Protein AF-A0AA85IZL1-F1 (afdb_monomer_lite)

pLDDT: mean 80.05, std 19.67, range [29.23, 97.94]

Secondary structure (DSSP, 8-state):
-HHHHHHHHHHHHHHHHHHHHHHHHHHHHHHHHHHHHHHHHHHHHHHHHHHHHHHHHHHHHHHHHHHHHHHHHHHHHHHHHHHHHHHHHHHHTSPPHHHHHHHHHHHHHHHHHHHHHHHHHHHHHHHHHHHHHHHHHHHHHHHHHHHHHHHHHHHHHHHHHHHHHTT-S----------HHHHHHHHHHHHHHHHHHHHHHHHHHHHHHHHHHHHHHHHHHHHHHHHHHHHHHHHHHHHHHHHHHHHHHHHHHHHHHHHHHHHHHHHHHHHHHHHHHHHHHHHHHHSHHHHHHHHHHHHHHHHHHHHHHHHHHHHHHHTTPPP-HHHHHS----------TTGGG-TTS---SSTTS-----TT-------S---HHHHHHHHHHHHHHHHHHHHHS-HHHHHHHHHHHHHHHHHHHHHHHHHHHHHHHHTTS---TT--

InterPro domains:
  IPR040210 Cep85/Cep85L [PTHR31075] (2-434)

Organism: Trichobilharzia regenti (NCBI:txid157069)

Structure (mmCIF, N/CA/C/O backbone):
data_AF-A0AA85IZL1-F1
#
_entry.id   AF-A0AA85IZL1-F1
#
loop_
_atom_site.group_PDB
_atom_site.id
_atom_site.type_symbol
_atom_site.label_atom_id
_atom_site.label_alt_id
_atom_site.label_comp_id
_atom_site.label_asym_id
_atom_site.label_entity_id
_atom_site.label_seq_id
_atom_site.pdbx_PDB_ins_code
_atom_site.Cartn_x
_atom_site.Cartn_y
_atom_site.Cartn_z
_atom_site.occupancy
_atom_site.B_iso_or_equiv
_atom_site.auth_seq_id
_atom_site.auth_comp_id
_atom_site.auth_asym_id
_atom_site.auth_atom_id
_atom_site.pdbx_PDB_model_num
ATOM 1 N N . MET A 1 1 ? -34.059 9.993 119.760 1.00 69.19 1 MET A N 1
ATOM 2 C CA . MET A 1 1 ? -33.981 11.000 118.677 1.00 69.19 1 MET A CA 1
ATOM 3 C C . MET A 1 1 ? -32.750 10.799 117.779 1.00 69.19 1 MET A C 1
ATOM 5 O O . MET A 1 1 ? -32.934 10.583 116.592 1.00 69.19 1 MET A O 1
ATOM 9 N N . LEU A 1 2 ? -31.521 10.754 118.320 1.00 78.56 2 LEU A N 1
ATOM 10 C CA . LEU A 1 2 ? -30.271 10.542 117.550 1.00 78.56 2 LEU A CA 1
ATOM 11 C C . LEU A 1 2 ? -30.239 9.273 116.674 1.00 78.56 2 LEU A C 1
ATOM 13 O O . LEU A 1 2 ? -29.903 9.357 115.499 1.00 78.56 2 LEU A O 1
ATOM 17 N N . LYS A 1 3 ? -30.643 8.109 117.208 1.00 80.19 3 LYS A N 1
ATOM 18 C CA . LYS A 1 3 ? -30.693 6.846 116.438 1.00 80.19 3 LYS A CA 1
ATOM 19 C C . LYS A 1 3 ? -31.604 6.920 115.204 1.00 80.19 3 LYS A C 1
ATOM 21 O O . LYS A 1 3 ? -31.269 6.353 114.173 1.00 80.19 3 LYS A O 1
ATOM 26 N N . LEU A 1 4 ? -32.721 7.646 115.303 1.00 81.94 4 LEU A N 1
ATOM 27 C CA . LEU A 1 4 ? -33.658 7.833 114.192 1.00 81.94 4 LEU A CA 1
ATOM 28 C C . LEU A 1 4 ? -33.020 8.694 113.088 1.00 81.94 4 LEU A C 1
ATOM 30 O O . LEU A 1 4 ? -33.047 8.322 111.923 1.00 81.94 4 LEU A O 1
ATOM 34 N N . LYS A 1 5 ? -32.341 9.782 113.479 1.00 83.00 5 LYS A N 1
ATOM 35 C CA . LYS A 1 5 ? -31.632 10.693 112.567 1.00 83.00 5 LYS A CA 1
ATOM 36 C C . LYS A 1 5 ? -30.483 10.010 111.815 1.00 83.00 5 LYS A C 1
ATOM 38 O O . LYS A 1 5 ? -30.283 10.265 110.636 1.00 83.00 5 LYS A O 1
ATOM 43 N N . ILE A 1 6 ? -29.748 9.120 112.486 1.00 85.44 6 ILE A N 1
ATOM 44 C CA . ILE A 1 6 ? -28.679 8.312 111.873 1.00 85.44 6 ILE A CA 1
ATOM 45 C C . ILE A 1 6 ? -29.257 7.314 110.858 1.00 85.44 6 ILE A C 1
ATOM 47 O O . ILE A 1 6 ? -28.671 7.118 109.794 1.00 85.44 6 ILE A O 1
ATOM 51 N N . SER A 1 7 ? -30.415 6.717 111.155 1.00 86.62 7 SER A N 1
ATOM 52 C CA . SER A 1 7 ? -31.125 5.829 110.226 1.00 86.62 7 SER A CA 1
ATOM 53 C C . SER A 1 7 ? -31.645 6.580 108.994 1.00 86.62 7 SER A C 1
ATOM 55 O O . SER A 1 7 ? -31.501 6.094 107.874 1.00 86.62 7 SER A O 1
ATOM 57 N N . GLU A 1 8 ? -32.207 7.779 109.176 1.00 87.25 8 GLU A N 1
ATOM 58 C CA . GLU A 1 8 ? -32.634 8.669 108.083 1.00 87.25 8 GLU A CA 1
ATOM 59 C C . GLU A 1 8 ? -31.451 9.098 107.203 1.00 87.25 8 GLU A C 1
ATOM 61 O O . GLU A 1 8 ? -31.524 9.025 105.983 1.00 87.25 8 GLU A O 1
ATOM 66 N N . LEU A 1 9 ? -30.325 9.498 107.802 1.00 88.12 9 LEU A N 1
ATOM 67 C CA . LEU A 1 9 ? -29.129 9.880 107.044 1.00 88.12 9 LEU A CA 1
ATOM 68 C C . LEU A 1 9 ? -28.499 8.690 106.313 1.00 88.12 9 LEU A C 1
ATOM 70 O O . LEU A 1 9 ? -28.096 8.839 105.165 1.00 88.12 9 LEU A O 1
ATOM 74 N N . SER A 1 10 ? -28.452 7.508 106.935 1.00 89.50 10 SER A N 1
ATOM 75 C CA . SER A 1 10 ? -27.934 6.296 106.282 1.00 89.50 10 SER A CA 1
ATOM 76 C C . SER A 1 10 ? -28.797 5.893 105.091 1.00 89.50 10 SER A C 1
ATOM 78 O O . SER A 1 10 ? -28.263 5.608 104.026 1.00 89.50 10 SER A O 1
ATOM 80 N N . THR A 1 11 ? -30.125 5.929 105.237 1.00 89.56 11 THR A N 1
ATOM 81 C CA . THR A 1 11 ? -31.047 5.648 104.124 1.00 89.56 11 THR A CA 1
ATOM 82 C C . THR A 1 11 ? -30.927 6.684 103.007 1.00 89.56 11 THR A C 1
ATOM 84 O O . THR A 1 11 ? -30.927 6.309 101.837 1.00 89.56 11 THR A O 1
ATOM 87 N N . LEU A 1 12 ? -30.732 7.966 103.337 1.00 90.69 12 LEU A N 1
ATOM 88 C CA . LEU A 1 12 ? -30.509 9.022 102.346 1.00 90.69 12 LEU A CA 1
ATOM 89 C C . LEU A 1 12 ? -29.177 8.854 101.592 1.00 90.69 12 LEU A C 1
ATOM 91 O O . LEU A 1 12 ? -29.134 9.037 100.378 1.00 90.69 12 LEU A O 1
ATOM 95 N N . ILE A 1 13 ? -28.102 8.477 102.293 1.00 91.38 13 ILE A N 1
ATOM 96 C CA . ILE A 1 13 ? -26.797 8.164 101.689 1.00 91.38 13 ILE A CA 1
ATOM 97 C C . ILE A 1 13 ? -26.933 6.969 100.747 1.00 91.38 13 ILE A C 1
ATOM 99 O O . ILE A 1 13 ? -26.521 7.059 99.598 1.00 91.38 13 ILE A O 1
ATOM 103 N N . GLN A 1 14 ? -27.593 5.899 101.186 1.00 91.38 14 GLN A N 1
ATOM 104 C CA . GLN A 1 14 ? -27.796 4.695 100.381 1.00 91.38 14 GLN A CA 1
ATOM 105 C C . GLN A 1 14 ? -28.647 4.976 99.131 1.00 91.38 14 GLN A C 1
ATOM 107 O O . GLN A 1 14 ? -28.349 4.489 98.040 1.00 91.38 14 GLN A O 1
ATOM 112 N N . MET A 1 15 ? -29.687 5.809 99.261 1.00 89.12 15 MET A N 1
ATOM 113 C CA . MET A 1 15 ? -30.471 6.285 98.118 1.00 89.12 15 MET A CA 1
ATOM 114 C C . MET A 1 15 ? -29.625 7.127 97.159 1.00 89.12 15 MET A C 1
ATOM 116 O O . MET A 1 15 ? -29.719 6.936 95.945 1.00 89.12 15 MET A O 1
ATOM 120 N N . ASN A 1 16 ? -28.781 8.021 97.681 1.00 91.06 16 ASN A N 1
ATOM 121 C CA . ASN A 1 16 ? -27.876 8.822 96.863 1.00 91.06 16 ASN A CA 1
ATOM 122 C C . ASN A 1 16 ? -26.853 7.944 96.136 1.00 91.06 16 ASN A C 1
ATOM 124 O O . ASN A 1 16 ? -26.719 8.089 94.925 1.00 91.06 16 ASN A O 1
ATOM 128 N N . GLU A 1 17 ? -26.198 7.000 96.812 1.00 91.94 17 GLU A N 1
ATOM 129 C CA . GLU A 1 17 ? -25.253 6.048 96.210 1.00 91.94 17 GLU A CA 1
ATOM 130 C C . GLU A 1 17 ? -25.906 5.227 95.096 1.00 91.94 17 GLU A C 1
ATOM 132 O O . GLU A 1 17 ? -25.361 5.138 93.996 1.00 91.94 17 GLU A O 1
ATOM 137 N N . MET A 1 18 ? -27.119 4.709 95.321 1.00 91.12 18 MET A N 1
ATOM 138 C CA . MET A 1 18 ? -27.869 4.019 94.268 1.00 91.12 18 MET A CA 1
ATOM 139 C C . MET A 1 18 ? -28.223 4.946 93.098 1.00 91.12 18 MET A C 1
ATOM 141 O O . MET A 1 18 ? -28.163 4.525 91.942 1.00 91.12 18 MET A O 1
ATOM 145 N N . SER A 1 19 ? -28.583 6.204 93.366 1.00 91.56 19 SER A N 1
ATOM 146 C CA . SER A 1 19 ? -28.887 7.181 92.313 1.00 91.56 19 SER A CA 1
ATOM 147 C C . SER A 1 19 ? -27.645 7.556 91.493 1.00 91.56 19 SER A C 1
ATOM 149 O O . SER A 1 19 ? -27.729 7.641 90.267 1.00 91.56 19 SER A O 1
ATOM 151 N N . PHE A 1 20 ? -26.485 7.709 92.141 1.00 93.56 20 PHE A N 1
ATOM 152 C CA . PHE A 1 20 ? -25.206 7.974 91.488 1.00 93.56 20 PHE A CA 1
ATOM 153 C C . PHE A 1 20 ? -24.743 6.770 90.677 1.00 93.56 20 PHE A C 1
ATOM 155 O O . PHE A 1 20 ? -24.369 6.953 89.526 1.00 93.56 20 PHE A O 1
ATOM 162 N N . GLY A 1 21 ? -24.848 5.551 91.214 1.00 94.25 21 GLY A N 1
ATOM 163 C CA . GLY A 1 21 ? -24.513 4.326 90.485 1.00 94.25 21 GLY A CA 1
ATOM 164 C C . GLY A 1 21 ? -25.354 4.148 89.219 1.00 94.25 21 GLY A C 1
ATOM 165 O O . GLY A 1 21 ? -24.818 3.841 88.158 1.00 94.25 21 GLY A O 1
ATOM 166 N N . ARG A 1 22 ? -26.664 4.433 89.285 1.00 92.44 22 ARG A N 1
ATOM 167 C CA . ARG A 1 22 ? -27.535 4.420 88.094 1.00 92.44 22 ARG A CA 1
ATOM 168 C C . ARG A 1 22 ? -27.151 5.491 87.076 1.00 92.44 22 ARG A C 1
ATOM 170 O O . ARG A 1 22 ? -27.126 5.203 85.885 1.00 92.44 22 ARG A O 1
ATOM 177 N N . ARG A 1 23 ? -26.860 6.716 87.530 1.00 93.88 23 ARG A N 1
ATOM 178 C CA . ARG A 1 23 ? -26.431 7.813 86.647 1.00 93.88 23 ARG A CA 1
ATOM 179 C C . ARG A 1 23 ? -25.088 7.512 85.987 1.00 93.88 23 ARG A C 1
ATOM 181 O O . ARG A 1 23 ? -24.970 7.726 84.790 1.00 93.88 23 ARG A O 1
ATOM 188 N N . LEU A 1 24 ? -24.124 6.988 86.743 1.00 93.50 24 LEU A N 1
ATOM 189 C CA . LEU A 1 24 ? -22.810 6.603 86.238 1.00 93.50 24 LEU A CA 1
ATOM 190 C C . LEU A 1 24 ? -22.937 5.507 85.172 1.00 93.50 24 LEU A C 1
ATOM 192 O O . LEU A 1 24 ? -22.444 5.688 84.064 1.00 93.50 24 LEU A O 1
ATOM 196 N N . GLY A 1 25 ? -23.691 4.439 85.452 1.00 95.12 25 GLY A N 1
ATOM 197 C CA . GLY A 1 25 ? -23.925 3.367 84.480 1.00 95.12 25 GLY A CA 1
ATOM 198 C C . GLY A 1 25 ? -24.645 3.842 83.212 1.00 95.12 25 GLY A C 1
ATOM 199 O O . GLY A 1 25 ? -24.308 3.401 82.117 1.00 95.12 25 GLY A O 1
ATOM 200 N N . ALA A 1 26 ? -25.591 4.783 83.327 1.00 94.12 26 ALA A N 1
ATOM 201 C CA . ALA A 1 26 ? -26.227 5.403 82.163 1.00 94.12 26 ALA A CA 1
ATOM 202 C C . ALA A 1 26 ? -25.219 6.209 81.326 1.00 94.12 26 ALA A C 1
ATOM 204 O O . ALA A 1 26 ? -25.174 6.049 80.109 1.00 94.12 26 ALA A O 1
ATOM 205 N N . THR A 1 27 ? -24.363 7.010 81.970 1.00 94.00 27 THR A N 1
ATOM 206 C CA . THR A 1 27 ? -23.323 7.774 81.263 1.00 94.00 27 THR A CA 1
ATOM 207 C C . THR A 1 27 ? -22.255 6.883 80.630 1.00 94.00 27 THR A C 1
ATOM 209 O O . THR A 1 27 ? -21.807 7.172 79.526 1.00 94.00 27 THR A O 1
ATOM 212 N N . GLU A 1 28 ? -21.859 5.785 81.279 1.00 95.06 28 GLU A N 1
ATOM 213 C CA . GLU A 1 28 ? -20.915 4.807 80.720 1.00 95.06 28 GLU A CA 1
ATOM 214 C C . GLU A 1 28 ? -21.517 4.087 79.510 1.00 95.06 28 GLU A C 1
ATOM 216 O O . GLU A 1 28 ? -20.841 3.899 78.500 1.00 95.06 28 GLU A O 1
ATOM 221 N N . TYR A 1 29 ? -22.805 3.747 79.578 1.00 95.88 29 TYR A N 1
ATOM 222 C CA . TYR A 1 29 ? -23.527 3.149 78.462 1.00 95.88 29 TYR A CA 1
ATOM 223 C C . TYR A 1 29 ? -23.642 4.101 77.263 1.00 95.88 29 TYR A C 1
ATOM 225 O O . TYR A 1 29 ? -23.384 3.694 76.130 1.00 95.88 29 TYR A O 1
ATOM 233 N N . GLU A 1 30 ? -23.985 5.371 77.495 1.00 95.31 30 GLU A N 1
ATOM 234 C CA . GLU A 1 30 ? -24.019 6.400 76.447 1.00 95.31 30 GLU A CA 1
ATOM 235 C C . GLU A 1 30 ? -22.629 6.647 75.848 1.00 95.31 30 GLU A C 1
ATOM 237 O O . GLU A 1 30 ? -22.495 6.748 74.629 1.00 95.31 30 GLU A O 1
ATOM 242 N N . LEU A 1 31 ? -21.581 6.687 76.679 1.00 95.94 31 LEU A N 1
ATOM 243 C CA . LEU A 1 31 ? -20.198 6.812 76.219 1.00 95.94 31 LEU A CA 1
ATOM 244 C C . LEU A 1 31 ? -19.814 5.640 75.307 1.00 95.94 31 LEU A C 1
ATOM 246 O O . LEU A 1 31 ? -19.219 5.856 74.252 1.00 95.94 31 LEU A O 1
ATOM 250 N N . GLU A 1 32 ? -20.157 4.412 75.693 1.00 95.94 32 GLU A N 1
ATOM 251 C CA . GLU A 1 32 ? -19.844 3.216 74.912 1.00 95.94 32 GLU A CA 1
ATOM 252 C C . GLU A 1 32 ? -20.630 3.175 73.594 1.00 95.94 32 GLU A C 1
ATOM 254 O O . GLU A 1 32 ? -20.070 2.846 72.547 1.00 95.94 32 GLU A O 1
ATOM 259 N N . GLN A 1 33 ? -21.898 3.604 73.601 1.00 95.31 33 GLN A N 1
ATOM 260 C CA . GLN A 1 33 ? -22.656 3.793 72.363 1.00 95.31 33 GLN A CA 1
ATOM 261 C C . GLN A 1 33 ? -22.019 4.848 71.451 1.00 95.31 33 GLN A C 1
ATOM 263 O O . GLN A 1 33 ? -21.887 4.608 70.251 1.00 95.31 33 GLN A O 1
ATOM 268 N N . CYS A 1 34 ? -21.595 5.988 72.001 1.00 95.12 34 CYS A N 1
ATOM 269 C CA . CYS A 1 34 ? -20.920 7.042 71.245 1.00 95.12 34 CYS A CA 1
ATOM 270 C C . CYS A 1 34 ? -19.589 6.564 70.653 1.00 95.12 34 CYS A C 1
ATOM 272 O O . CYS A 1 34 ? -19.305 6.859 69.495 1.00 95.12 34 CYS A O 1
ATOM 274 N N . LYS A 1 35 ? -18.786 5.800 71.407 1.00 96.62 35 LYS A N 1
ATOM 275 C CA . LYS A 1 35 ? -17.549 5.192 70.891 1.00 96.62 35 LYS A CA 1
ATOM 276 C C . LYS A 1 35 ? -17.838 4.260 69.727 1.00 96.62 35 LYS A C 1
ATOM 278 O O . LYS A 1 35 ? -17.221 4.411 68.679 1.00 96.62 35 LYS A O 1
ATOM 283 N N . LYS A 1 36 ? -18.816 3.367 69.886 1.00 96.50 36 LYS A N 1
ATOM 284 C CA . LYS A 1 36 ? -19.199 2.424 68.836 1.00 96.50 36 LYS A CA 1
ATOM 285 C C . LYS A 1 36 ? -19.695 3.140 67.579 1.00 96.50 36 LYS A C 1
ATOM 287 O O . LYS A 1 36 ? -19.251 2.827 66.483 1.00 96.50 36 LYS A O 1
ATOM 292 N N . ALA A 1 37 ? -20.546 4.155 67.733 1.00 96.06 37 ALA A N 1
ATOM 293 C CA . ALA A 1 37 ? -20.996 4.977 66.612 1.00 96.06 37 ALA A CA 1
ATOM 294 C C . ALA A 1 37 ? -19.828 5.702 65.916 1.00 96.06 37 ALA A C 1
ATOM 296 O O . ALA A 1 37 ? -19.808 5.809 64.693 1.00 96.06 37 ALA A O 1
ATOM 297 N N . ASN A 1 38 ? -18.837 6.176 66.677 1.00 96.44 38 ASN A N 1
ATOM 298 C CA . ASN A 1 38 ? -17.655 6.829 66.118 1.00 96.44 38 ASN A CA 1
ATOM 299 C C . ASN A 1 38 ? -16.740 5.838 65.375 1.00 96.44 38 ASN A C 1
ATOM 301 O O . ASN A 1 38 ? -16.233 6.162 64.305 1.00 96.44 38 ASN A O 1
ATOM 305 N N . GLU A 1 39 ? -16.561 4.622 65.900 1.00 97.44 39 GLU A N 1
ATOM 306 C CA . GLU A 1 39 ? -15.848 3.530 65.220 1.00 97.44 39 GLU A CA 1
ATOM 307 C C . GLU A 1 39 ? -16.537 3.138 63.908 1.00 97.44 39 GLU A C 1
ATOM 309 O O . GLU A 1 39 ? -15.873 3.023 62.876 1.00 97.44 39 GLU A O 1
ATOM 314 N N . ASP A 1 40 ? -17.867 3.021 63.913 1.00 96.50 40 ASP A N 1
ATOM 315 C CA . ASP A 1 40 ? -18.650 2.737 62.711 1.00 96.50 40 ASP A CA 1
ATOM 316 C C . ASP A 1 40 ? -18.455 3.845 61.657 1.00 96.50 40 ASP A C 1
ATOM 318 O O . ASP A 1 40 ? -18.163 3.550 60.496 1.00 96.50 40 ASP A O 1
ATOM 322 N N . VAL A 1 41 ? -18.513 5.125 62.050 1.00 96.94 41 VAL A N 1
ATOM 323 C CA . VAL A 1 41 ? -18.268 6.263 61.142 1.00 96.94 41 VAL A CA 1
ATOM 324 C C . VAL A 1 41 ? -16.831 6.269 60.613 1.00 96.94 41 VAL A C 1
ATOM 326 O O . VAL A 1 41 ? -16.627 6.471 59.415 1.00 96.94 41 VAL A O 1
ATOM 329 N N . LEU A 1 42 ? -15.833 6.014 61.462 1.00 96.75 42 LEU A N 1
ATOM 330 C CA . LEU A 1 42 ? -14.428 5.931 61.048 1.00 96.75 42 LEU A CA 1
ATOM 331 C C . LEU A 1 42 ? -14.196 4.780 60.068 1.00 96.75 42 LEU A C 1
ATOM 333 O O . LEU A 1 42 ? -13.471 4.948 59.085 1.00 96.75 42 LEU A O 1
ATOM 337 N N . SER A 1 43 ? -14.835 3.629 60.285 1.00 96.25 43 SER A N 1
ATOM 338 C CA . SER A 1 43 ? -14.738 2.491 59.370 1.00 96.25 43 SER A CA 1
ATOM 339 C C . SER A 1 43 ? -15.351 2.824 58.003 1.00 96.25 43 SER A C 1
ATOM 341 O O . SER A 1 43 ? -14.709 2.613 56.973 1.00 96.25 43 SER A O 1
ATOM 343 N N . GLN A 1 44 ? -16.527 3.464 57.980 1.00 96.94 44 GLN A N 1
ATOM 344 C CA . GLN A 1 44 ? -17.180 3.916 56.748 1.00 96.94 44 GLN A CA 1
ATOM 345 C C . GLN A 1 44 ? -16.348 4.962 56.000 1.00 96.94 44 GLN A C 1
ATOM 347 O O . GLN A 1 44 ? -16.189 4.873 54.781 1.00 96.94 44 GLN A O 1
ATOM 352 N N . GLN A 1 45 ? -15.788 5.944 56.711 1.00 96.56 45 GLN A N 1
ATOM 353 C CA . GLN A 1 45 ? -14.913 6.950 56.109 1.00 96.56 45 GLN A CA 1
ATOM 354 C C . GLN A 1 45 ? -13.638 6.323 55.543 1.00 96.56 45 GLN A C 1
ATOM 356 O O . GLN A 1 45 ? -13.224 6.684 54.444 1.00 96.56 45 GLN A O 1
ATOM 361 N N . THR A 1 46 ? -13.053 5.353 56.247 1.00 97.75 46 THR A N 1
ATOM 362 C CA . THR A 1 46 ? -11.859 4.631 55.786 1.00 97.75 46 THR A CA 1
ATOM 363 C C . THR A 1 46 ? -12.125 3.911 54.468 1.00 97.75 46 THR A C 1
ATOM 365 O O . THR A 1 46 ? -11.362 4.075 53.516 1.00 97.75 46 THR A O 1
ATOM 368 N N . VAL A 1 47 ? -13.243 3.182 54.376 1.00 97.31 47 VAL A N 1
ATOM 369 C CA . VAL A 1 47 ? -13.654 2.505 53.136 1.00 97.31 47 VAL A CA 1
ATOM 370 C C . VAL A 1 47 ? -13.860 3.519 52.011 1.00 97.31 47 VAL A C 1
ATOM 372 O O . VAL A 1 47 ? -13.342 3.323 50.916 1.00 97.31 47 VAL A O 1
ATOM 375 N N . LYS A 1 48 ? -14.535 4.643 52.289 1.00 97.88 48 LYS A N 1
ATOM 376 C CA . LYS A 1 48 ? -14.776 5.699 51.295 1.00 97.88 48 LYS A CA 1
ATOM 377 C C . LYS A 1 48 ? -13.483 6.344 50.783 1.00 97.88 48 LYS A C 1
ATOM 379 O O . LYS A 1 48 ? -13.375 6.662 49.601 1.00 97.88 48 LYS A O 1
ATOM 384 N N . ILE A 1 49 ? -12.497 6.549 51.655 1.00 97.12 49 ILE A N 1
ATOM 385 C CA . ILE A 1 49 ? -11.179 7.064 51.260 1.00 97.12 49 ILE A CA 1
ATOM 386 C C . ILE A 1 49 ? -10.468 6.046 50.365 1.00 97.12 49 ILE A C 1
ATOM 388 O O . ILE A 1 49 ? -9.943 6.425 49.323 1.00 97.12 49 ILE A O 1
ATOM 392 N N . GLN A 1 50 ? -10.496 4.760 50.724 1.00 97.50 50 GLN A N 1
ATOM 393 C CA . GLN A 1 50 ? -9.870 3.703 49.927 1.00 97.50 50 GLN A CA 1
ATOM 394 C C . GLN A 1 50 ? -10.509 3.561 48.540 1.00 97.50 50 GLN A C 1
ATOM 396 O O . GLN A 1 50 ? -9.781 3.425 47.556 1.00 97.50 50 GLN A O 1
ATOM 401 N N . THR A 1 51 ? -11.840 3.647 48.432 1.00 97.31 51 THR A N 1
ATOM 402 C CA . THR A 1 51 ? -12.530 3.608 47.132 1.00 97.31 51 THR A CA 1
ATOM 403 C C . THR A 1 51 ? -12.166 4.813 46.271 1.00 97.31 51 THR A C 1
ATOM 405 O O . THR A 1 51 ? -11.748 4.633 45.130 1.00 97.31 51 THR A O 1
ATOM 408 N N . LEU A 1 52 ? -12.202 6.030 46.829 1.00 97.12 52 LEU A N 1
ATOM 409 C CA . LEU A 1 52 ? -11.810 7.244 46.099 1.00 97.12 52 LEU A CA 1
ATOM 410 C C . LEU A 1 52 ? -10.335 7.217 45.673 1.00 97.12 52 LEU A C 1
ATOM 412 O O . LEU A 1 52 ? -9.979 7.699 44.599 1.00 97.12 52 LEU A O 1
ATOM 416 N N . GLN A 1 53 ? -9.459 6.641 46.496 1.00 97.75 53 GLN A N 1
ATOM 417 C CA . GLN A 1 53 ? -8.043 6.499 46.174 1.00 97.75 53 GLN A CA 1
ATOM 418 C C . GLN A 1 53 ? -7.821 5.483 45.042 1.00 97.75 53 GLN A C 1
ATOM 420 O O . GLN A 1 53 ? -7.007 5.733 44.152 1.00 97.75 53 GLN A O 1
ATOM 425 N N . ALA A 1 54 ? -8.575 4.379 45.027 1.00 96.94 54 ALA A N 1
ATOM 426 C CA . ALA A 1 54 ? -8.547 3.405 43.938 1.00 96.94 54 ALA A CA 1
ATOM 427 C C . ALA A 1 54 ? -9.079 3.993 42.618 1.00 96.94 54 ALA A C 1
ATOM 429 O O . ALA A 1 54 ? -8.476 3.774 41.567 1.00 96.94 54 ALA A O 1
ATOM 430 N N . GLU A 1 55 ? -10.158 4.777 42.670 1.00 97.62 55 GLU A N 1
ATOM 431 C CA . GLU A 1 55 ? -10.706 5.497 41.513 1.00 97.62 55 GLU A CA 1
ATOM 432 C C . GLU A 1 55 ? -9.716 6.534 40.973 1.00 97.62 55 GLU A C 1
ATOM 434 O O . GLU A 1 55 ? -9.435 6.558 39.775 1.00 97.62 55 GLU A O 1
ATOM 439 N N . SER A 1 56 ? -9.116 7.341 41.852 1.00 95.69 56 SER A N 1
ATOM 440 C CA . SER A 1 56 ? -8.089 8.320 41.477 1.00 95.69 56 SER A CA 1
ATOM 441 C C . SER A 1 56 ? -6.892 7.651 40.793 1.00 95.69 56 SER A C 1
ATOM 443 O O . SER A 1 56 ? -6.442 8.108 39.740 1.00 95.69 56 SER A O 1
ATOM 445 N N . GLN A 1 57 ? -6.427 6.513 41.322 1.00 97.94 57 GLN A N 1
ATOM 446 C CA . GLN A 1 57 ? -5.351 5.738 40.703 1.00 97.94 57 GLN A CA 1
ATOM 447 C C . GLN A 1 57 ? -5.762 5.170 39.337 1.00 97.94 57 GLN A C 1
ATOM 449 O O . GLN A 1 57 ? -4.971 5.192 38.395 1.00 97.94 57 GLN A O 1
ATOM 454 N N . ALA A 1 58 ? -6.998 4.680 39.200 1.00 96.44 58 ALA A N 1
ATOM 455 C CA . ALA A 1 58 ? -7.509 4.186 37.925 1.00 96.44 58 ALA A CA 1
ATOM 456 C C . ALA A 1 58 ? -7.568 5.301 36.867 1.00 96.44 58 ALA A C 1
ATOM 458 O O . ALA A 1 58 ? -7.155 5.077 35.729 1.00 96.44 58 ALA A O 1
ATOM 459 N N . CYS A 1 59 ? -8.008 6.502 37.250 1.00 97.00 59 CYS A N 1
ATOM 460 C CA . CYS A 1 59 ? -8.006 7.681 36.384 1.00 97.00 59 CYS A CA 1
ATOM 461 C C . CYS A 1 59 ? -6.586 8.112 35.992 1.00 97.00 59 CYS A C 1
ATOM 463 O O . CYS A 1 59 ? -6.353 8.451 34.834 1.00 97.00 59 CYS A O 1
ATOM 465 N N . GLN A 1 60 ? -5.624 8.073 36.921 1.00 97.38 60 GLN A N 1
ATOM 466 C CA . GLN A 1 60 ? -4.221 8.379 36.621 1.00 97.38 60 GLN A CA 1
ATOM 467 C C . GLN A 1 60 ? -3.617 7.399 35.614 1.00 97.38 60 GLN A C 1
ATOM 469 O O . GLN A 1 60 ? -2.964 7.835 34.667 1.00 97.38 60 GLN A O 1
ATOM 474 N N . ASN A 1 61 ? -3.873 6.100 35.782 1.00 96.75 61 ASN A N 1
ATOM 475 C CA . ASN A 1 61 ? -3.401 5.082 34.844 1.00 96.75 61 ASN A CA 1
ATOM 476 C C . ASN A 1 61 ? -4.031 5.284 33.455 1.00 96.75 61 ASN A C 1
ATOM 478 O O . ASN A 1 61 ? -3.334 5.278 32.445 1.00 96.75 61 ASN A O 1
ATOM 482 N N . HIS A 1 62 ? -5.335 5.568 33.395 1.00 97.31 62 HIS A N 1
ATOM 483 C CA . HIS A 1 62 ? -5.999 5.836 32.120 1.00 97.31 62 HIS A CA 1
ATOM 484 C C . HIS A 1 62 ? -5.450 7.094 31.424 1.00 97.31 62 HIS A C 1
ATOM 486 O O . HIS A 1 62 ? -5.250 7.102 30.212 1.00 97.31 62 HIS A O 1
ATOM 492 N N . LEU A 1 63 ? -5.136 8.148 32.186 1.00 96.56 63 LEU A N 1
ATOM 493 C CA . LEU A 1 63 ? -4.467 9.341 31.661 1.00 96.56 63 LEU A CA 1
ATOM 494 C C . LEU A 1 63 ? -3.061 9.042 31.130 1.00 96.56 63 LEU A C 1
ATOM 496 O O . LEU A 1 63 ? -2.661 9.636 30.127 1.00 96.56 63 LEU A O 1
ATOM 500 N N . SER A 1 64 ? -2.298 8.154 31.779 1.00 97.12 64 SER A N 1
ATOM 501 C CA . SER A 1 64 ? -0.992 7.751 31.253 1.00 97.12 64 SER A CA 1
ATOM 502 C C . SER A 1 64 ? -1.118 6.967 29.951 1.00 97.12 64 SER A C 1
ATOM 504 O O . SER A 1 64 ? -0.355 7.248 29.030 1.00 97.12 64 SER A O 1
ATOM 506 N N . ASP A 1 65 ? -2.103 6.075 29.843 1.00 96.94 65 ASP A N 1
ATOM 507 C CA . ASP A 1 65 ? -2.354 5.287 28.630 1.00 96.94 65 ASP A CA 1
ATOM 508 C C . ASP A 1 65 ? -2.777 6.192 27.462 1.00 96.94 65 ASP A C 1
ATOM 510 O O . ASP A 1 65 ? -2.190 6.156 26.385 1.00 96.94 65 ASP A O 1
ATOM 514 N N . LEU A 1 66 ? -3.705 7.126 27.693 1.00 96.88 66 LEU A N 1
ATOM 515 C CA . LEU A 1 66 ? -4.088 8.110 26.672 1.00 96.88 66 LEU A CA 1
ATOM 516 C C . LEU A 1 66 ? -2.906 8.980 26.225 1.00 96.88 66 LEU A C 1
ATOM 518 O O . LEU A 1 66 ? -2.809 9.374 25.062 1.00 96.88 66 LEU A O 1
ATOM 522 N N . LYS A 1 67 ? -1.981 9.297 27.138 1.00 97.50 67 LYS A N 1
ATOM 523 C CA . LYS A 1 67 ? -0.784 10.078 26.811 1.00 97.50 67 LYS A CA 1
ATOM 524 C C . LYS A 1 67 ? 0.199 9.282 25.951 1.00 97.50 67 LYS A C 1
ATOM 526 O O . LYS A 1 67 ? 0.817 9.872 25.065 1.00 97.50 67 LYS A O 1
ATOM 531 N N . THR A 1 68 ? 0.355 7.980 26.194 1.00 97.50 68 THR A N 1
ATOM 532 C CA . THR A 1 68 ? 1.209 7.123 25.359 1.00 97.50 68 THR A CA 1
ATOM 533 C C . THR A 1 68 ? 0.587 6.909 23.980 1.00 97.50 68 THR A C 1
ATOM 535 O O . THR A 1 68 ? 1.292 7.064 22.983 1.00 97.50 68 THR A O 1
ATOM 538 N N . GLU A 1 69 ? -0.726 6.676 23.895 1.00 96.75 69 GLU A N 1
ATOM 539 C CA . GLU A 1 69 ? -1.467 6.580 22.628 1.00 96.75 69 GLU A CA 1
ATOM 540 C C . GLU A 1 69 ? -1.374 7.869 21.797 1.00 96.75 69 GLU A C 1
ATOM 542 O O . GLU A 1 69 ? -1.123 7.825 20.589 1.00 96.75 69 GLU A O 1
ATOM 547 N N . LEU A 1 70 ? -1.511 9.035 22.440 1.00 96.44 70 LEU A N 1
ATOM 548 C CA . LEU A 1 70 ? -1.354 10.336 21.785 1.00 96.44 70 LEU A CA 1
ATOM 549 C C . LEU A 1 70 ? 0.043 10.491 21.170 1.00 96.44 70 LEU A C 1
ATOM 551 O O . LEU A 1 70 ? 0.182 10.988 20.050 1.00 96.44 70 LEU A O 1
ATOM 555 N N . GLU A 1 71 ? 1.083 10.079 21.895 1.00 96.44 71 GLU A N 1
ATOM 556 C CA . GLU A 1 71 ? 2.462 10.195 21.427 1.00 96.44 71 GLU A CA 1
ATOM 557 C C . GLU A 1 71 ? 2.752 9.231 20.266 1.00 96.44 71 GLU A C 1
ATOM 559 O O . GLU A 1 71 ? 3.370 9.622 19.275 1.00 96.44 71 GLU A O 1
ATOM 564 N N . GLN A 1 72 ? 2.209 8.011 20.313 1.00 95.81 72 GLN A N 1
ATOM 565 C CA . GLN A 1 72 ? 2.266 7.064 19.193 1.00 95.81 72 GLN A CA 1
ATOM 566 C C . GLN A 1 72 ? 1.534 7.594 17.949 1.00 95.81 72 GLN A C 1
ATOM 568 O O . GLN A 1 72 ? 2.036 7.479 16.824 1.00 95.81 72 GLN A O 1
ATOM 573 N N . CYS A 1 73 ? 0.371 8.229 18.129 1.00 95.62 73 CYS A N 1
ATOM 574 C CA . CYS A 1 73 ? -0.358 8.866 17.033 1.00 95.62 73 CYS A CA 1
ATOM 575 C C . CYS A 1 73 ? 0.456 9.998 16.393 1.00 95.62 73 CYS A C 1
ATOM 577 O O . CYS A 1 73 ? 0.527 10.075 15.165 1.00 95.62 73 CYS A O 1
ATOM 579 N N . LYS A 1 74 ? 1.119 10.843 17.195 1.00 96.81 74 LYS A N 1
ATOM 580 C CA . LYS A 1 74 ? 2.008 11.902 16.684 1.00 96.81 74 LYS A CA 1
ATOM 581 C C . LYS A 1 74 ? 3.163 11.338 15.861 1.00 96.81 74 LYS A C 1
ATOM 583 O O . LYS A 1 74 ? 3.393 11.818 14.753 1.00 96.81 74 LYS A O 1
ATOM 588 N N . GLN A 1 75 ? 3.836 10.297 16.353 1.00 96.81 75 GLN A N 1
ATOM 589 C CA . GLN A 1 75 ? 4.918 9.630 15.617 1.00 96.81 75 GLN A CA 1
ATOM 590 C C . GLN A 1 75 ? 4.419 9.048 14.286 1.00 96.81 75 GLN A C 1
ATOM 592 O O . GLN A 1 75 ? 5.057 9.211 13.248 1.00 96.81 75 GLN A O 1
ATOM 597 N N . THR A 1 76 ? 3.231 8.437 14.282 1.00 96.81 76 THR A N 1
ATOM 598 C CA . THR A 1 76 ? 2.613 7.898 13.060 1.00 96.81 76 THR A CA 1
ATOM 599 C C . THR A 1 76 ? 2.285 8.996 12.047 1.00 96.81 76 THR A C 1
ATOM 601 O O . THR A 1 76 ? 2.490 8.810 10.846 1.00 96.81 76 THR A O 1
ATOM 604 N N . ILE A 1 77 ? 1.777 10.145 12.504 1.00 96.56 77 ILE A N 1
ATOM 605 C CA . ILE A 1 77 ? 1.509 11.304 11.642 1.00 96.56 77 ILE A CA 1
ATOM 606 C C . ILE A 1 77 ? 2.812 11.829 11.037 1.00 96.56 77 ILE A C 1
ATOM 608 O O . ILE A 1 77 ? 2.855 12.078 9.835 1.00 96.56 77 ILE A O 1
ATOM 612 N N . GLN A 1 78 ? 3.877 11.934 11.833 1.00 96.75 78 GLN A N 1
ATOM 613 C CA . GLN A 1 78 ? 5.181 12.392 11.358 1.00 96.75 78 GLN A CA 1
ATOM 614 C C . GLN A 1 78 ? 5.745 11.471 10.266 1.00 96.75 78 GLN A C 1
ATOM 616 O O . GLN A 1 78 ? 6.112 11.950 9.197 1.00 96.75 78 GLN A O 1
ATOM 621 N N . LEU A 1 79 ? 5.698 10.149 10.465 1.00 96.62 79 LEU A N 1
ATOM 622 C CA . LEU A 1 79 ? 6.112 9.174 9.447 1.00 96.62 79 LEU A CA 1
ATOM 623 C C . LEU A 1 79 ? 5.276 9.269 8.160 1.00 96.62 79 LEU A C 1
ATOM 625 O O . LEU A 1 79 ? 5.800 9.124 7.053 1.00 96.62 79 LEU A O 1
ATOM 629 N N . LYS A 1 80 ? 3.964 9.511 8.281 1.00 96.81 80 LYS A N 1
ATOM 630 C CA . LYS A 1 80 ? 3.095 9.726 7.113 1.00 96.81 80 LYS A CA 1
ATOM 631 C C . LYS A 1 80 ? 3.455 11.013 6.373 1.00 96.81 80 LYS A C 1
ATOM 633 O O . LYS A 1 80 ? 3.456 10.991 5.146 1.00 96.81 80 LYS A O 1
ATOM 638 N N . GLN A 1 81 ? 3.786 12.086 7.090 1.00 96.44 81 GLN A N 1
ATOM 639 C CA . GLN A 1 81 ? 4.216 13.345 6.486 1.00 96.44 81 GLN A CA 1
ATOM 640 C C . GLN A 1 81 ? 5.544 13.180 5.740 1.00 96.44 81 GLN A C 1
ATOM 642 O O . GLN A 1 81 ? 5.620 13.525 4.569 1.00 96.44 81 GLN A O 1
ATOM 647 N N . GLU A 1 82 ? 6.543 12.538 6.350 1.00 95.69 82 GLU A N 1
ATOM 648 C CA . GLU A 1 82 ? 7.826 12.254 5.692 1.00 95.69 82 GLU A CA 1
ATOM 649 C C . GLU A 1 82 ? 7.646 11.433 4.404 1.00 95.69 82 GLU A C 1
ATOM 651 O O . GLU A 1 82 ? 8.325 11.661 3.402 1.00 95.69 82 GLU A O 1
ATOM 656 N N . LYS A 1 83 ? 6.699 10.486 4.395 1.00 96.56 83 LYS A N 1
ATOM 657 C CA . LYS A 1 83 ? 6.359 9.711 3.195 1.00 96.56 83 LYS A CA 1
ATOM 658 C C . LYS A 1 83 ? 5.689 10.567 2.116 1.00 96.56 83 LYS A C 1
ATOM 660 O O . LYS A 1 83 ? 5.972 10.360 0.936 1.00 96.56 83 LYS A O 1
ATOM 665 N N . ILE A 1 84 ? 4.811 11.497 2.499 1.00 96.00 84 ILE A N 1
ATOM 666 C CA . ILE A 1 84 ? 4.197 12.459 1.571 1.00 96.00 84 ILE A CA 1
ATOM 667 C C . ILE A 1 84 ? 5.289 13.325 0.941 1.00 96.00 84 ILE A C 1
ATOM 669 O O . ILE A 1 84 ? 5.376 13.367 -0.284 1.00 96.00 84 ILE A O 1
ATOM 673 N N . ASP A 1 85 ? 6.189 13.889 1.746 1.00 95.00 85 ASP A N 1
ATOM 674 C CA . ASP A 1 85 ? 7.286 14.737 1.267 1.00 95.00 85 ASP A CA 1
ATOM 675 C C . ASP A 1 85 ? 8.203 13.970 0.290 1.00 95.00 85 ASP A C 1
ATOM 677 O O . ASP A 1 85 ? 8.608 14.482 -0.758 1.00 95.00 85 ASP A O 1
ATOM 681 N N . GLN A 1 86 ? 8.488 12.692 0.576 1.00 95.62 86 GLN A N 1
ATOM 682 C CA . GLN A 1 86 ? 9.220 11.820 -0.348 1.00 95.62 86 GLN A CA 1
ATOM 683 C C . GLN A 1 86 ? 8.469 11.623 -1.669 1.00 95.62 86 GLN A C 1
ATOM 685 O O . GLN A 1 86 ? 9.080 11.702 -2.737 1.00 95.62 86 GLN A O 1
ATOM 690 N N . MET A 1 87 ? 7.158 11.363 -1.623 1.00 94.62 87 MET A N 1
ATOM 691 C CA . MET A 1 87 ? 6.334 11.204 -2.824 1.00 94.62 87 MET A CA 1
ATOM 692 C C . MET A 1 87 ? 6.279 12.493 -3.652 1.00 94.62 87 MET A C 1
ATOM 694 O O . MET A 1 87 ? 6.431 12.426 -4.870 1.00 94.62 87 MET A O 1
ATOM 698 N N . GLU A 1 88 ? 6.139 13.658 -3.019 1.00 94.69 88 GLU A N 1
ATOM 699 C CA . GLU A 1 88 ? 6.172 14.967 -3.684 1.00 94.69 88 GLU A CA 1
ATOM 700 C C . GLU A 1 88 ? 7.530 15.233 -4.353 1.00 94.69 88 GLU A C 1
ATOM 702 O O . GLU A 1 88 ? 7.596 15.668 -5.509 1.00 94.69 88 GLU A O 1
ATOM 707 N N . MET A 1 89 ? 8.632 14.868 -3.690 1.00 94.81 89 MET A N 1
ATOM 708 C CA . MET A 1 89 ? 9.966 14.932 -4.286 1.00 94.81 89 MET A CA 1
ATOM 709 C C . MET A 1 89 ? 10.092 14.010 -5.512 1.00 94.81 89 MET A C 1
ATOM 711 O O . MET A 1 89 ? 10.711 14.397 -6.503 1.00 94.81 89 MET A O 1
ATOM 715 N N . TYR A 1 90 ? 9.525 12.800 -5.489 1.00 94.19 90 TYR A N 1
ATOM 716 C CA . TYR A 1 90 ? 9.534 11.925 -6.668 1.00 94.19 90 TYR A CA 1
ATOM 717 C C . TYR A 1 90 ? 8.682 12.486 -7.807 1.00 94.19 90 TYR A C 1
ATOM 719 O O . TYR A 1 90 ? 9.132 12.488 -8.951 1.00 94.19 90 TYR A O 1
ATOM 727 N N . LEU A 1 91 ? 7.484 12.987 -7.501 1.00 90.38 91 LEU A N 1
ATOM 728 C CA . LEU A 1 91 ? 6.580 13.566 -8.494 1.00 90.38 91 LEU A CA 1
ATOM 729 C C . LEU A 1 91 ? 7.191 14.793 -9.178 1.00 90.38 91 LEU A C 1
ATOM 731 O O . LEU A 1 91 ? 7.056 14.931 -10.389 1.00 90.38 91 LEU A O 1
ATOM 735 N N . SER A 1 92 ? 7.923 15.637 -8.444 1.00 90.00 92 SER A N 1
ATOM 736 C CA . SER A 1 92 ? 8.596 16.810 -9.026 1.00 90.00 92 SER A CA 1
ATOM 737 C C . SER A 1 92 ? 9.747 16.469 -9.982 1.00 90.00 92 SER A C 1
ATOM 739 O O . SER A 1 92 ? 10.101 17.292 -10.821 1.00 90.00 92 SER A O 1
ATOM 741 N N . LYS A 1 93 ? 10.325 15.262 -9.890 1.00 90.44 93 LYS A N 1
ATOM 742 C CA . LYS A 1 93 ? 11.381 14.781 -10.800 1.00 90.44 93 LYS A CA 1
ATOM 743 C C . LYS A 1 93 ? 10.842 14.096 -12.054 1.00 90.44 93 LYS A C 1
ATOM 745 O O . LYS A 1 93 ? 11.631 13.759 -12.937 1.00 90.44 93 LYS A O 1
ATOM 750 N N . LEU A 1 94 ? 9.539 13.824 -12.125 1.00 88.81 94 LEU A N 1
ATOM 751 C CA . LEU A 1 94 ? 8.961 13.205 -13.310 1.00 88.81 94 LEU A CA 1
ATOM 752 C C . LEU A 1 94 ? 8.914 14.220 -14.458 1.00 88.81 94 LEU A C 1
ATOM 754 O O . LEU A 1 94 ? 8.533 15.369 -14.227 1.00 88.81 94 LEU A O 1
ATOM 758 N N . PRO A 1 95 ? 9.260 13.806 -15.692 1.00 88.94 95 PRO A N 1
ATOM 759 C CA . PRO A 1 95 ? 9.127 14.662 -16.858 1.00 88.94 95 PRO A CA 1
ATOM 760 C C . PRO A 1 95 ? 7.696 15.169 -16.975 1.00 88.94 95 PRO A C 1
ATOM 762 O O . PRO A 1 95 ? 6.729 14.400 -16.922 1.00 88.94 95 PRO A O 1
ATOM 765 N N . THR A 1 96 ? 7.567 16.475 -17.129 1.00 88.62 96 THR A N 1
ATOM 766 C CA . THR A 1 96 ? 6.272 17.111 -17.290 1.00 88.62 96 THR A CA 1
ATOM 767 C C . THR A 1 96 ? 5.754 16.891 -18.706 1.00 88.62 96 THR A C 1
ATOM 769 O O . THR A 1 96 ? 6.491 16.578 -19.643 1.00 88.62 96 THR A O 1
ATOM 772 N N . LEU A 1 97 ? 4.449 17.089 -18.892 1.00 91.19 97 LEU A N 1
ATOM 773 C CA . LEU A 1 97 ? 3.838 17.059 -20.220 1.00 91.19 97 LEU A CA 1
ATOM 774 C C . LEU A 1 97 ? 4.523 18.041 -21.188 1.00 91.19 97 LEU A C 1
ATOM 776 O O . LEU A 1 97 ? 4.579 17.782 -22.388 1.00 91.19 97 LEU A O 1
ATOM 780 N N . GLU A 1 98 ? 5.045 19.153 -20.672 1.00 91.38 98 GLU A N 1
ATOM 781 C CA . GLU A 1 98 ? 5.743 20.145 -21.482 1.00 91.38 98 GLU A CA 1
ATOM 782 C C . GLU A 1 98 ? 7.112 19.631 -21.948 1.00 91.38 98 GLU A C 1
ATOM 784 O O . GLU A 1 98 ? 7.428 19.760 -23.130 1.00 91.38 98 GLU A O 1
ATOM 789 N N . ASP A 1 99 ? 7.847 18.912 -21.092 1.00 91.06 99 ASP A N 1
ATOM 790 C CA . ASP A 1 99 ? 9.101 18.240 -21.471 1.00 91.06 99 ASP A CA 1
ATOM 791 C C . ASP A 1 99 ? 8.866 17.189 -22.574 1.00 91.06 99 ASP A C 1
ATOM 793 O O . ASP A 1 99 ? 9.642 17.059 -23.530 1.00 91.06 99 ASP A O 1
ATOM 797 N N . TYR A 1 100 ? 7.746 16.460 -22.496 1.00 90.88 100 TYR A N 1
ATOM 798 C CA . TYR A 1 100 ? 7.335 15.523 -23.547 1.00 90.88 100 TYR A CA 1
ATOM 799 C C . TYR A 1 100 ? 6.991 16.225 -24.865 1.00 90.88 100 TYR A C 1
ATOM 801 O O . TYR A 1 100 ? 7.356 15.742 -25.939 1.00 90.88 100 TYR A O 1
ATOM 809 N N . LYS A 1 101 ? 6.312 17.375 -24.822 1.00 93.81 101 LYS A N 1
ATOM 810 C CA . LYS A 1 101 ? 6.042 18.160 -26.036 1.00 93.81 101 LYS A CA 1
ATOM 811 C C . LYS A 1 101 ? 7.326 18.719 -26.637 1.00 93.81 101 LYS A C 1
ATOM 813 O O . LYS A 1 101 ? 7.483 18.688 -27.855 1.00 93.81 101 LYS A O 1
ATOM 818 N N . GLU A 1 102 ? 8.254 19.204 -25.816 1.00 94.31 102 GLU A N 1
ATOM 819 C CA . GLU A 1 102 ? 9.526 19.741 -26.298 1.00 94.31 102 GLU A CA 1
ATOM 820 C C . GLU A 1 102 ? 10.370 18.652 -26.973 1.00 94.31 102 GLU A C 1
ATOM 822 O O . GLU A 1 102 ? 10.886 18.851 -28.077 1.00 94.31 102 GLU A O 1
ATOM 827 N N . THR A 1 103 ? 10.465 17.470 -26.358 1.00 93.88 103 THR A N 1
ATOM 828 C CA . THR A 1 103 ? 11.150 16.313 -26.957 1.00 93.88 103 THR A CA 1
ATOM 829 C C . THR A 1 103 ? 10.474 15.851 -28.247 1.00 93.88 103 THR A C 1
ATOM 831 O O . THR A 1 103 ? 11.170 15.600 -29.233 1.00 93.88 103 THR A O 1
ATOM 834 N N . LEU A 1 104 ? 9.139 15.825 -28.300 1.00 95.19 104 LEU A N 1
ATOM 835 C CA . LEU A 1 104 ? 8.392 15.519 -29.522 1.00 95.19 104 LEU A CA 1
ATOM 836 C C . LEU A 1 104 ? 8.680 16.531 -30.642 1.00 95.19 104 LEU A C 1
ATOM 838 O O . LEU A 1 104 ? 8.939 16.131 -31.777 1.00 95.19 104 LEU A O 1
ATOM 842 N N . ASN A 1 105 ? 8.693 17.828 -30.326 1.00 95.69 105 ASN A N 1
ATOM 843 C CA . ASN A 1 105 ? 9.000 18.889 -31.287 1.00 95.69 105 ASN A CA 1
ATOM 844 C C . ASN A 1 105 ? 10.437 18.770 -31.821 1.00 95.69 105 ASN A C 1
ATOM 846 O O . ASN A 1 105 ? 10.659 18.885 -33.029 1.00 95.69 105 ASN A O 1
ATOM 850 N N . LYS A 1 106 ? 11.415 18.478 -30.949 1.00 95.56 106 LYS A N 1
ATOM 851 C CA . LYS A 1 106 ? 12.807 18.202 -31.356 1.00 95.56 106 LYS A CA 1
ATOM 852 C C . LYS A 1 106 ? 12.883 17.001 -32.300 1.00 95.56 106 LYS A C 1
ATOM 854 O O . LYS A 1 106 ? 13.569 17.062 -33.318 1.00 95.56 106 LYS A O 1
ATOM 859 N N . LEU A 1 107 ? 12.142 15.934 -32.005 1.00 95.06 107 LEU A N 1
ATOM 860 C CA . LEU A 1 107 ? 12.113 14.724 -32.825 1.00 95.06 107 LEU A CA 1
ATOM 861 C C . LEU A 1 107 ? 11.494 14.995 -34.204 1.00 95.06 107 LEU A C 1
ATOM 863 O O . LEU A 1 107 ? 12.062 14.595 -35.218 1.00 95.06 107 LEU A O 1
ATOM 867 N N . GLN A 1 108 ? 10.395 15.752 -34.266 1.00 96.25 108 GLN A N 1
ATOM 868 C CA . GLN A 1 108 ? 9.794 16.185 -35.532 1.00 96.25 108 GLN A CA 1
ATOM 869 C C . GLN A 1 108 ? 10.749 17.052 -36.364 1.00 96.25 108 GLN A C 1
ATOM 871 O O . GLN A 1 108 ? 10.841 16.875 -37.581 1.00 96.25 108 GLN A O 1
ATOM 876 N N . LEU A 1 109 ? 11.496 17.959 -35.725 1.00 96.56 109 LEU A N 1
ATOM 877 C CA . LEU A 1 109 ? 12.503 18.773 -36.406 1.00 96.56 109 LEU A CA 1
ATOM 878 C C . LEU A 1 109 ? 13.603 17.899 -37.026 1.00 96.56 109 LEU A C 1
ATOM 880 O O . LEU A 1 109 ? 13.904 18.052 -38.211 1.00 96.56 109 LEU A O 1
ATOM 884 N N . ILE A 1 110 ? 14.154 16.953 -36.258 1.00 95.19 110 ILE A N 1
ATOM 885 C CA . ILE A 1 110 ? 15.171 16.003 -36.739 1.00 95.19 110 ILE A CA 1
ATOM 886 C C . ILE A 1 110 ? 14.609 15.143 -37.878 1.00 95.19 110 ILE A C 1
ATOM 888 O O . ILE A 1 110 ? 15.263 14.956 -38.903 1.00 95.19 110 ILE A O 1
ATOM 892 N N . GLN A 1 111 ? 13.370 14.665 -37.756 1.00 95.69 111 GLN A N 1
ATOM 893 C CA . GLN A 1 111 ? 12.716 13.874 -38.797 1.00 95.69 111 GLN A CA 1
ATOM 894 C C . GLN A 1 111 ? 12.573 14.662 -40.109 1.00 95.69 111 GLN A C 1
ATOM 896 O O . GLN A 1 111 ? 12.807 14.121 -41.192 1.00 95.69 111 GLN A O 1
ATOM 901 N N . ASN A 1 112 ? 12.226 15.947 -40.030 1.00 95.88 112 ASN A N 1
ATOM 902 C CA . ASN A 1 112 ? 12.146 16.817 -41.201 1.00 95.88 112 ASN A CA 1
ATOM 903 C C . ASN A 1 112 ? 13.527 17.076 -41.826 1.00 95.88 112 ASN A C 1
ATOM 905 O O . ASN A 1 112 ? 13.652 17.072 -43.052 1.00 95.88 112 ASN A O 1
ATOM 909 N N . GLN A 1 113 ? 14.570 17.244 -41.008 1.00 96.19 113 GLN A N 1
ATOM 910 C CA . GLN A 1 113 ? 15.950 17.369 -41.491 1.00 96.19 113 GLN A CA 1
ATOM 911 C C . GLN A 1 113 ? 16.419 16.097 -42.210 1.00 96.19 113 GLN A C 1
ATOM 913 O O . GLN A 1 113 ? 16.987 16.194 -43.299 1.00 96.19 113 GLN A O 1
ATOM 918 N N . ASN A 1 114 ? 16.113 14.917 -41.665 1.00 93.69 114 ASN A N 1
ATOM 919 C CA . ASN A 1 114 ? 16.438 13.637 -42.295 1.00 93.69 114 ASN A CA 1
ATOM 920 C C . ASN A 1 114 ? 15.772 13.497 -43.669 1.00 93.69 114 ASN A C 1
ATOM 922 O O . ASN A 1 114 ? 16.457 13.189 -44.642 1.00 93.69 114 ASN A O 1
ATOM 926 N N . LYS A 1 115 ? 14.482 13.841 -43.797 1.00 95.88 115 LYS A N 1
ATOM 927 C CA . LYS A 1 115 ? 13.787 13.848 -45.101 1.00 95.88 115 LYS A CA 1
ATOM 928 C C . LYS A 1 115 ? 14.469 14.759 -46.126 1.00 95.88 115 LYS A C 1
ATOM 930 O O . LYS A 1 115 ? 14.571 14.412 -47.301 1.00 95.88 115 LYS A O 1
ATOM 935 N N . LEU A 1 116 ? 14.939 15.936 -45.706 1.00 96.06 116 LEU A N 1
ATOM 936 C CA . LEU A 1 116 ? 15.641 16.860 -46.600 1.00 96.06 116 LEU A CA 1
ATOM 937 C C . LEU A 1 116 ? 17.004 16.302 -47.039 1.00 96.06 116 LEU A C 1
ATOM 939 O O . LEU A 1 116 ? 17.387 16.448 -48.203 1.00 96.06 116 LEU A O 1
ATOM 943 N N . LEU A 1 117 ? 17.737 15.668 -46.120 1.00 95.12 117 LEU A N 1
ATOM 944 C CA . LEU A 1 117 ? 19.010 15.017 -46.422 1.00 95.12 117 LEU A CA 1
ATOM 945 C C . LEU A 1 117 ? 18.821 13.843 -47.387 1.00 95.12 117 LEU A C 1
ATOM 947 O O . LEU A 1 117 ? 19.544 13.773 -48.377 1.00 95.12 117 LEU A O 1
ATOM 951 N N . GLU A 1 118 ? 17.809 13.000 -47.183 1.00 95.88 118 GLU A N 1
ATOM 952 C CA . GLU A 1 118 ? 17.450 11.916 -48.108 1.00 95.88 118 GLU A CA 1
ATOM 953 C C . GLU A 1 118 ? 17.182 12.439 -49.526 1.00 95.88 118 GLU A C 1
ATOM 955 O O . GLU A 1 118 ? 17.697 11.897 -50.506 1.00 95.88 118 GLU A O 1
ATOM 960 N N . GLN A 1 119 ? 16.442 13.546 -49.655 1.00 97.06 119 GLN A N 1
ATOM 961 C CA . GLN A 1 119 ? 16.203 14.183 -50.953 1.00 97.06 119 GLN A CA 1
ATOM 962 C C . GLN A 1 119 ? 17.491 14.703 -51.603 1.00 97.06 119 GLN A C 1
ATOM 964 O O . GLN A 1 119 ? 17.652 14.588 -52.819 1.00 97.06 119 GLN A O 1
ATOM 969 N N . ARG A 1 120 ? 18.417 15.282 -50.825 1.00 96.62 120 ARG A N 1
ATOM 970 C CA . ARG A 1 120 ? 19.722 15.721 -51.351 1.00 96.62 120 ARG A CA 1
ATOM 971 C C . ARG A 1 120 ? 20.566 14.536 -51.799 1.00 96.62 120 ARG A C 1
ATOM 973 O O . ARG A 1 120 ? 21.110 14.590 -52.895 1.00 96.62 120 ARG A O 1
ATOM 980 N N . VAL A 1 121 ? 20.642 13.478 -50.993 1.00 96.12 121 VAL A N 1
ATOM 981 C CA . VAL A 1 121 ? 21.363 12.244 -51.337 1.00 96.12 121 VAL A CA 1
ATOM 982 C C . VAL A 1 121 ? 20.825 11.668 -52.641 1.00 96.12 121 VAL A C 1
ATOM 984 O O . VAL A 1 121 ? 21.613 11.375 -53.534 1.00 96.12 121 VAL A O 1
ATOM 987 N N . LYS A 1 122 ? 19.497 11.601 -52.803 1.00 96.94 122 LYS A N 1
ATOM 988 C CA . LYS A 1 122 ? 18.876 11.157 -54.056 1.00 96.94 122 LYS A CA 1
ATOM 989 C C . LYS A 1 122 ? 19.316 12.013 -55.249 1.00 96.94 122 LYS A C 1
ATOM 991 O O . LYS A 1 122 ? 19.805 11.469 -56.227 1.00 96.94 122 LYS A O 1
ATOM 996 N N . LYS A 1 123 ? 19.250 13.345 -55.133 1.00 97.06 123 LYS A N 1
ATOM 997 C CA . LYS A 1 123 ? 19.708 14.259 -56.198 1.00 97.06 123 LYS A CA 1
ATOM 998 C C . LYS A 1 123 ? 21.186 14.080 -56.552 1.00 97.06 123 LYS A C 1
ATOM 1000 O O . LYS A 1 123 ? 21.543 14.203 -57.717 1.00 97.06 123 LYS A O 1
ATOM 1005 N N . TYR A 1 124 ? 22.055 13.864 -55.564 1.00 96.31 124 TYR A N 1
ATOM 1006 C CA . TYR A 1 124 ? 23.479 13.628 -55.824 1.00 96.31 124 TYR A CA 1
ATOM 1007 C C . TYR A 1 124 ? 23.726 12.271 -56.470 1.00 96.31 124 TYR A C 1
ATOM 1009 O O . TYR A 1 124 ? 24.602 12.177 -57.322 1.00 96.31 124 TYR A O 1
ATOM 1017 N N . LYS A 1 125 ? 22.936 11.257 -56.113 1.00 96.56 125 LYS A N 1
ATOM 1018 C CA . LYS A 1 125 ? 22.975 9.951 -56.763 1.00 96.56 125 LYS A CA 1
ATOM 1019 C C . LYS A 1 125 ? 22.569 10.049 -58.235 1.00 96.56 125 LYS A C 1
ATOM 1021 O O . LYS A 1 125 ? 23.336 9.622 -59.082 1.00 96.56 125 LYS A O 1
ATOM 1026 N N . ASP A 1 126 ? 21.461 10.727 -58.535 1.00 96.75 126 ASP A N 1
ATOM 1027 C CA . ASP A 1 126 ? 21.005 10.932 -59.918 1.00 96.75 126 ASP A CA 1
ATOM 1028 C C . ASP A 1 126 ? 22.064 11.678 -60.762 1.00 96.75 126 ASP A C 1
ATOM 1030 O O . ASP A 1 126 ? 22.297 11.348 -61.921 1.00 96.75 126 ASP A O 1
ATOM 1034 N N . LYS A 1 127 ? 22.749 12.673 -60.174 1.00 96.75 127 LYS A N 1
ATOM 1035 C CA . LYS A 1 127 ? 23.865 13.380 -60.832 1.00 96.75 127 LYS A CA 1
ATOM 1036 C C . LYS A 1 127 ? 25.091 12.499 -61.048 1.00 96.75 127 LYS A C 1
ATOM 1038 O O . LYS A 1 127 ? 25.790 12.680 -62.037 1.00 96.75 127 LYS A O 1
ATOM 1043 N N . LEU A 1 128 ? 25.390 11.614 -60.101 1.00 95.81 128 LEU A N 1
ATOM 1044 C CA . LEU A 1 128 ? 26.507 10.686 -60.223 1.00 95.81 128 LEU A CA 1
ATOM 1045 C C . LEU A 1 128 ? 26.250 9.698 -61.364 1.00 95.81 128 LEU A C 1
ATOM 1047 O O . LEU A 1 128 ? 27.120 9.533 -62.208 1.00 95.81 128 LEU A O 1
ATOM 1051 N N . ASP A 1 129 ? 25.037 9.146 -61.437 1.00 96.19 129 ASP A N 1
ATOM 1052 C CA . ASP A 1 129 ? 24.626 8.224 -62.501 1.00 96.19 129 ASP A CA 1
ATOM 1053 C C . ASP A 1 129 ? 24.695 8.890 -63.898 1.00 96.19 129 ASP A C 1
ATOM 1055 O O . ASP A 1 129 ? 25.102 8.260 -64.880 1.00 96.19 129 ASP A O 1
ATOM 1059 N N . ASP A 1 130 ? 24.351 10.182 -64.000 1.00 96.38 130 ASP A N 1
ATOM 1060 C CA . ASP A 1 130 ? 24.501 10.980 -65.230 1.00 96.38 130 ASP A CA 1
ATOM 1061 C C . ASP A 1 130 ? 25.979 11.194 -65.608 1.00 96.38 130 ASP A C 1
ATOM 1063 O O . ASP A 1 130 ? 26.376 10.942 -66.748 1.00 96.38 130 ASP A O 1
ATOM 1067 N N . CYS A 1 131 ? 26.826 11.581 -64.647 1.00 95.12 131 CYS A N 1
ATOM 1068 C CA . CYS A 1 131 ? 28.271 11.705 -64.862 1.00 95.12 131 CYS A CA 1
ATOM 1069 C C . CYS A 1 131 ? 28.912 10.377 -65.292 1.00 95.12 131 CYS A C 1
ATOM 1071 O O . CYS A 1 131 ? 29.730 10.366 -66.212 1.00 95.12 131 CYS A O 1
ATOM 1073 N N . ASP A 1 132 ? 28.539 9.264 -64.659 1.00 96.12 132 ASP A N 1
ATOM 1074 C CA . ASP A 1 132 ? 29.033 7.933 -65.015 1.00 96.12 132 ASP A CA 1
ATOM 1075 C C . ASP A 1 132 ? 28.605 7.558 -66.439 1.00 96.12 132 ASP A C 1
ATOM 1077 O O . ASP A 1 132 ? 29.421 7.070 -67.224 1.00 96.12 132 ASP A O 1
ATOM 1081 N N . SER A 1 133 ? 27.364 7.870 -66.824 1.00 95.19 133 SER A N 1
ATOM 1082 C CA . SER A 1 133 ? 26.876 7.669 -68.194 1.00 95.19 133 SER A CA 1
ATOM 1083 C C . SER A 1 133 ? 27.711 8.464 -69.206 1.00 95.19 133 SER A C 1
ATOM 1085 O O . SER A 1 133 ? 28.219 7.884 -70.169 1.00 95.19 133 SER A O 1
ATOM 1087 N N . GLN A 1 134 ? 27.960 9.751 -68.948 1.00 95.81 134 GLN A N 1
ATOM 1088 C CA . GLN A 1 134 ? 28.811 10.596 -69.799 1.00 95.81 134 GLN A CA 1
ATOM 1089 C C . GLN A 1 134 ? 30.252 10.071 -69.888 1.00 95.81 134 GLN A C 1
ATOM 1091 O O . GLN A 1 134 ? 30.848 10.048 -70.965 1.00 95.81 134 GLN A O 1
ATOM 1096 N N . LEU A 1 135 ? 30.813 9.598 -68.773 1.00 94.62 135 LEU A N 1
ATOM 1097 C CA . LEU A 1 135 ? 32.161 9.036 -68.731 1.00 94.62 135 LEU A CA 1
ATOM 1098 C C . LEU A 1 135 ? 32.253 7.733 -69.538 1.00 94.62 135 LEU A C 1
ATOM 1100 O O . LEU A 1 135 ? 33.248 7.500 -70.230 1.00 94.62 135 LEU A O 1
ATOM 1104 N N . THR A 1 136 ? 31.217 6.890 -69.505 1.00 95.38 136 THR A N 1
ATOM 1105 C CA . THR A 1 136 ? 31.166 5.684 -70.347 1.00 95.38 136 THR A CA 1
ATOM 1106 C C . THR A 1 136 ? 31.072 6.011 -71.837 1.00 95.38 136 THR A C 1
ATOM 1108 O O . THR A 1 136 ? 31.714 5.329 -72.637 1.00 95.38 136 THR A O 1
ATOM 1111 N N . GLU A 1 137 ? 30.331 7.054 -72.219 1.00 95.12 137 GLU A N 1
ATOM 1112 C CA . GLU A 1 137 ? 30.237 7.543 -73.601 1.00 95.12 137 GLU A CA 1
ATOM 1113 C C . GLU A 1 137 ? 31.598 8.058 -74.096 1.00 95.12 137 GLU A C 1
ATOM 1115 O O . GLU A 1 137 ? 32.125 7.556 -75.090 1.00 95.12 137 GLU A O 1
ATOM 1120 N N . ALA A 1 138 ? 32.238 8.952 -73.335 1.00 94.44 138 ALA A N 1
ATOM 1121 C CA . ALA A 1 138 ? 33.564 9.481 -73.654 1.00 94.44 138 ALA A CA 1
ATOM 1122 C C . ALA A 1 138 ? 34.622 8.367 -73.770 1.00 94.44 138 ALA A C 1
ATOM 1124 O O . ALA A 1 138 ? 35.471 8.382 -74.662 1.00 94.44 138 ALA A O 1
ATOM 1125 N N . ASN A 1 139 ? 34.553 7.344 -72.912 1.00 94.81 139 ASN A N 1
ATOM 1126 C CA . ASN A 1 139 ? 35.432 6.181 -73.019 1.00 94.81 139 ASN A CA 1
ATOM 1127 C C . ASN A 1 139 ? 35.219 5.397 -74.322 1.00 94.81 139 ASN A C 1
ATOM 1129 O O . ASN A 1 139 ? 36.202 4.941 -74.911 1.00 94.81 139 ASN A O 1
ATOM 1133 N N . LYS A 1 140 ? 33.976 5.246 -74.801 1.00 94.81 140 LYS A N 1
ATOM 1134 C CA . LYS A 1 140 ? 33.706 4.619 -76.107 1.00 94.81 140 LYS A CA 1
ATOM 1135 C C . LYS A 1 140 ? 34.302 5.444 -77.246 1.00 94.81 140 LYS A C 1
ATOM 1137 O O . LYS A 1 140 ? 34.942 4.873 -78.126 1.00 94.81 140 LYS A O 1
ATOM 1142 N N . GLU A 1 141 ? 34.159 6.768 -77.212 1.00 94.75 141 GLU A N 1
ATOM 1143 C CA . GLU A 1 141 ? 34.760 7.663 -78.210 1.00 94.75 141 GLU A CA 1
ATOM 1144 C C . GLU A 1 141 ? 36.290 7.546 -78.244 1.00 94.75 141 GLU A C 1
ATOM 1146 O O . GLU A 1 141 ? 36.883 7.420 -79.318 1.00 94.75 141 GLU A O 1
ATOM 1151 N N . ILE A 1 142 ? 36.937 7.501 -77.074 1.00 92.75 142 ILE A N 1
ATOM 1152 C CA . ILE A 1 142 ? 38.387 7.288 -76.968 1.00 92.75 142 ILE A CA 1
ATOM 1153 C C . ILE A 1 142 ? 38.788 5.941 -77.580 1.00 92.75 142 ILE A C 1
ATOM 1155 O O . ILE A 1 142 ? 39.782 5.878 -78.303 1.00 92.75 142 ILE A O 1
ATOM 1159 N N . GLN A 1 143 ? 38.035 4.866 -77.326 1.00 94.19 143 GLN A N 1
ATOM 1160 C CA . GLN A 1 143 ? 38.310 3.554 -77.927 1.00 94.19 143 GLN A CA 1
ATOM 1161 C C . GLN A 1 143 ? 38.172 3.585 -79.454 1.00 94.19 143 GLN A C 1
ATOM 1163 O O . GLN A 1 143 ? 39.043 3.072 -80.154 1.00 94.19 143 GLN A O 1
ATOM 1168 N N . HIS A 1 144 ? 37.142 4.249 -79.987 1.00 93.25 144 HIS A N 1
ATOM 1169 C CA . HIS A 1 144 ? 36.998 4.450 -81.431 1.00 93.25 144 HIS A CA 1
ATOM 1170 C C . HIS A 1 144 ? 38.158 5.256 -82.029 1.00 93.25 144 HIS A C 1
ATOM 1172 O O . HIS A 1 144 ? 38.652 4.913 -83.105 1.00 93.25 144 HIS A O 1
ATOM 1178 N N . SER A 1 145 ? 38.624 6.296 -81.332 1.00 91.50 145 SER A N 1
ATOM 1179 C CA . SER A 1 145 ? 39.786 7.086 -81.751 1.00 91.50 145 SER A CA 1
ATOM 1180 C C . SER A 1 145 ? 41.068 6.247 -81.770 1.00 91.50 145 SER A C 1
ATOM 1182 O O . SER A 1 145 ? 41.788 6.261 -82.767 1.00 91.50 145 SER A O 1
ATOM 1184 N N . LYS A 1 146 ? 41.311 5.440 -80.727 1.00 93.19 146 LYS A N 1
ATOM 1185 C CA . LYS A 1 146 ? 42.455 4.513 -80.657 1.00 93.19 146 LYS A CA 1
ATOM 1186 C C . LYS A 1 146 ? 42.435 3.474 -81.773 1.00 93.19 146 LYS A C 1
ATOM 1188 O O . LYS A 1 146 ? 43.476 3.192 -82.358 1.00 93.19 146 LYS A O 1
ATOM 1193 N N . GLU A 1 147 ? 41.270 2.915 -82.092 1.00 93.44 147 GLU A N 1
ATOM 1194 C CA . GLU A 1 147 ? 41.151 1.958 -83.196 1.00 93.44 147 GLU A CA 1
ATOM 1195 C C . GLU A 1 147 ? 41.430 2.632 -84.544 1.00 93.44 147 GLU A C 1
ATOM 1197 O O . GLU A 1 147 ? 42.157 2.098 -85.380 1.00 93.44 147 GLU A O 1
ATOM 1202 N N . ARG A 1 148 ? 40.929 3.856 -84.743 1.00 93.31 148 ARG A N 1
ATOM 1203 C CA . ARG A 1 148 ? 41.246 4.648 -85.935 1.00 93.31 148 ARG A CA 1
ATOM 1204 C C . ARG A 1 148 ? 42.741 4.951 -86.038 1.00 93.31 148 ARG A C 1
ATOM 1206 O O . ARG A 1 148 ? 43.300 4.830 -87.125 1.00 93.31 148 ARG A O 1
ATOM 1213 N N . GLU A 1 149 ? 43.380 5.330 -84.935 1.00 91.12 149 GLU A N 1
A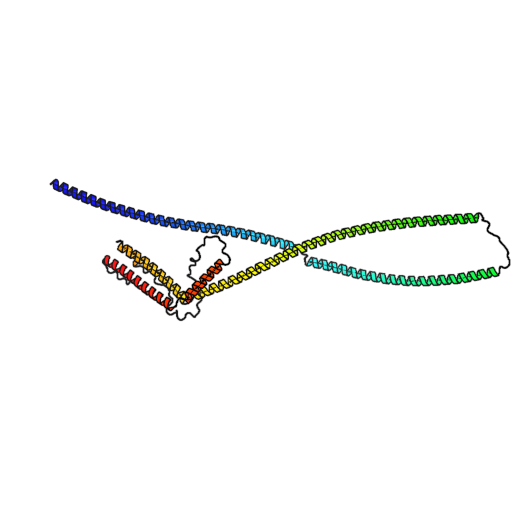TOM 1214 C CA . GLU A 1 149 ? 44.826 5.559 -84.861 1.00 91.12 149 GLU A CA 1
ATOM 1215 C C . GLU A 1 149 ? 45.604 4.282 -85.205 1.00 91.12 149 GLU A C 1
ATOM 1217 O O . GLU A 1 149 ? 46.509 4.327 -86.032 1.00 91.12 149 GLU A O 1
ATOM 1222 N N . ARG A 1 150 ? 45.188 3.123 -84.678 1.00 92.88 150 ARG A N 1
ATOM 1223 C CA . ARG A 1 150 ? 45.767 1.813 -85.012 1.00 92.88 150 ARG A CA 1
ATOM 1224 C C . ARG A 1 150 ? 45.654 1.496 -86.506 1.00 92.88 150 ARG A C 1
ATOM 1226 O O . ARG A 1 150 ? 46.631 1.054 -87.106 1.00 92.88 150 ARG A O 1
ATOM 1233 N N . ILE A 1 151 ? 44.492 1.733 -87.119 1.00 93.06 151 ILE A N 1
ATOM 1234 C CA . ILE A 1 151 ? 44.288 1.534 -88.563 1.00 93.06 151 ILE A CA 1
ATOM 1235 C C . ILE A 1 151 ? 45.205 2.460 -89.371 1.00 93.06 151 ILE A C 1
ATOM 1237 O O . ILE A 1 151 ? 45.840 2.011 -90.325 1.00 93.06 151 ILE A O 1
ATOM 1241 N N . LEU A 1 152 ? 45.295 3.739 -88.996 1.00 91.81 152 LEU A N 1
ATOM 1242 C CA . LEU A 1 152 ? 46.180 4.703 -89.654 1.00 91.81 152 LEU A CA 1
ATOM 1243 C C . LEU A 1 152 ? 47.655 4.310 -89.507 1.00 91.81 152 LEU A C 1
ATOM 1245 O O . LEU A 1 152 ? 48.399 4.402 -90.480 1.00 91.81 152 LEU A O 1
ATOM 1249 N N . GLN A 1 153 ? 48.063 3.818 -88.335 1.00 91.19 153 GLN A N 1
ATOM 1250 C CA . GLN A 1 153 ? 49.414 3.312 -88.107 1.00 91.19 153 GLN A CA 1
ATOM 1251 C C . GLN A 1 153 ? 49.712 2.103 -89.001 1.00 91.19 153 GLN A C 1
ATOM 1253 O O . GLN A 1 153 ? 50.729 2.097 -89.682 1.00 91.19 153 GLN A O 1
ATOM 1258 N N . MET A 1 154 ? 48.794 1.134 -89.103 1.00 90.75 154 MET A N 1
ATOM 1259 C CA . MET A 1 154 ? 48.946 0.002 -90.029 1.00 90.75 154 MET A CA 1
ATOM 1260 C C . MET A 1 154 ? 49.061 0.455 -91.493 1.00 90.75 154 MET A C 1
ATOM 1262 O O . MET A 1 154 ? 49.830 -0.119 -92.262 1.00 90.75 154 MET A O 1
ATOM 1266 N N . GLN A 1 155 ? 48.305 1.481 -91.899 1.00 90.62 155 GLN A N 1
ATOM 1267 C CA . GLN A 1 155 ? 48.410 2.054 -93.245 1.00 90.62 155 GLN A CA 1
ATOM 1268 C C . GLN A 1 155 ? 49.761 2.739 -93.476 1.00 90.62 155 GLN A C 1
ATOM 1270 O O . GLN A 1 155 ? 50.329 2.605 -94.562 1.00 90.62 155 GLN A O 1
ATOM 1275 N N . LEU A 1 156 ? 50.269 3.461 -92.474 1.00 88.56 156 LEU A N 1
ATOM 1276 C CA . LEU A 1 156 ? 51.585 4.090 -92.511 1.00 88.56 156 LEU A CA 1
ATOM 1277 C C . LEU A 1 156 ? 52.692 3.036 -92.612 1.00 88.56 156 LEU A C 1
ATOM 1279 O O . LEU A 1 156 ? 53.545 3.150 -93.488 1.00 88.56 156 LEU A O 1
ATOM 1283 N N . ASP A 1 157 ? 52.643 1.992 -91.785 1.00 87.50 157 ASP A N 1
ATOM 1284 C CA . ASP A 1 157 ? 53.615 0.895 -91.792 1.00 87.50 157 ASP A CA 1
ATOM 1285 C C . ASP A 1 157 ? 53.615 0.173 -93.150 1.00 87.50 157 ASP A C 1
ATOM 1287 O O . ASP A 1 157 ? 54.673 -0.027 -93.742 1.00 87.50 157 ASP A O 1
ATOM 1291 N N . ALA A 1 158 ? 52.441 -0.100 -93.731 1.00 84.31 158 ALA A N 1
ATOM 1292 C CA . ALA A 1 158 ? 52.333 -0.677 -95.074 1.00 84.31 158 ALA A CA 1
ATOM 1293 C C . ALA A 1 158 ? 52.871 0.255 -96.180 1.00 84.31 158 ALA A C 1
ATOM 1295 O O . ALA A 1 158 ? 53.399 -0.208 -97.192 1.00 84.31 158 ALA A O 1
ATOM 1296 N N . ALA A 1 159 ? 52.730 1.577 -96.031 1.00 79.50 159 ALA A N 1
ATOM 1297 C CA . ALA A 1 159 ? 53.326 2.543 -96.955 1.00 79.50 159 ALA A CA 1
ATOM 1298 C C . ALA A 1 159 ? 54.855 2.599 -96.807 1.00 79.50 159 ALA A C 1
ATOM 1300 O O . ALA A 1 159 ? 55.564 2.702 -97.808 1.00 79.50 159 ALA A O 1
ATOM 1301 N N . ILE A 1 160 ? 55.361 2.487 -95.577 1.00 82.00 160 ILE A N 1
ATOM 1302 C CA . ILE A 1 160 ? 56.786 2.369 -95.271 1.00 82.00 160 ILE A CA 1
ATOM 1303 C C . ILE A 1 160 ? 57.355 1.071 -95.868 1.00 82.00 160 ILE A C 1
ATOM 1305 O O . ILE A 1 160 ? 58.391 1.129 -96.524 1.00 82.00 160 ILE A O 1
ATOM 1309 N N . GLU A 1 161 ? 56.675 -0.070 -95.740 1.00 79.62 161 GLU A N 1
ATOM 1310 C CA . GLU A 1 161 ? 57.090 -1.334 -96.371 1.00 79.62 161 GLU A CA 1
ATOM 1311 C C . GLU A 1 161 ? 57.163 -1.220 -97.899 1.00 79.62 161 GLU A C 1
ATOM 1313 O O . GLU A 1 161 ? 58.179 -1.593 -98.478 1.00 79.62 161 GLU A O 1
ATOM 1318 N N . ARG A 1 162 ? 56.191 -0.576 -98.561 1.00 76.06 162 ARG A N 1
ATOM 1319 C CA . ARG A 1 162 ? 56.276 -0.282 -100.010 1.00 76.06 162 ARG A CA 1
ATOM 1320 C C . ARG A 1 162 ? 57.443 0.642 -100.375 1.00 76.06 162 ARG A C 1
ATOM 1322 O O . ARG A 1 162 ? 57.963 0.571 -101.489 1.00 76.06 162 ARG A O 1
ATOM 1329 N N . LEU A 1 163 ? 57.849 1.542 -99.477 1.00 67.56 163 LEU A N 1
ATOM 1330 C CA . LEU A 1 163 ? 59.050 2.367 -99.653 1.00 67.56 163 LEU A CA 1
ATOM 1331 C C . LEU A 1 163 ? 60.340 1.560 -99.443 1.00 67.56 163 LEU A C 1
ATOM 1333 O O . LEU A 1 163 ? 61.365 1.924 -100.017 1.00 67.56 163 LEU A O 1
ATOM 1337 N N . TYR A 1 164 ? 60.306 0.488 -98.647 1.00 63.72 164 TYR A N 1
ATOM 1338 C CA . TYR A 1 164 ? 61.421 -0.445 -98.475 1.00 63.72 164 TYR A CA 1
ATOM 1339 C C . TYR A 1 164 ? 61.511 -1.480 -99.610 1.00 63.72 164 TYR A C 1
ATOM 1341 O O . TYR A 1 164 ? 62.618 -1.756 -100.058 1.00 63.72 164 TYR A O 1
ATOM 1349 N N . GLU A 1 165 ? 60.394 -1.961 -100.163 1.00 56.88 165 GLU A N 1
ATOM 1350 C CA . GLU A 1 165 ? 60.369 -2.803 -101.377 1.00 56.88 165 GLU A CA 1
ATOM 1351 C C . GLU A 1 165 ? 60.846 -2.037 -102.629 1.00 56.88 165 GLU A C 1
ATOM 1353 O O . GLU A 1 165 ? 61.420 -2.621 -103.540 1.00 56.88 165 GLU A O 1
ATOM 1358 N N . ASN A 1 166 ? 60.706 -0.704 -102.651 1.00 45.81 166 ASN A N 1
ATOM 1359 C CA . ASN A 1 166 ? 61.292 0.178 -103.674 1.00 45.81 166 ASN A CA 1
ATOM 1360 C C . ASN A 1 166 ? 62.741 0.622 -103.364 1.00 45.81 166 ASN A C 1
ATOM 1362 O O . ASN A 1 166 ? 63.268 1.526 -104.017 1.00 45.81 166 ASN A O 1
ATOM 1366 N N . LYS A 1 167 ? 63.392 0.016 -102.363 1.00 42.78 167 LYS A N 1
ATOM 1367 C CA . LYS A 1 167 ? 64.789 0.269 -101.973 1.00 42.78 167 LYS A CA 1
ATOM 1368 C C . LYS A 1 167 ? 65.710 -0.932 -102.228 1.00 42.78 167 LYS A C 1
ATOM 1370 O O . LYS A 1 167 ? 66.762 -1.025 -101.598 1.00 42.78 167 LYS A O 1
ATOM 1375 N N . ASP A 1 168 ? 65.408 -1.770 -103.219 1.00 39.34 168 ASP A N 1
ATOM 1376 C CA . ASP A 1 168 ? 66.380 -2.700 -103.828 1.00 39.34 168 ASP A CA 1
ATOM 1377 C C . ASP A 1 168 ? 67.399 -1.969 -104.729 1.00 39.34 168 ASP A C 1
ATOM 1379 O O . ASP A 1 168 ? 67.674 -2.344 -105.861 1.00 39.34 168 ASP A O 1
ATOM 1383 N N . ASP A 1 169 ? 67.977 -0.891 -104.196 1.00 38.16 169 ASP A N 1
ATOM 1384 C CA . ASP A 1 169 ? 69.283 -0.379 -104.595 1.00 38.16 169 ASP A CA 1
ATOM 1385 C C . ASP A 1 169 ? 69.814 0.535 -103.482 1.00 38.16 169 ASP A C 1
ATOM 1387 O O . ASP A 1 169 ? 69.682 1.762 -103.517 1.00 38.16 169 ASP A O 1
ATOM 1391 N N . LYS A 1 170 ? 70.384 -0.085 -102.440 1.00 33.72 170 LYS A N 1
ATOM 1392 C CA . LYS A 1 170 ? 71.642 0.331 -101.783 1.00 33.72 170 LYS A CA 1
ATOM 1393 C C . LYS A 1 170 ? 71.917 -0.489 -100.525 1.00 33.72 170 LYS A C 1
ATOM 1395 O O . LYS A 1 170 ? 71.487 -0.184 -99.420 1.00 33.72 170 LYS A O 1
ATOM 1400 N N . SER A 1 171 ? 72.719 -1.520 -100.759 1.00 32.62 171 SER A N 1
ATOM 1401 C CA . SER A 1 171 ? 73.911 -1.919 -100.008 1.00 32.62 171 SER A CA 1
ATOM 1402 C C . SER A 1 171 ? 74.176 -1.312 -98.618 1.00 32.62 171 SER A C 1
ATOM 1404 O O . SER A 1 171 ? 74.417 -0.111 -98.489 1.00 32.62 171 SER A O 1
ATOM 1406 N N . ASN A 1 172 ? 74.447 -2.247 -97.699 1.00 31.91 172 ASN A N 1
ATOM 1407 C CA . ASN A 1 172 ? 75.449 -2.210 -96.629 1.00 31.91 172 ASN A CA 1
ATOM 1408 C C . ASN A 1 172 ? 75.208 -1.273 -95.441 1.00 31.91 172 ASN A C 1
ATOM 1410 O O . ASN A 1 172 ? 75.106 -0.068 -95.606 1.00 31.91 172 ASN A O 1
ATOM 1414 N N . LEU A 1 173 ? 75.320 -1.837 -94.229 1.00 35.66 173 LEU A N 1
ATOM 1415 C CA . LEU A 1 173 ? 76.295 -1.469 -93.179 1.00 35.66 173 LEU A CA 1
ATOM 1416 C C . LEU A 1 173 ? 75.973 -2.307 -91.921 1.00 35.66 173 LEU A C 1
ATOM 1418 O O . LEU A 1 173 ? 74.918 -2.176 -91.322 1.00 35.66 173 LEU A O 1
ATOM 1422 N N . LYS A 1 174 ? 76.748 -3.368 -91.671 1.00 36.09 174 LYS A N 1
ATOM 1423 C CA . LYS A 1 174 ? 77.912 -3.418 -90.759 1.00 36.09 174 LYS A CA 1
ATOM 1424 C C . LYS A 1 174 ? 77.527 -3.403 -89.276 1.00 36.09 174 LYS A C 1
ATOM 1426 O O . LYS A 1 174 ? 76.990 -2.432 -88.764 1.00 36.09 174 LYS A O 1
ATOM 1431 N N . GLY A 1 175 ? 77.898 -4.499 -88.609 1.00 42.59 175 GLY A N 1
ATOM 1432 C CA . GLY A 1 175 ? 77.728 -4.730 -87.181 1.00 42.59 175 GLY A CA 1
ATOM 1433 C C . GLY A 1 175 ? 78.176 -3.558 -86.312 1.00 42.59 175 GLY A C 1
ATOM 1434 O O . GLY A 1 175 ? 79.231 -2.955 -86.532 1.00 42.59 175 GLY A O 1
ATOM 1435 N N . VAL A 1 176 ? 77.343 -3.277 -85.312 1.00 42.25 176 VAL A N 1
ATOM 1436 C CA . VAL A 1 176 ? 77.553 -2.261 -84.286 1.00 42.25 176 VAL A CA 1
ATOM 1437 C C . VAL A 1 176 ? 78.805 -2.624 -83.491 1.00 42.25 176 VAL A C 1
ATOM 1439 O O . VAL A 1 176 ? 78.797 -3.500 -82.629 1.00 42.25 176 VAL A O 1
ATOM 1442 N N . ARG A 1 177 ? 79.909 -1.935 -83.789 1.00 53.75 177 ARG A N 1
ATOM 1443 C CA . ARG A 1 177 ? 80.938 -1.691 -82.779 1.00 53.75 177 ARG A CA 1
ATOM 1444 C C . ARG A 1 177 ? 80.334 -0.732 -81.766 1.00 53.75 177 ARG A C 1
ATOM 1446 O O . ARG A 1 177 ? 79.781 0.287 -82.159 1.00 53.75 177 ARG A O 1
ATOM 1453 N N . VAL A 1 178 ? 80.463 -1.072 -80.488 1.00 55.03 178 VAL A N 1
ATOM 1454 C CA . VAL A 1 178 ? 80.118 -0.205 -79.360 1.00 55.03 178 VAL A CA 1
ATOM 1455 C C . VAL A 1 178 ? 80.878 1.115 -79.509 1.00 55.03 178 VAL A C 1
ATOM 1457 O O . VAL A 1 178 ? 82.083 1.190 -79.274 1.00 55.03 178 VAL A O 1
ATOM 1460 N N . THR A 1 179 ? 80.171 2.140 -79.969 1.00 59.94 179 THR A N 1
ATOM 1461 C CA . THR A 1 179 ? 80.646 3.520 -80.058 1.00 59.94 179 THR A CA 1
ATOM 1462 C C . THR A 1 179 ? 80.472 4.169 -78.680 1.00 59.94 179 THR A C 1
ATOM 1464 O O . THR A 1 179 ? 79.482 3.871 -78.012 1.00 59.94 179 THR A O 1
ATOM 1467 N N . PRO A 1 180 ? 81.365 5.072 -78.235 1.00 61.31 180 PRO A N 1
ATOM 1468 C CA . PRO A 1 180 ? 81.233 5.777 -76.953 1.00 61.31 180 PRO A CA 1
ATOM 1469 C C . PRO A 1 180 ? 79.844 6.391 -76.693 1.00 61.31 180 PRO A C 1
ATOM 1471 O O . PRO A 1 180 ? 79.373 6.340 -75.563 1.00 61.31 180 PRO A O 1
ATOM 1474 N N . MET A 1 181 ? 79.145 6.835 -77.746 1.00 63.75 181 MET A N 1
ATOM 1475 C CA . MET A 1 181 ? 77.755 7.309 -77.681 1.00 63.75 181 MET A CA 1
ATOM 1476 C C . MET A 1 181 ? 76.756 6.264 -77.150 1.00 63.75 181 MET A C 1
ATOM 1478 O O . MET A 1 181 ? 75.907 6.601 -76.343 1.00 63.75 181 MET A O 1
ATOM 1482 N N . PHE A 1 182 ? 76.878 4.982 -77.518 1.00 73.44 182 PHE A N 1
ATOM 1483 C CA . PHE A 1 182 ? 75.987 3.925 -77.008 1.00 73.44 182 PHE A CA 1
ATOM 1484 C C . PHE A 1 182 ? 76.201 3.674 -75.507 1.00 73.44 182 PHE A C 1
ATOM 1486 O O . PHE A 1 182 ? 75.271 3.354 -74.771 1.00 73.44 182 PHE A O 1
ATOM 1493 N N . VAL A 1 183 ? 77.442 3.837 -75.039 1.00 74.56 183 VAL A N 1
ATOM 1494 C CA . VAL A 1 183 ? 77.779 3.748 -73.611 1.00 74.56 183 VAL A CA 1
ATOM 1495 C C . VAL A 1 183 ? 77.246 4.967 -72.852 1.00 74.56 183 VAL A C 1
ATOM 1497 O O . VAL A 1 183 ? 76.832 4.830 -71.703 1.00 74.56 183 VAL A O 1
ATOM 1500 N N . GLU A 1 184 ? 77.239 6.149 -73.470 1.00 77.62 184 GLU A N 1
ATOM 1501 C CA . GLU A 1 184 ? 76.617 7.359 -72.918 1.00 77.62 184 GLU A CA 1
ATOM 1502 C C . GLU A 1 184 ? 75.088 7.258 -72.863 1.00 77.62 184 GLU A C 1
ATOM 1504 O O . GLU A 1 184 ? 74.517 7.574 -71.819 1.00 77.62 184 GLU A O 1
ATOM 1509 N N . ASP A 1 185 ? 74.442 6.711 -73.894 1.00 81.69 185 ASP A N 1
ATOM 1510 C CA . ASP A 1 185 ? 72.998 6.442 -73.900 1.00 81.69 185 ASP A CA 1
ATOM 1511 C C . ASP A 1 185 ? 72.610 5.452 -72.791 1.00 81.69 185 ASP A C 1
ATOM 1513 O O . ASP A 1 185 ? 71.687 5.712 -72.016 1.00 81.69 185 ASP A O 1
ATOM 1517 N N . LEU A 1 186 ? 73.373 4.361 -72.620 1.00 83.56 186 LEU A N 1
ATOM 1518 C CA . LEU A 1 186 ? 73.154 3.412 -71.522 1.00 83.56 186 LEU A CA 1
ATOM 1519 C C . LEU A 1 186 ? 73.345 4.054 -70.142 1.00 83.56 186 LEU A C 1
ATOM 1521 O O . LEU A 1 186 ? 72.622 3.721 -69.204 1.00 83.56 186 LEU A O 1
ATOM 1525 N N . LYS A 1 187 ? 74.321 4.959 -69.991 1.00 84.06 187 LYS A N 1
ATOM 1526 C CA . LYS A 1 187 ? 74.531 5.700 -68.736 1.00 84.06 187 LYS A CA 1
ATOM 1527 C C . LYS A 1 187 ? 73.364 6.637 -68.448 1.00 84.06 187 LYS A C 1
ATOM 1529 O O . LYS A 1 187 ? 72.906 6.677 -67.310 1.00 84.06 187 LYS A O 1
ATOM 1534 N N . PHE A 1 188 ? 72.878 7.358 -69.456 1.00 87.38 188 PHE A N 1
ATOM 1535 C CA . PHE A 1 188 ? 71.725 8.241 -69.317 1.00 87.38 188 PHE A CA 1
ATOM 1536 C C . PHE A 1 188 ? 70.465 7.455 -68.944 1.00 87.38 188 PHE A C 1
ATOM 1538 O O . PHE A 1 188 ? 69.708 7.855 -68.060 1.00 87.38 188 PHE A O 1
ATOM 1545 N N . GLU A 1 189 ? 70.267 6.291 -69.558 1.00 87.69 189 GLU A N 1
ATOM 1546 C CA . GLU A 1 189 ? 69.128 5.432 -69.270 1.00 87.69 189 GLU A CA 1
ATOM 1547 C C . GLU A 1 189 ? 69.221 4.786 -67.878 1.00 87.69 189 GLU A C 1
ATOM 1549 O O . GLU A 1 189 ? 68.230 4.758 -67.146 1.00 87.69 189 GLU A O 1
ATOM 1554 N N . LEU A 1 190 ? 70.416 4.369 -67.448 1.00 90.00 190 LEU A N 1
ATOM 1555 C CA . LEU A 1 190 ? 70.666 3.880 -66.089 1.00 90.00 190 LEU A CA 1
ATOM 1556 C C . LEU A 1 190 ? 70.429 4.968 -65.032 1.00 90.00 190 LEU A C 1
ATOM 1558 O O . LEU A 1 190 ? 69.855 4.685 -63.979 1.00 90.00 190 LEU A O 1
ATOM 1562 N N . GLU A 1 191 ? 70.807 6.213 -65.317 1.00 91.38 191 GLU A N 1
ATOM 1563 C CA . GLU A 1 191 ? 70.543 7.347 -64.430 1.00 91.38 191 GLU A CA 1
ATOM 1564 C C . GLU A 1 191 ? 69.043 7.681 -64.372 1.00 91.38 191 GLU A C 1
ATOM 1566 O O . GLU A 1 191 ? 68.495 7.902 -63.290 1.00 91.38 191 GLU A O 1
ATOM 1571 N N . ARG A 1 192 ? 68.332 7.597 -65.507 1.00 92.94 192 ARG A N 1
ATOM 1572 C CA . ARG A 1 192 ? 66.866 7.718 -65.555 1.00 92.94 192 ARG A CA 1
ATOM 1573 C C . ARG A 1 192 ? 66.186 6.647 -64.697 1.00 92.94 192 ARG A C 1
ATOM 1575 O O . ARG A 1 192 ? 65.258 6.963 -63.952 1.00 92.94 192 ARG A O 1
ATOM 1582 N N . TYR A 1 193 ? 66.655 5.399 -64.759 1.00 93.69 193 TYR A N 1
ATOM 1583 C CA . TYR A 1 193 ? 66.138 4.310 -63.924 1.00 93.69 193 TYR A CA 1
ATOM 1584 C C . TYR A 1 193 ? 66.438 4.508 -62.439 1.00 93.69 193 TYR A C 1
ATOM 1586 O O . TYR A 1 193 ? 65.565 4.247 -61.616 1.00 93.69 193 TYR A O 1
ATOM 1594 N N . ARG A 1 194 ? 67.629 4.999 -62.078 1.00 93.81 194 ARG A N 1
ATOM 1595 C CA . ARG A 1 194 ? 67.954 5.333 -60.681 1.00 93.81 194 ARG A CA 1
ATOM 1596 C C . ARG A 1 194 ? 67.035 6.412 -60.130 1.00 93.81 194 ARG A C 1
ATOM 1598 O O . ARG A 1 194 ? 66.506 6.244 -59.033 1.00 93.81 194 ARG A O 1
ATOM 1605 N N . LEU A 1 195 ? 66.798 7.471 -60.903 1.00 93.69 195 LEU A N 1
ATOM 1606 C CA . LEU A 1 195 ? 65.894 8.547 -60.507 1.00 93.69 195 LEU A CA 1
ATOM 1607 C C . LEU A 1 195 ? 64.459 8.031 -60.327 1.00 93.69 195 LEU A C 1
ATOM 1609 O O . LEU A 1 195 ? 63.824 8.321 -59.315 1.00 93.69 195 LEU A O 1
ATOM 1613 N N . ALA A 1 196 ? 63.965 7.223 -61.271 1.00 92.56 196 ALA A N 1
ATOM 1614 C CA . ALA A 1 196 ? 62.642 6.608 -61.182 1.00 92.56 196 ALA A CA 1
ATOM 1615 C C . ALA A 1 196 ? 62.529 5.667 -59.970 1.00 92.56 196 ALA A C 1
ATOM 1617 O O . ALA A 1 196 ? 61.552 5.735 -59.225 1.00 92.56 196 ALA A O 1
ATOM 1618 N N . PHE A 1 197 ? 63.554 4.846 -59.719 1.00 94.06 197 PHE A N 1
ATOM 1619 C CA . PHE A 1 197 ? 63.615 3.964 -58.556 1.00 94.06 197 PHE A CA 1
ATOM 1620 C C . PHE A 1 197 ? 63.559 4.761 -57.249 1.00 94.06 197 PHE A C 1
ATOM 1622 O O . PHE A 1 197 ? 62.760 4.454 -56.365 1.00 94.06 197 PHE A O 1
ATOM 1629 N N . GLU A 1 198 ? 64.347 5.829 -57.133 1.00 95.00 198 GLU A N 1
ATOM 1630 C CA . GLU A 1 198 ? 64.374 6.653 -55.928 1.00 95.00 198 GLU A CA 1
ATOM 1631 C C . GLU A 1 198 ? 63.053 7.404 -55.696 1.00 95.00 198 GLU A C 1
ATOM 1633 O O . GLU A 1 198 ? 62.601 7.515 -54.553 1.00 95.00 198 GLU A O 1
ATOM 1638 N N . GLN A 1 199 ? 62.384 7.850 -56.764 1.00 94.50 199 GLN A N 1
ATOM 1639 C CA . GLN A 1 199 ? 61.029 8.405 -56.689 1.00 94.50 199 GLN A CA 1
ATOM 1640 C C . GLN A 1 199 ? 60.016 7.362 -56.201 1.00 94.50 199 GLN A C 1
ATOM 1642 O O . GLN A 1 199 ? 59.248 7.642 -55.279 1.00 94.50 199 GLN A O 1
ATOM 1647 N N . THR A 1 200 ? 60.041 6.145 -56.756 1.00 93.44 200 THR A N 1
ATOM 1648 C CA . THR A 1 200 ? 59.144 5.065 -56.314 1.00 93.44 200 THR A CA 1
ATOM 1649 C C . THR A 1 200 ? 59.414 4.626 -54.876 1.00 93.44 200 THR A C 1
ATOM 1651 O O . THR A 1 200 ? 58.462 4.389 -54.138 1.00 93.44 200 THR A O 1
ATOM 1654 N N . ARG A 1 201 ? 60.680 4.600 -54.434 1.00 94.88 201 ARG A N 1
ATOM 1655 C CA . ARG A 1 201 ? 61.045 4.313 -53.039 1.00 94.88 201 ARG A CA 1
ATOM 1656 C C . ARG A 1 201 ? 60.435 5.339 -52.086 1.00 94.88 201 ARG A C 1
ATOM 1658 O O . ARG A 1 201 ? 59.803 4.946 -51.114 1.00 94.88 201 ARG A O 1
ATOM 1665 N N . LYS A 1 202 ? 60.567 6.636 -52.386 1.00 95.81 202 LYS A N 1
ATOM 1666 C CA . LYS A 1 202 ? 59.974 7.708 -51.565 1.00 95.81 202 LYS A CA 1
ATOM 1667 C C . LYS A 1 202 ? 58.450 7.617 -51.507 1.00 95.81 202 LYS A C 1
ATOM 1669 O O . LYS A 1 202 ? 57.864 7.869 -50.459 1.00 95.81 202 LYS A O 1
ATOM 1674 N N . LEU A 1 203 ? 57.806 7.256 -52.618 1.00 95.69 203 LEU A N 1
ATOM 1675 C CA . LEU A 1 203 ? 56.355 7.070 -52.661 1.00 95.69 203 LEU A CA 1
ATOM 1676 C C . LEU A 1 203 ? 55.931 5.876 -51.798 1.00 95.69 203 LEU A C 1
ATOM 1678 O O . LEU A 1 203 ? 54.991 6.003 -51.018 1.00 95.69 203 LEU A O 1
ATOM 1682 N N . LEU A 1 204 ? 56.663 4.761 -51.877 1.00 95.31 204 LEU A N 1
ATOM 1683 C CA . LEU A 1 204 ? 56.423 3.586 -51.043 1.00 95.31 204 LEU A CA 1
ATOM 1684 C C . LEU A 1 204 ? 56.616 3.901 -49.554 1.00 95.31 204 LEU A C 1
ATOM 1686 O O . LEU A 1 204 ? 55.741 3.585 -48.762 1.00 95.31 204 LEU A O 1
ATOM 1690 N N . GLU A 1 205 ? 57.706 4.572 -49.173 1.00 95.94 205 GLU A N 1
ATOM 1691 C CA . GLU A 1 205 ? 57.939 5.023 -47.791 1.00 95.94 205 GLU A CA 1
ATOM 1692 C C . GLU A 1 205 ? 56.799 5.933 -47.299 1.00 95.94 205 GLU A C 1
ATOM 1694 O O . GLU A 1 205 ? 56.286 5.745 -46.197 1.00 95.94 205 GLU A O 1
ATOM 1699 N N . ALA A 1 206 ? 56.335 6.871 -48.132 1.00 94.75 206 ALA A N 1
ATOM 1700 C CA . ALA A 1 206 ? 55.216 7.750 -47.796 1.00 94.75 206 ALA A CA 1
ATOM 1701 C C . ALA A 1 206 ? 53.870 7.010 -47.678 1.00 94.75 206 ALA A C 1
ATOM 1703 O O . ALA A 1 206 ? 53.022 7.417 -46.882 1.00 94.75 206 ALA A O 1
ATOM 1704 N N . GLU A 1 207 ? 53.641 5.957 -48.466 1.00 92.94 207 GLU A N 1
ATOM 1705 C CA . GLU A 1 207 ? 52.450 5.107 -48.355 1.00 92.94 207 GLU A CA 1
ATOM 1706 C C . GLU A 1 207 ? 52.515 4.228 -47.098 1.00 92.94 207 GLU A C 1
ATOM 1708 O O . GLU A 1 207 ? 51.532 4.157 -46.366 1.00 92.94 207 GLU A O 1
ATOM 1713 N N . THR A 1 208 ? 53.677 3.650 -46.778 1.00 94.06 208 THR A N 1
ATOM 1714 C CA . THR A 1 208 ? 53.888 2.877 -45.543 1.00 94.06 208 THR A CA 1
ATOM 1715 C C . THR A 1 208 ? 53.650 3.742 -44.305 1.00 94.06 208 THR A C 1
ATOM 1717 O O . THR A 1 208 ? 52.868 3.359 -43.439 1.00 94.06 208 THR A O 1
ATOM 1720 N N . CYS A 1 209 ? 54.207 4.958 -44.257 1.00 95.81 209 CYS A N 1
ATOM 1721 C CA . CYS A 1 209 ? 53.941 5.900 -43.165 1.00 95.81 209 CYS A CA 1
ATOM 1722 C C . CYS A 1 209 ? 52.449 6.262 -43.053 1.00 95.81 209 CYS A C 1
ATOM 1724 O O . CYS A 1 209 ? 51.922 6.395 -41.948 1.00 95.81 209 CYS A O 1
ATOM 1726 N N . ARG A 1 210 ? 51.740 6.418 -44.183 1.00 95.50 210 ARG A N 1
ATOM 1727 C CA . ARG A 1 210 ? 50.287 6.664 -44.180 1.00 95.50 210 ARG A CA 1
ATOM 1728 C C . ARG A 1 210 ? 49.500 5.458 -43.667 1.00 95.50 210 ARG A C 1
ATOM 1730 O O . ARG A 1 210 ? 48.553 5.652 -42.907 1.00 95.50 210 ARG A O 1
ATOM 1737 N N . ALA A 1 211 ? 49.894 4.242 -44.038 1.00 94.00 211 ALA A N 1
ATOM 1738 C CA . ALA A 1 211 ? 49.269 3.012 -43.564 1.00 94.00 211 ALA A CA 1
ATOM 1739 C C . ALA A 1 211 ? 49.451 2.829 -42.048 1.00 94.00 211 ALA A C 1
ATOM 1741 O O . ALA A 1 211 ? 48.474 2.576 -41.346 1.00 94.00 211 ALA A O 1
ATOM 1742 N N . GLU A 1 212 ? 50.658 3.052 -41.522 1.00 95.50 212 GLU A N 1
ATOM 1743 C CA . GLU A 1 212 ? 50.937 2.996 -40.079 1.00 95.50 212 GLU A CA 1
ATOM 1744 C C . GLU A 1 212 ? 50.152 4.067 -39.297 1.00 95.50 212 GLU A C 1
ATOM 1746 O O . GLU A 1 212 ? 49.581 3.795 -38.234 1.00 95.50 212 GLU A O 1
ATOM 1751 N N . ALA A 1 213 ? 50.049 5.288 -39.835 1.00 94.75 213 ALA A N 1
ATOM 1752 C CA . ALA A 1 213 ? 49.232 6.349 -39.243 1.00 94.75 213 ALA A CA 1
ATOM 1753 C C . ALA A 1 213 ? 47.729 5.998 -39.237 1.00 94.75 213 ALA A C 1
ATOM 1755 O O . ALA A 1 213 ? 47.023 6.272 -38.264 1.00 94.75 213 ALA A O 1
ATOM 1756 N N . ALA A 1 214 ? 47.227 5.361 -40.297 1.00 94.06 214 ALA A N 1
ATOM 1757 C CA . ALA A 1 214 ? 45.845 4.891 -40.355 1.00 94.06 214 ALA A CA 1
ATOM 1758 C C . ALA A 1 214 ? 45.587 3.743 -39.362 1.00 94.06 214 ALA A C 1
ATOM 1760 O O . ALA A 1 214 ? 44.576 3.759 -38.660 1.00 94.06 214 ALA A O 1
ATOM 1761 N N . GLU A 1 215 ? 46.514 2.789 -39.241 1.00 95.12 215 GLU A N 1
ATOM 1762 C CA . GLU A 1 215 ? 46.404 1.668 -38.301 1.00 95.12 215 GLU A CA 1
ATOM 1763 C C . GLU A 1 215 ? 46.423 2.146 -36.841 1.00 95.12 215 GLU A C 1
ATOM 1765 O O . GLU A 1 215 ? 45.621 1.700 -36.017 1.00 95.12 215 GLU A O 1
ATOM 1770 N N . THR A 1 216 ? 47.314 3.081 -36.500 1.00 94.50 216 THR A N 1
ATOM 1771 C CA . THR A 1 216 ? 47.374 3.661 -35.147 1.00 94.50 216 THR A CA 1
ATOM 1772 C C . THR A 1 216 ? 46.094 4.413 -34.795 1.00 94.50 216 THR A C 1
ATOM 1774 O O . THR A 1 216 ? 45.576 4.238 -33.689 1.00 94.50 216 THR A O 1
ATOM 1777 N N . ARG A 1 217 ? 45.531 5.172 -35.742 1.00 94.38 217 ARG A N 1
ATOM 1778 C CA . ARG A 1 217 ? 44.232 5.830 -35.574 1.00 94.38 217 ARG A CA 1
ATOM 1779 C C . ARG A 1 217 ? 43.102 4.820 -35.375 1.00 94.38 217 ARG A C 1
ATOM 1781 O O . ARG A 1 217 ? 42.338 4.959 -34.425 1.00 94.38 217 ARG A O 1
ATOM 1788 N N . GLN A 1 218 ? 43.035 3.776 -36.200 1.00 95.25 218 GLN A N 1
ATOM 1789 C CA . GLN A 1 218 ? 42.021 2.726 -36.073 1.00 95.25 218 GLN A CA 1
ATOM 1790 C C . GLN A 1 218 ? 42.104 2.018 -34.713 1.00 95.25 218 GLN A C 1
ATOM 1792 O O . GLN A 1 218 ? 41.081 1.781 -34.072 1.00 95.25 218 GLN A O 1
ATOM 1797 N N . LYS A 1 219 ? 43.317 1.709 -34.235 1.00 95.31 219 LYS A N 1
ATOM 1798 C CA . LYS A 1 219 ? 43.530 1.119 -32.904 1.00 95.31 219 LYS A CA 1
ATOM 1799 C C . LYS A 1 219 ? 43.048 2.038 -31.783 1.00 95.31 219 LYS A C 1
ATOM 1801 O O . LYS A 1 219 ? 42.549 1.537 -30.778 1.00 95.31 219 LYS A O 1
ATOM 1806 N N . LEU A 1 220 ? 43.215 3.351 -31.928 1.00 94.38 220 LEU A N 1
ATOM 1807 C CA . LEU A 1 220 ? 42.770 4.325 -30.934 1.00 94.38 220 LEU A CA 1
ATOM 1808 C C . LEU A 1 220 ? 41.241 4.427 -30.911 1.00 94.38 220 LEU A C 1
ATOM 1810 O O . LEU A 1 220 ? 40.650 4.238 -29.851 1.00 94.38 220 LEU A O 1
ATOM 1814 N N . GLU A 1 221 ? 40.606 4.578 -32.075 1.00 94.38 221 GLU A N 1
ATOM 1815 C CA . GLU A 1 221 ? 39.141 4.575 -32.207 1.00 94.38 221 GLU A CA 1
ATOM 1816 C C . GLU A 1 221 ? 38.542 3.272 -31.642 1.00 94.38 221 GLU A C 1
ATOM 1818 O O . GLU A 1 221 ? 37.581 3.294 -30.875 1.00 94.38 221 GLU A O 1
ATOM 1823 N N . GLN A 1 222 ? 39.156 2.118 -31.926 1.00 94.44 222 GLN A N 1
ATOM 1824 C CA . GLN A 1 222 ? 38.705 0.833 -31.389 1.00 94.44 222 GLN A CA 1
ATOM 1825 C C . GLN A 1 222 ? 38.795 0.761 -29.855 1.00 94.44 222 GLN A C 1
ATOM 1827 O O . GLN A 1 222 ? 37.914 0.177 -29.221 1.00 94.44 222 GLN A O 1
ATOM 1832 N N . ARG A 1 223 ? 39.834 1.344 -29.240 1.00 95.19 223 ARG A N 1
ATOM 1833 C CA . ARG A 1 223 ? 39.933 1.421 -27.772 1.00 95.19 223 ARG A CA 1
ATOM 1834 C C . ARG A 1 223 ? 38.844 2.311 -27.191 1.00 95.19 223 ARG A C 1
ATOM 1836 O O . ARG A 1 223 ? 38.190 1.883 -26.247 1.00 95.19 223 ARG A O 1
ATOM 1843 N N . GLU A 1 224 ? 38.609 3.483 -27.774 1.00 95.19 224 GLU A N 1
ATOM 1844 C CA . GLU A 1 224 ? 37.553 4.398 -27.325 1.00 95.19 224 GLU A CA 1
ATOM 1845 C C . GLU A 1 224 ? 36.170 3.738 -27.394 1.00 95.19 224 GLU A C 1
ATOM 1847 O O . GLU A 1 224 ? 35.410 3.782 -26.424 1.00 95.19 224 GLU A O 1
ATOM 1852 N N . PHE A 1 225 ? 35.868 3.032 -28.491 1.00 95.19 225 PHE A N 1
ATOM 1853 C CA . PHE A 1 225 ? 34.625 2.267 -28.618 1.00 95.19 225 PHE A CA 1
ATOM 1854 C C . PHE A 1 225 ? 34.507 1.143 -27.584 1.00 95.19 225 PHE A C 1
ATOM 1856 O O . PHE A 1 225 ? 33.423 0.923 -27.042 1.00 95.19 225 PHE A O 1
ATOM 1863 N N . ASN A 1 226 ? 35.596 0.426 -27.299 1.00 94.94 226 ASN A N 1
ATOM 1864 C CA . ASN A 1 226 ? 35.590 -0.644 -26.302 1.00 94.94 226 ASN A CA 1
ATOM 1865 C C . ASN A 1 226 ? 35.416 -0.102 -24.878 1.00 94.94 226 ASN A C 1
ATOM 1867 O O . ASN A 1 226 ? 34.667 -0.684 -24.097 1.00 94.94 226 ASN A O 1
ATOM 1871 N N . GLU A 1 227 ? 36.057 1.019 -24.542 1.00 95.81 227 GLU A N 1
ATOM 1872 C CA . GLU A 1 227 ? 35.854 1.689 -23.255 1.00 95.81 227 GLU A CA 1
ATOM 1873 C C . GLU A 1 227 ? 34.419 2.187 -23.097 1.00 95.81 227 GLU A C 1
ATOM 1875 O O . GLU A 1 227 ? 33.813 1.992 -22.044 1.00 95.81 227 GLU A O 1
ATOM 1880 N N . TYR A 1 228 ? 33.857 2.801 -24.142 1.00 94.38 228 TYR A N 1
ATOM 1881 C CA . TYR A 1 228 ? 32.465 3.239 -24.134 1.00 94.38 228 TYR A CA 1
ATOM 1882 C C . TYR A 1 228 ? 31.513 2.054 -23.936 1.00 94.38 228 TYR A C 1
ATOM 1884 O O . TYR A 1 228 ? 30.652 2.093 -23.059 1.00 94.38 228 TYR A O 1
ATOM 1892 N N . ARG A 1 229 ? 31.729 0.956 -24.673 1.00 93.38 229 ARG A N 1
ATOM 1893 C CA . ARG A 1 229 ? 30.950 -0.279 -24.515 1.00 93.38 229 ARG A CA 1
ATOM 1894 C C . ARG A 1 229 ? 31.034 -0.827 -23.090 1.00 93.38 229 ARG A C 1
ATOM 1896 O O . ARG A 1 229 ? 30.004 -1.181 -22.532 1.00 93.38 229 ARG A O 1
ATOM 1903 N N . ALA A 1 230 ? 32.222 -0.863 -22.489 1.00 94.06 230 ALA A N 1
ATOM 1904 C CA . ALA A 1 230 ? 32.394 -1.352 -21.122 1.00 94.06 230 ALA A CA 1
ATOM 1905 C C . ALA A 1 230 ? 31.653 -0.483 -20.088 1.00 94.06 230 ALA A C 1
ATOM 1907 O O . ALA A 1 230 ? 31.084 -1.017 -19.135 1.00 94.06 230 ALA A O 1
ATOM 1908 N N . ARG A 1 231 ? 31.624 0.846 -20.277 1.00 95.38 231 ARG A N 1
ATOM 1909 C CA . ARG A 1 231 ? 30.859 1.766 -19.414 1.00 95.38 231 ARG A CA 1
ATOM 1910 C C . ARG A 1 231 ? 29.353 1.515 -19.525 1.00 95.38 231 ARG A C 1
ATOM 1912 O O . ARG A 1 231 ? 28.697 1.346 -18.501 1.00 95.38 231 ARG A O 1
ATOM 1919 N N . GLU A 1 232 ? 28.836 1.411 -20.746 1.00 94.06 232 GLU A N 1
ATOM 1920 C CA . GLU A 1 232 ? 27.423 1.100 -21.009 1.00 94.06 232 GLU A CA 1
ATOM 1921 C C . GLU A 1 232 ? 27.024 -0.281 -20.462 1.00 94.06 232 GLU A C 1
ATOM 1923 O O . GLU A 1 232 ? 25.989 -0.432 -19.814 1.00 94.06 232 GLU A O 1
ATOM 1928 N N . GLU A 1 233 ? 27.859 -1.308 -20.650 1.00 95.44 233 GLU A N 1
ATOM 1929 C CA . GLU A 1 233 ? 27.609 -2.650 -20.109 1.00 95.44 233 GLU A CA 1
ATOM 1930 C C . GLU A 1 233 ? 27.560 -2.650 -18.574 1.00 95.44 233 GLU A C 1
ATOM 1932 O O . GLU A 1 233 ? 26.697 -3.311 -17.981 1.00 95.44 233 GLU A O 1
ATOM 1937 N N . ALA A 1 234 ? 28.437 -1.884 -17.917 1.00 94.06 234 ALA A N 1
ATOM 1938 C CA . ALA A 1 234 ? 28.414 -1.717 -16.467 1.00 94.06 234 ALA A CA 1
ATOM 1939 C C . ALA A 1 234 ? 27.133 -1.009 -15.995 1.00 94.06 234 ALA A C 1
ATOM 1941 O O . ALA A 1 234 ? 26.498 -1.465 -15.039 1.00 94.06 234 ALA A O 1
ATOM 1942 N N . GLU A 1 235 ? 26.705 0.047 -16.690 1.00 94.81 235 GLU A N 1
ATOM 1943 C CA . GLU A 1 235 ? 25.470 0.773 -16.382 1.00 94.81 235 GLU A CA 1
ATOM 1944 C C . GLU A 1 235 ? 24.232 -0.118 -16.548 1.00 94.81 235 GLU A C 1
ATOM 1946 O O . GLU A 1 235 ? 23.423 -0.245 -15.625 1.00 94.81 235 GLU A O 1
ATOM 1951 N N . VAL A 1 236 ? 24.123 -0.832 -17.671 1.00 94.50 236 VAL A N 1
ATOM 1952 C CA . VAL A 1 236 ? 23.035 -1.789 -17.923 1.00 94.50 236 VAL A CA 1
ATOM 1953 C C . VAL A 1 236 ? 23.001 -2.880 -16.852 1.00 94.50 236 VAL A C 1
ATOM 1955 O O . VAL A 1 236 ? 21.923 -3.292 -16.417 1.00 94.50 236 VAL A O 1
ATOM 1958 N N . THR A 1 237 ? 24.162 -3.352 -16.399 1.00 95.00 237 THR A N 1
ATOM 1959 C CA . THR A 1 237 ? 24.246 -4.353 -15.327 1.00 95.00 237 THR A CA 1
ATOM 1960 C C . THR A 1 237 ? 23.759 -3.782 -13.993 1.00 95.00 237 THR A C 1
ATOM 1962 O O . THR A 1 237 ? 22.974 -4.437 -13.300 1.00 95.00 237 THR A O 1
ATOM 1965 N N . GLY A 1 238 ? 24.129 -2.540 -13.667 1.00 94.75 238 GLY A N 1
ATOM 1966 C CA . GLY A 1 238 ? 23.620 -1.820 -12.497 1.00 94.75 238 GLY A CA 1
ATOM 1967 C C . GLY A 1 238 ? 22.102 -1.620 -12.539 1.00 94.75 238 GLY A C 1
ATOM 1968 O O . GLY A 1 238 ? 21.403 -1.921 -11.567 1.00 94.75 238 GLY A O 1
ATOM 1969 N N . LEU A 1 239 ? 21.564 -1.208 -13.690 1.00 93.69 239 LEU A N 1
ATOM 1970 C CA . LEU A 1 239 ? 20.122 -1.060 -13.901 1.00 93.69 239 LEU A CA 1
ATOM 1971 C C . LEU A 1 239 ? 19.385 -2.398 -13.766 1.00 93.69 239 LEU A C 1
ATOM 1973 O O . LEU A 1 239 ? 18.346 -2.457 -13.107 1.00 93.69 239 LEU A O 1
ATOM 1977 N N . LYS A 1 240 ? 19.928 -3.492 -14.316 1.00 95.19 240 LYS A N 1
ATOM 1978 C CA . LYS A 1 240 ? 19.356 -4.841 -14.156 1.00 95.19 240 LYS A CA 1
ATOM 1979 C C . LYS A 1 240 ? 19.304 -5.275 -12.691 1.00 95.19 240 LYS A C 1
ATOM 1981 O O . LYS A 1 240 ? 18.284 -5.818 -12.266 1.00 95.19 240 LYS A O 1
ATOM 1986 N N . ALA A 1 241 ? 20.363 -5.024 -11.921 1.00 92.69 241 ALA A N 1
ATOM 1987 C CA . ALA A 1 241 ? 20.401 -5.347 -10.496 1.00 92.69 241 ALA A CA 1
ATOM 1988 C C . ALA A 1 241 ? 19.356 -4.542 -9.704 1.00 92.69 241 ALA A C 1
ATOM 1990 O O . ALA A 1 241 ? 18.569 -5.123 -8.955 1.00 92.69 241 ALA A O 1
ATOM 1991 N N . SER A 1 242 ? 19.280 -3.227 -9.941 1.00 94.75 242 SER A N 1
ATOM 1992 C CA . SER A 1 242 ? 18.278 -2.345 -9.324 1.00 94.75 242 SER A CA 1
ATOM 1993 C C . SER A 1 242 ? 16.847 -2.782 -9.659 1.00 94.75 242 SER A C 1
ATOM 1995 O O . SER A 1 242 ? 15.992 -2.903 -8.780 1.00 94.75 242 SER A O 1
ATOM 1997 N N . LEU A 1 243 ? 16.592 -3.126 -10.922 1.00 94.38 243 LEU A N 1
ATOM 1998 C CA . LEU A 1 243 ? 15.289 -3.598 -11.380 1.00 94.38 243 LEU A CA 1
ATOM 1999 C C . LEU A 1 243 ? 14.914 -4.950 -10.753 1.00 94.38 243 LEU A C 1
ATOM 2001 O O . LEU A 1 243 ? 13.756 -5.160 -10.388 1.00 94.38 243 LEU A O 1
ATOM 2005 N N . SER A 1 244 ? 15.880 -5.855 -10.578 1.00 93.62 244 SER A N 1
ATOM 2006 C CA . SER A 1 244 ? 15.676 -7.117 -9.859 1.00 93.62 244 SER A CA 1
ATOM 2007 C C . SER A 1 244 ? 15.319 -6.887 -8.387 1.00 93.62 244 SER A C 1
ATOM 2009 O O . SER A 1 244 ? 14.377 -7.503 -7.888 1.00 93.62 244 SER A O 1
ATOM 2011 N N . ALA A 1 245 ? 16.016 -5.974 -7.704 1.00 94.19 245 ALA A N 1
ATOM 2012 C CA . ALA A 1 245 ? 15.721 -5.620 -6.316 1.00 94.19 245 ALA A CA 1
ATOM 2013 C C . ALA A 1 245 ? 14.311 -5.024 -6.174 1.00 94.19 245 ALA A C 1
ATOM 2015 O O . ALA A 1 245 ? 13.528 -5.476 -5.339 1.00 94.19 245 ALA A O 1
ATOM 2016 N N . ARG A 1 246 ? 13.934 -4.094 -7.063 1.00 94.25 246 ARG A N 1
ATOM 2017 C CA . ARG A 1 246 ? 12.580 -3.518 -7.094 1.00 94.25 246 ARG A CA 1
ATOM 2018 C C . ARG A 1 246 ? 11.499 -4.563 -7.362 1.00 94.25 246 ARG A C 1
ATOM 2020 O O . ARG A 1 246 ? 10.442 -4.518 -6.743 1.00 94.25 246 ARG A O 1
ATOM 2027 N N . ARG A 1 247 ? 11.746 -5.540 -8.241 1.00 94.31 247 ARG A N 1
ATOM 2028 C CA . ARG A 1 247 ? 10.808 -6.657 -8.460 1.00 94.31 247 ARG A CA 1
ATOM 2029 C C . ARG A 1 247 ? 10.620 -7.514 -7.207 1.00 94.31 247 ARG A C 1
ATOM 2031 O O . ARG A 1 247 ? 9.498 -7.943 -6.949 1.00 94.31 247 ARG A O 1
ATOM 2038 N N . ALA A 1 248 ? 11.685 -7.760 -6.444 1.00 92.56 248 ALA A N 1
ATOM 2039 C CA . ALA A 1 248 ? 11.599 -8.506 -5.190 1.00 92.56 248 ALA A CA 1
ATOM 2040 C C . ALA A 1 248 ? 10.788 -7.743 -4.128 1.00 92.56 248 ALA A C 1
ATOM 2042 O O . ALA A 1 248 ? 9.904 -8.328 -3.510 1.00 92.56 248 ALA A O 1
ATOM 2043 N N . GLU A 1 249 ? 11.021 -6.436 -3.989 1.00 95.44 249 GLU A N 1
ATOM 2044 C CA . GLU A 1 249 ? 10.259 -5.553 -3.093 1.00 95.44 249 GLU A CA 1
ATOM 2045 C C . GLU A 1 249 ? 8.765 -5.527 -3.459 1.00 95.44 249 GLU A C 1
ATOM 2047 O O . GLU A 1 249 ? 7.906 -5.725 -2.603 1.00 95.44 249 GLU A O 1
ATOM 2052 N N . ILE A 1 250 ? 8.436 -5.386 -4.750 1.00 93.31 250 ILE A N 1
ATOM 2053 C CA . ILE A 1 250 ? 7.045 -5.441 -5.234 1.00 93.31 250 ILE A CA 1
ATOM 2054 C C . ILE A 1 250 ? 6.391 -6.783 -4.889 1.00 93.31 250 ILE A C 1
ATOM 2056 O O . ILE A 1 250 ? 5.220 -6.816 -4.512 1.00 93.31 250 ILE A O 1
ATOM 2060 N N . LYS A 1 251 ? 7.129 -7.892 -5.010 1.00 93.56 251 LYS A N 1
ATOM 2061 C CA . LYS A 1 251 ? 6.613 -9.214 -4.648 1.00 93.56 251 LYS A CA 1
ATOM 2062 C C . LYS A 1 251 ? 6.303 -9.292 -3.151 1.00 93.56 251 LYS A C 1
ATOM 2064 O O . LYS A 1 251 ? 5.194 -9.676 -2.804 1.00 93.56 251 LYS A O 1
ATOM 2069 N N . GLN A 1 252 ? 7.223 -8.851 -2.293 1.00 94.81 252 GLN A N 1
ATOM 2070 C CA . GLN A 1 252 ? 7.008 -8.819 -0.841 1.00 94.81 252 GLN A CA 1
ATOM 2071 C C . GLN A 1 252 ? 5.798 -7.962 -0.455 1.00 94.81 252 GLN A C 1
ATOM 2073 O O . GLN A 1 252 ? 4.972 -8.386 0.346 1.00 94.81 252 GLN A O 1
ATOM 2078 N N . LEU A 1 253 ? 5.650 -6.782 -1.064 1.00 93.88 253 LEU A N 1
ATOM 2079 C CA . LEU A 1 253 ? 4.493 -5.915 -0.828 1.00 93.88 253 LEU A CA 1
ATOM 2080 C C . LEU A 1 253 ? 3.180 -6.565 -1.274 1.00 93.88 253 LEU A C 1
ATOM 2082 O O . LEU A 1 253 ? 2.158 -6.395 -0.613 1.00 93.88 253 LEU A O 1
ATOM 2086 N N . LYS A 1 254 ? 3.191 -7.311 -2.383 1.00 94.94 254 LYS A N 1
ATOM 2087 C CA . LYS A 1 254 ? 2.014 -8.041 -2.862 1.00 94.94 254 LYS A CA 1
ATOM 2088 C C . LYS A 1 254 ? 1.627 -9.174 -1.911 1.00 94.94 254 LYS A C 1
ATOM 2090 O O . LYS A 1 254 ? 0.440 -9.343 -1.642 1.00 94.94 254 LYS A O 1
ATOM 2095 N N . ASP A 1 255 ? 2.614 -9.906 -1.402 1.00 92.75 255 ASP A N 1
ATOM 2096 C CA . ASP A 1 255 ? 2.403 -10.983 -0.435 1.00 92.75 255 ASP A CA 1
ATOM 2097 C C . ASP A 1 255 ? 1.820 -10.407 0.872 1.00 92.75 255 ASP A C 1
ATOM 2099 O O . ASP A 1 255 ? 0.763 -10.852 1.319 1.00 92.75 255 ASP A O 1
ATOM 2103 N N . TYR A 1 256 ? 2.394 -9.318 1.394 1.00 94.88 256 TYR A N 1
ATOM 2104 C CA . TYR A 1 256 ? 1.863 -8.613 2.569 1.00 94.88 256 TYR A CA 1
ATOM 2105 C C . TYR A 1 256 ? 0.438 -8.078 2.354 1.00 94.88 256 TYR A C 1
ATOM 2107 O O . TYR A 1 256 ? -0.431 -8.225 3.211 1.00 94.88 256 TYR A O 1
ATOM 2115 N N . LEU A 1 257 ? 0.150 -7.495 1.184 1.00 92.12 257 LEU A N 1
ATOM 2116 C CA . LEU A 1 257 ? -1.199 -7.027 0.858 1.00 92.12 257 LEU A CA 1
ATOM 2117 C C . LEU A 1 257 ? -2.211 -8.182 0.847 1.00 92.12 257 LEU A C 1
ATOM 2119 O O . LEU A 1 257 ? -3.357 -7.995 1.260 1.00 92.12 257 LEU A O 1
ATOM 2123 N N . SER A 1 258 ? -1.805 -9.366 0.378 1.00 92.38 258 SER A N 1
ATOM 2124 C CA . SER A 1 258 ? -2.668 -10.549 0.379 1.00 92.38 258 SER A CA 1
ATOM 2125 C C . SER A 1 258 ? -2.983 -11.036 1.795 1.00 92.38 258 SER A C 1
ATOM 2127 O O . SER A 1 258 ? -4.142 -11.332 2.079 1.00 92.38 258 SER A O 1
ATOM 2129 N N . GLU A 1 259 ? -2.000 -11.012 2.698 1.00 93.44 259 GLU A N 1
ATOM 2130 C CA . GLU A 1 259 ? -2.168 -11.366 4.111 1.00 93.44 259 GLU A CA 1
ATOM 2131 C C . GLU A 1 259 ? -3.129 -10.401 4.816 1.00 93.44 259 GLU A C 1
ATOM 2133 O O . GLU A 1 259 ? -4.138 -10.829 5.369 1.00 93.44 259 GLU A O 1
ATOM 2138 N N . VAL A 1 260 ? -2.918 -9.088 4.673 1.00 91.50 260 VAL A N 1
ATOM 2139 C CA . VAL A 1 260 ? -3.820 -8.065 5.237 1.00 91.50 260 VAL A CA 1
ATOM 2140 C C . VAL A 1 260 ? -5.242 -8.184 4.675 1.00 91.50 260 VAL A C 1
ATOM 2142 O O . VAL A 1 260 ? -6.225 -7.931 5.373 1.00 91.50 260 VAL A O 1
ATOM 2145 N N . THR A 1 261 ? -5.383 -8.567 3.403 1.00 91.88 261 THR A N 1
ATOM 2146 C CA . THR A 1 261 ? -6.704 -8.764 2.789 1.00 91.88 261 THR A CA 1
ATOM 2147 C C . THR A 1 261 ? -7.425 -9.972 3.388 1.00 91.88 261 THR A C 1
ATOM 2149 O O . THR A 1 261 ? -8.626 -9.876 3.647 1.00 91.88 261 THR A O 1
ATOM 2152 N N . LEU A 1 262 ? -6.706 -11.069 3.647 1.00 91.12 262 LEU A N 1
ATOM 2153 C CA . LEU A 1 262 ? -7.243 -12.241 4.342 1.00 91.12 262 LEU A CA 1
ATOM 2154 C C . LEU A 1 262 ? -7.642 -11.894 5.778 1.00 91.12 262 LEU A C 1
ATOM 2156 O O . LEU A 1 262 ? -8.781 -12.138 6.162 1.00 91.12 262 LEU A O 1
ATOM 2160 N N . GLU A 1 263 ? -6.771 -11.219 6.531 1.00 89.06 263 GLU A N 1
ATOM 2161 C CA . GLU A 1 263 ? -7.089 -10.786 7.895 1.00 89.06 263 GLU A CA 1
ATOM 2162 C C . GLU A 1 263 ? -8.332 -9.893 7.936 1.00 89.06 263 GLU A C 1
ATOM 2164 O O . GLU A 1 263 ? -9.207 -10.074 8.782 1.00 89.06 263 GLU A O 1
ATOM 2169 N N . LYS A 1 264 ? -8.456 -8.946 6.998 1.00 88.56 264 LYS A N 1
ATOM 2170 C CA . LYS A 1 264 ? -9.649 -8.100 6.876 1.00 88.56 264 LYS A CA 1
ATOM 2171 C C . LYS A 1 264 ? -10.908 -8.931 6.619 1.00 88.56 264 LYS A C 1
ATOM 2173 O O . LYS A 1 264 ? -11.962 -8.609 7.168 1.00 88.56 264 LYS A O 1
ATOM 2178 N N . GLN A 1 265 ? -10.824 -9.953 5.769 1.00 88.44 265 GLN A N 1
ATOM 2179 C CA . GLN A 1 265 ? -11.953 -10.831 5.476 1.00 88.44 265 GLN A CA 1
ATOM 2180 C C . GLN A 1 265 ? -12.362 -11.642 6.714 1.00 88.44 265 GLN A C 1
ATOM 2182 O O . GLN A 1 265 ? -13.553 -11.693 7.026 1.00 88.44 265 GLN A O 1
ATOM 2187 N N . ASP A 1 266 ? -11.396 -12.169 7.466 1.00 82.31 266 ASP A N 1
ATOM 2188 C CA . ASP A 1 266 ? -11.643 -12.881 8.725 1.00 82.31 266 ASP A CA 1
ATOM 2189 C C . ASP A 1 266 ? -12.284 -11.964 9.774 1.00 82.31 266 ASP A C 1
ATOM 2191 O O . ASP A 1 266 ? -13.275 -12.327 10.408 1.00 82.31 266 ASP A O 1
ATOM 2195 N N . PHE A 1 267 ? -11.779 -10.733 9.925 1.00 82.81 267 PHE A N 1
ATOM 2196 C CA . PHE A 1 267 ? -12.372 -9.746 10.831 1.00 82.81 267 PHE A CA 1
ATOM 2197 C C . PHE A 1 267 ? -13.814 -9.398 10.455 1.00 82.81 267 PHE A C 1
ATOM 2199 O O . PHE A 1 267 ? -14.658 -9.279 11.342 1.00 82.81 267 PHE A O 1
ATOM 2206 N N . LEU A 1 268 ? -14.116 -9.254 9.162 1.00 84.56 268 LEU A N 1
ATOM 2207 C CA . LEU A 1 268 ? -15.483 -9.005 8.703 1.00 84.56 268 LEU A CA 1
ATOM 2208 C C . LEU A 1 268 ? -16.407 -10.198 8.975 1.00 84.56 268 LEU A C 1
ATOM 2210 O O . LEU A 1 268 ? -17.539 -9.980 9.405 1.00 84.56 268 LEU A O 1
ATOM 2214 N N . SER A 1 269 ? -15.930 -11.432 8.781 1.00 82.44 269 SER A N 1
ATOM 2215 C CA . SER A 1 269 ? -16.696 -12.641 9.117 1.00 82.44 269 SER A CA 1
ATOM 2216 C C . SER A 1 269 ? -17.012 -12.689 10.612 1.00 82.44 269 SER A C 1
ATOM 2218 O O . SER A 1 269 ? -18.174 -12.805 10.997 1.00 82.44 269 SER A O 1
ATOM 2220 N N . ASN A 1 270 ? -15.998 -12.469 11.454 1.00 79.25 270 ASN A N 1
ATOM 2221 C CA . ASN A 1 270 ? -16.153 -12.447 12.909 1.00 79.25 270 ASN A CA 1
ATOM 2222 C C . ASN A 1 270 ? -17.124 -11.352 13.373 1.00 79.25 270 ASN A C 1
ATOM 2224 O O . ASN A 1 270 ? -17.936 -11.574 14.270 1.00 79.25 270 ASN A O 1
ATOM 2228 N N . LEU A 1 271 ? -17.065 -10.164 12.763 1.00 80.88 271 LEU A N 1
ATOM 2229 C CA . LEU A 1 271 ? -17.970 -9.063 13.089 1.00 80.88 271 LEU A CA 1
ATOM 2230 C C . LEU A 1 271 ? -19.415 -9.395 12.700 1.00 80.88 271 LEU A C 1
ATOM 2232 O O . LEU A 1 271 ? -20.336 -9.093 13.457 1.00 80.88 271 LEU A O 1
ATOM 2236 N N . PHE A 1 272 ? -19.619 -10.041 11.551 1.00 78.19 272 PHE A N 1
ATOM 2237 C CA . PHE A 1 272 ? -20.945 -10.464 11.108 1.00 78.19 272 PHE A CA 1
ATOM 2238 C C . PHE A 1 272 ? -21.532 -11.555 12.014 1.00 78.19 272 PHE A C 1
ATOM 2240 O O . PHE A 1 272 ? -22.697 -11.476 12.403 1.00 78.19 272 PHE A O 1
ATOM 2247 N N . GLU A 1 273 ? -20.720 -12.535 12.415 1.00 77.31 273 GLU A N 1
ATOM 2248 C CA . GLU A 1 273 ? -21.112 -13.564 13.382 1.00 77.31 273 GLU A CA 1
ATOM 2249 C C . GLU A 1 273 ? -21.484 -12.958 14.738 1.00 77.31 273 GLU A C 1
ATOM 2251 O O . GLU A 1 273 ? -22.557 -13.256 15.268 1.00 77.31 273 GLU A O 1
ATOM 2256 N N . ALA A 1 274 ? -20.659 -12.047 15.265 1.00 75.81 274 ALA A N 1
ATOM 2257 C CA . ALA A 1 274 ? -20.931 -11.346 16.518 1.00 75.81 274 ALA A CA 1
ATOM 2258 C C . ALA A 1 274 ? -22.203 -10.484 16.440 1.00 75.81 274 ALA A C 1
ATOM 2260 O O . ALA A 1 274 ? -22.987 -10.440 17.389 1.00 75.81 274 ALA A O 1
ATOM 2261 N N . HIS A 1 275 ? -22.444 -9.825 15.304 1.00 79.12 275 HIS A N 1
ATOM 2262 C CA . HIS A 1 275 ? -23.661 -9.049 15.091 1.00 79.12 275 HIS A CA 1
ATOM 2263 C C . HIS A 1 275 ? -24.910 -9.940 15.099 1.00 79.12 275 HIS A C 1
ATOM 2265 O O . HIS A 1 275 ? -25.860 -9.652 15.826 1.00 79.12 275 HIS A O 1
ATOM 2271 N N . ASN A 1 276 ? -24.897 -11.052 14.358 1.00 78.00 276 ASN A N 1
ATOM 2272 C CA . ASN A 1 276 ? -26.016 -11.999 14.331 1.00 78.00 276 ASN A CA 1
ATOM 2273 C C . ASN A 1 276 ? -26.271 -12.620 15.708 1.00 78.00 276 ASN A C 1
ATOM 2275 O O . ASN A 1 276 ? -27.415 -12.721 16.146 1.00 78.00 276 ASN A O 1
ATOM 2279 N N . ALA A 1 277 ? -25.205 -12.977 16.420 1.00 75.56 277 ALA A N 1
ATOM 2280 C CA . ALA A 1 277 ? -25.257 -13.427 17.804 1.00 75.56 277 ALA A CA 1
ATOM 2281 C C . ALA A 1 277 ? -25.961 -12.420 18.727 1.00 75.56 277 ALA A C 1
ATOM 2283 O O . ALA A 1 277 ? -26.863 -12.783 19.483 1.00 75.56 277 ALA A O 1
ATOM 2284 N N . LEU A 1 278 ? -25.575 -11.147 18.648 1.00 78.31 278 LEU A N 1
ATOM 2285 C CA . LEU A 1 278 ? -26.148 -10.086 19.472 1.00 78.31 278 LEU A CA 1
ATOM 2286 C C . LEU A 1 278 ? -27.618 -9.836 19.113 1.00 78.31 278 LEU A C 1
ATOM 2288 O O . LEU A 1 278 ? -28.451 -9.687 20.005 1.00 78.31 278 LEU A O 1
ATOM 2292 N N . MET A 1 279 ? -27.959 -9.872 17.824 1.00 76.62 279 MET A N 1
ATOM 2293 C CA . MET A 1 279 ? -29.346 -9.793 17.361 1.00 76.62 279 MET A CA 1
ATOM 2294 C C . MET A 1 279 ? -30.195 -10.961 17.878 1.00 76.62 279 MET A C 1
ATOM 2296 O O . MET A 1 279 ? -31.325 -10.742 18.317 1.00 76.62 279 MET A O 1
ATOM 2300 N N . ASN A 1 280 ? -29.642 -12.176 17.915 1.00 78.38 280 ASN A N 1
ATOM 2301 C CA . ASN A 1 280 ? -30.309 -13.339 18.499 1.00 78.38 280 ASN A CA 1
ATOM 2302 C C . ASN A 1 280 ? -30.543 -13.154 20.005 1.00 78.38 280 ASN A C 1
ATOM 2304 O O . ASN A 1 280 ? -31.667 -13.353 20.468 1.00 78.38 280 ASN A O 1
ATOM 2308 N N . ILE A 1 281 ? -29.542 -12.698 20.766 1.00 76.75 281 ILE A N 1
ATOM 2309 C CA . ILE A 1 281 ? -29.707 -12.396 22.200 1.00 76.75 281 ILE A CA 1
ATOM 2310 C C . ILE A 1 281 ? -30.776 -11.319 22.411 1.00 76.75 281 ILE A C 1
ATOM 2312 O O . ILE A 1 281 ? -31.661 -11.491 23.246 1.00 76.75 281 ILE A O 1
ATOM 2316 N N . LEU A 1 282 ? -30.740 -10.232 21.636 1.00 79.00 282 LEU A N 1
ATOM 2317 C CA . LEU A 1 282 ? -31.753 -9.177 21.702 1.00 79.00 282 LEU A CA 1
ATOM 2318 C C . LEU A 1 282 ? -33.156 -9.713 21.410 1.00 79.00 282 LEU A C 1
ATOM 2320 O O . LEU A 1 282 ? -34.106 -9.300 22.070 1.00 79.00 282 LEU A O 1
ATOM 2324 N N . SER A 1 283 ? -33.298 -10.630 20.450 1.00 79.50 283 SER A N 1
ATOM 2325 C CA . SER A 1 283 ? -34.584 -11.258 20.130 1.00 79.50 283 SER A CA 1
ATOM 2326 C C . SER A 1 283 ? -35.111 -12.105 21.292 1.00 79.50 283 SER A C 1
ATOM 2328 O O . SER A 1 283 ? -36.279 -11.981 21.662 1.00 79.50 283 SER A O 1
ATOM 2330 N N . ILE A 1 284 ? -34.233 -12.880 21.940 1.00 77.88 284 ILE A N 1
ATOM 2331 C CA . ILE A 1 284 ? -34.561 -13.679 23.125 1.00 77.88 284 ILE A CA 1
ATOM 2332 C C . ILE A 1 284 ? -34.963 -12.759 24.281 1.00 77.88 284 ILE A C 1
ATOM 2334 O O . ILE A 1 284 ? -35.960 -13.008 24.953 1.00 77.88 284 ILE A O 1
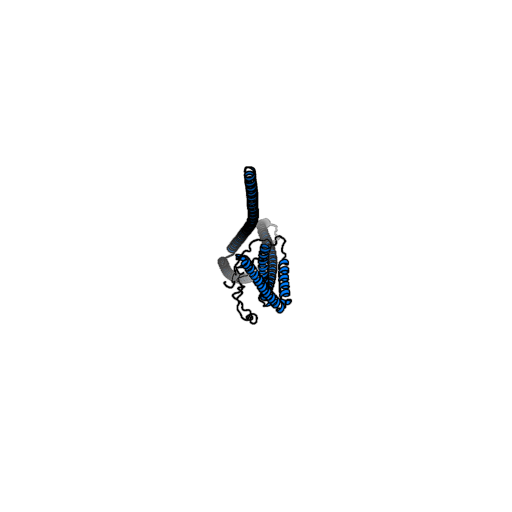ATOM 2338 N N . TRP A 1 285 ? -34.236 -11.663 24.493 1.00 76.94 285 TRP A N 1
ATOM 2339 C CA . TRP A 1 285 ? -34.515 -10.725 25.580 1.00 76.94 285 TRP A CA 1
ATOM 2340 C C . TRP A 1 285 ? -35.826 -9.957 25.370 1.00 76.94 285 TRP A C 1
ATOM 2342 O O . TRP A 1 285 ? -36.578 -9.740 26.316 1.00 76.94 285 TRP A O 1
ATOM 2352 N N . LYS A 1 286 ? -36.142 -9.611 24.115 1.00 77.25 286 LYS A N 1
ATOM 2353 C CA . LYS A 1 286 ? -37.415 -8.984 23.732 1.00 77.25 286 LYS A CA 1
ATOM 2354 C C . LYS A 1 286 ? -38.602 -9.946 23.736 1.00 77.25 286 LYS A C 1
ATOM 2356 O O . LYS A 1 286 ? -39.734 -9.468 23.720 1.00 77.25 286 LYS A O 1
ATOM 2361 N N . SER A 1 287 ? -38.367 -11.259 23.742 1.00 79.44 287 SER A N 1
ATOM 2362 C CA . SER A 1 287 ? -39.434 -12.260 23.781 1.00 79.44 287 SER A CA 1
ATOM 2363 C C . SER A 1 287 ? -40.292 -12.129 25.044 1.00 79.44 287 SER A C 1
ATOM 2365 O O . SER A 1 287 ? -39.861 -11.588 26.064 1.00 79.44 287 SER A O 1
ATOM 2367 N N . THR A 1 288 ? -41.502 -12.684 24.999 1.00 75.88 288 THR A N 1
ATOM 2368 C CA . THR A 1 288 ? -42.415 -12.731 26.151 1.00 75.88 288 THR A CA 1
ATOM 2369 C C . THR A 1 288 ? -41.757 -13.377 27.373 1.00 75.88 288 THR A C 1
ATOM 2371 O O . THR A 1 288 ? -41.839 -12.838 28.475 1.00 75.88 288 THR A O 1
ATOM 2374 N N . ASN A 1 289 ? -41.029 -14.480 27.180 1.00 76.88 289 ASN A N 1
ATOM 2375 C CA . ASN A 1 289 ? -40.268 -15.141 28.241 1.00 76.88 289 ASN A CA 1
ATOM 2376 C C . ASN A 1 289 ? -39.140 -14.250 28.783 1.00 76.88 289 ASN A C 1
ATOM 2378 O O . ASN A 1 289 ? -38.971 -14.167 29.997 1.00 76.88 289 ASN A O 1
ATOM 2382 N N . GLY A 1 290 ? -38.402 -13.553 27.913 1.00 76.44 290 GLY A N 1
ATOM 2383 C CA . GLY A 1 290 ? -37.335 -12.628 28.313 1.00 76.44 290 GLY A CA 1
ATOM 2384 C C . GLY A 1 290 ? -37.850 -11.482 29.186 1.00 76.44 290 GLY A C 1
ATOM 2385 O O . GLY A 1 290 ? -37.322 -11.236 30.274 1.00 76.44 290 GLY A O 1
ATOM 2386 N N . GLN A 1 291 ? -38.954 -10.859 28.774 1.00 80.06 291 GLN A N 1
ATOM 2387 C CA . GLN A 1 291 ? -39.624 -9.809 29.543 1.00 80.06 291 GLN A CA 1
ATOM 2388 C C . GLN A 1 291 ? -40.172 -10.326 30.882 1.00 80.06 291 GLN A C 1
ATOM 2390 O O . GLN A 1 291 ? -40.058 -9.650 31.907 1.00 80.06 291 GLN A O 1
ATOM 2395 N N . LEU A 1 292 ? -40.741 -11.537 30.909 1.00 77.56 292 LEU A N 1
ATOM 2396 C CA . LEU A 1 292 ? -41.209 -12.172 32.145 1.00 77.56 292 LEU A CA 1
ATOM 2397 C C . LEU A 1 292 ? -40.054 -12.464 33.107 1.00 77.56 292 LEU A C 1
ATOM 2399 O O . LEU A 1 292 ? -40.175 -12.169 34.293 1.00 77.56 292 LEU A O 1
ATOM 2403 N N . CYS A 1 293 ? -38.930 -12.985 32.613 1.00 79.44 293 CYS A N 1
ATOM 2404 C CA . CYS A 1 293 ? -37.719 -13.200 33.405 1.00 79.44 293 CYS A CA 1
ATOM 2405 C C . CYS A 1 293 ? -37.183 -11.888 33.994 1.00 79.44 293 CYS A C 1
ATOM 2407 O O . CYS A 1 293 ? -36.844 -11.846 35.177 1.00 79.44 293 CYS A O 1
ATOM 2409 N N . GLN A 1 294 ? -37.167 -10.804 33.213 1.00 79.50 294 GLN A N 1
ATOM 2410 C CA . GLN A 1 294 ? -36.778 -9.482 33.706 1.00 79.50 294 GLN A CA 1
ATOM 2411 C C . GLN A 1 294 ? -37.719 -9.002 34.822 1.00 79.50 294 GLN A C 1
ATOM 2413 O O . GLN A 1 294 ? -37.255 -8.581 35.881 1.00 79.50 294 GLN A O 1
ATOM 2418 N N . ARG A 1 295 ? -39.041 -9.114 34.627 1.00 79.69 295 ARG A N 1
ATOM 2419 C CA . ARG A 1 295 ? -40.035 -8.761 35.656 1.00 79.69 295 ARG A CA 1
ATOM 2420 C C . ARG A 1 295 ? -39.852 -9.597 36.922 1.00 79.69 295 ARG A C 1
ATOM 2422 O O . ARG A 1 295 ? -39.850 -9.048 38.018 1.00 79.69 295 ARG A O 1
ATOM 2429 N N . LEU A 1 296 ? -39.671 -10.909 36.781 1.00 82.06 296 LEU A N 1
ATOM 2430 C CA . LEU A 1 296 ? -39.413 -11.816 37.900 1.00 82.06 296 LEU A CA 1
ATOM 2431 C C . LEU A 1 296 ? -38.182 -11.395 38.693 1.00 82.06 296 LEU A C 1
ATOM 2433 O O . LEU A 1 296 ? -38.250 -11.351 39.917 1.00 82.06 296 LEU A O 1
ATOM 2437 N N . PHE A 1 297 ? -37.087 -11.057 38.013 1.00 80.88 297 PHE A N 1
ATOM 2438 C CA . PHE A 1 297 ? -35.861 -10.605 38.663 1.00 80.88 297 PHE A CA 1
ATOM 2439 C C . PHE A 1 297 ? -36.097 -9.349 39.512 1.00 80.88 297 PHE A C 1
ATOM 2441 O O . PHE A 1 297 ? -35.736 -9.337 40.688 1.00 80.88 297 PHE A O 1
ATOM 2448 N N . VAL A 1 298 ? -36.789 -8.344 38.961 1.00 79.62 298 VAL A N 1
ATOM 2449 C CA . VAL A 1 298 ? -37.160 -7.120 39.694 1.00 79.62 298 VAL A CA 1
ATOM 2450 C C . VAL A 1 298 ? -38.013 -7.452 40.923 1.00 79.62 298 VAL A C 1
ATOM 2452 O O . VAL A 1 298 ? -37.687 -7.038 42.033 1.00 79.62 298 VAL A O 1
ATOM 2455 N N . TYR A 1 299 ? -39.057 -8.273 40.765 1.00 79.31 299 TYR A N 1
ATOM 2456 C CA . TYR A 1 299 ? -39.923 -8.676 41.879 1.00 79.31 299 TYR A CA 1
ATOM 2457 C C . TYR A 1 299 ? -39.193 -9.495 42.954 1.00 79.31 299 TYR A C 1
ATOM 2459 O O . TYR A 1 299 ? -39.504 -9.366 44.139 1.00 79.31 299 TYR A O 1
ATOM 2467 N N . ILE A 1 300 ? -38.249 -10.361 42.571 1.00 83.50 300 ILE A N 1
ATOM 2468 C CA . ILE A 1 300 ? -37.413 -11.109 43.519 1.00 83.50 300 ILE A CA 1
ATOM 2469 C C . ILE A 1 300 ? -36.562 -10.132 44.323 1.00 83.50 300 ILE A C 1
ATOM 2471 O O . ILE A 1 300 ? -36.570 -10.207 45.549 1.00 83.50 300 ILE A O 1
ATOM 2475 N N . GLN A 1 301 ? -35.871 -9.214 43.649 1.00 81.38 301 GLN A N 1
ATOM 2476 C CA . GLN A 1 301 ? -35.003 -8.235 44.293 1.00 81.38 301 GLN A CA 1
ATOM 2477 C C . GLN A 1 301 ? -35.779 -7.379 45.302 1.00 81.38 301 GLN A C 1
ATOM 2479 O O . GLN A 1 301 ? -35.398 -7.301 46.4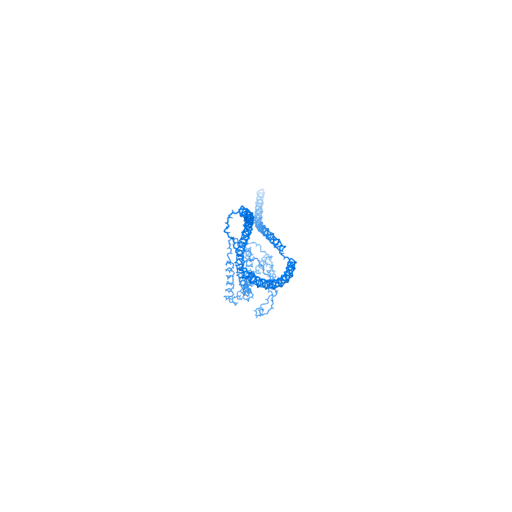67 1.00 81.38 301 GLN A O 1
ATOM 2484 N N . GLU A 1 302 ? -36.930 -6.835 44.905 1.00 80.06 302 GLU A N 1
ATOM 2485 C CA . GLU A 1 302 ? -37.771 -6.023 45.790 1.00 80.06 302 GLU A CA 1
ATOM 2486 C C . GLU A 1 302 ? -38.324 -6.807 46.988 1.00 80.06 302 GLU A C 1
ATOM 2488 O O . GLU A 1 302 ? -38.392 -6.287 48.106 1.00 80.06 302 GLU A O 1
ATOM 2493 N N . ASN A 1 303 ? -38.730 -8.064 46.776 1.00 83.38 303 ASN A N 1
ATOM 2494 C CA . ASN A 1 303 ? -39.191 -8.931 47.859 1.00 83.38 303 ASN A CA 1
ATOM 2495 C C . ASN A 1 303 ? -38.060 -9.253 48.839 1.00 83.38 303 ASN A C 1
ATOM 2497 O O . ASN A 1 303 ? -38.285 -9.236 50.048 1.00 83.38 303 ASN A O 1
ATOM 2501 N N . VAL A 1 304 ? -36.851 -9.517 48.340 1.00 84.94 304 VAL A N 1
ATOM 2502 C CA . VAL A 1 304 ? -35.665 -9.749 49.173 1.00 84.94 304 VAL A CA 1
ATOM 2503 C C . VAL A 1 304 ? -35.334 -8.501 49.989 1.00 84.94 304 VAL A C 1
ATOM 2505 O O . VAL A 1 304 ? -35.162 -8.607 51.203 1.00 84.94 304 VAL A O 1
ATOM 2508 N N . ASP A 1 305 ? -35.339 -7.319 49.373 1.00 82.62 305 ASP A N 1
ATOM 2509 C CA . ASP A 1 305 ? -35.102 -6.052 50.070 1.00 82.62 305 ASP A CA 1
ATOM 2510 C C . ASP A 1 305 ? -36.145 -5.799 51.169 1.00 82.62 305 ASP A C 1
ATOM 2512 O O . ASP A 1 305 ? -35.817 -5.347 52.269 1.00 82.62 305 ASP A O 1
ATOM 2516 N N . GLU A 1 306 ? -37.414 -6.124 50.912 1.00 83.94 306 GLU A N 1
ATOM 2517 C CA . GLU A 1 306 ? -38.476 -6.030 51.916 1.00 83.94 306 GLU A CA 1
ATOM 2518 C C . GLU A 1 306 ? -38.297 -7.019 53.064 1.00 83.94 306 GLU A C 1
ATOM 2520 O O . GLU A 1 306 ? -38.438 -6.636 54.224 1.00 83.94 306 GLU A O 1
ATOM 2525 N N . ILE A 1 307 ? -37.953 -8.273 52.763 1.00 85.25 307 ILE A N 1
ATOM 2526 C CA . ILE A 1 307 ? -37.662 -9.288 53.780 1.00 85.25 307 ILE A CA 1
ATOM 2527 C C . ILE A 1 307 ? -36.499 -8.823 54.657 1.00 85.25 307 ILE A C 1
ATOM 2529 O O . ILE A 1 307 ? -36.586 -8.911 55.882 1.00 85.25 307 ILE A O 1
ATOM 2533 N N . ILE A 1 308 ? -35.435 -8.281 54.058 1.00 84.75 308 ILE A N 1
ATOM 2534 C CA . ILE A 1 308 ? -34.285 -7.742 54.789 1.00 84.75 308 ILE A CA 1
ATOM 2535 C C . ILE A 1 308 ? -34.725 -6.594 55.708 1.00 84.75 308 ILE A C 1
ATOM 2537 O O . ILE A 1 308 ? -34.352 -6.583 56.884 1.00 84.75 308 ILE A O 1
ATOM 2541 N N . ARG A 1 309 ? -35.540 -5.650 55.216 1.00 83.44 309 ARG A N 1
ATOM 2542 C CA . ARG A 1 309 ? -36.071 -4.534 56.022 1.00 83.44 309 ARG A CA 1
ATOM 2543 C C . ARG A 1 309 ? -36.944 -5.016 57.180 1.00 83.44 309 ARG A C 1
ATOM 2545 O O . ARG A 1 309 ? -36.687 -4.665 58.331 1.00 83.44 309 ARG A O 1
ATOM 2552 N N . LEU A 1 310 ? -37.923 -5.877 56.911 1.00 84.25 310 LEU A N 1
ATOM 2553 C CA . LEU A 1 310 ? -38.805 -6.428 57.943 1.00 84.25 310 LEU A CA 1
ATOM 2554 C C . LEU A 1 310 ? -38.037 -7.257 58.970 1.00 84.25 310 LEU A C 1
ATOM 2556 O O . LEU A 1 310 ? -38.300 -7.146 60.166 1.00 84.25 310 LEU A O 1
ATOM 2560 N N . SER A 1 311 ? -37.047 -8.037 58.534 1.00 86.38 311 SER A N 1
ATOM 2561 C CA . SER A 1 311 ? -36.185 -8.806 59.430 1.00 86.38 311 SER A CA 1
ATOM 2562 C C . SER A 1 311 ? -35.379 -7.900 60.362 1.00 86.38 311 SER A C 1
ATOM 2564 O O . SER A 1 311 ? -35.229 -8.230 61.539 1.00 86.38 311 SER A O 1
ATOM 2566 N N . LYS A 1 312 ? -34.880 -6.753 59.878 1.00 85.88 312 LYS A N 1
ATOM 2567 C CA . LYS A 1 312 ? -34.198 -5.757 60.724 1.00 85.88 312 LYS A CA 1
ATOM 2568 C C . LYS A 1 312 ? -35.145 -5.178 61.775 1.00 85.88 312 LYS A C 1
ATOM 2570 O O . LYS A 1 312 ? -34.798 -5.148 62.954 1.00 85.88 312 LYS A O 1
ATOM 2575 N N . GLN A 1 313 ? -36.356 -4.792 61.376 1.00 82.31 313 GLN A N 1
ATOM 2576 C CA . GLN A 1 313 ? -37.363 -4.232 62.283 1.00 82.31 313 GLN A CA 1
ATOM 2577 C C . GLN A 1 313 ? -37.838 -5.253 63.334 1.00 82.31 313 GLN A C 1
ATOM 2579 O O . GLN A 1 313 ? -37.902 -4.944 64.525 1.00 82.31 313 GLN A O 1
ATOM 2584 N N . LEU A 1 314 ? -38.078 -6.505 62.935 1.00 83.19 314 LEU A N 1
ATOM 2585 C CA . LEU A 1 314 ? -38.386 -7.607 63.855 1.00 83.19 314 LEU A CA 1
ATOM 2586 C C . LEU A 1 314 ? -37.249 -7.861 64.851 1.00 83.19 314 LEU A C 1
ATOM 2588 O O . LEU A 1 314 ? -37.502 -8.065 66.039 1.00 83.19 314 LEU A O 1
ATOM 2592 N N . HIS A 1 315 ? -35.998 -7.809 64.391 1.00 84.19 315 HIS A N 1
ATOM 2593 C CA . HIS A 1 315 ? -34.835 -7.936 65.262 1.00 84.19 315 HIS A CA 1
ATOM 2594 C C . HIS A 1 315 ? -34.743 -6.774 66.265 1.00 84.19 315 HIS A C 1
ATOM 2596 O O . HIS A 1 315 ? -34.483 -7.001 67.449 1.00 84.19 315 HIS A O 1
ATOM 2602 N N . HIS A 1 316 ? -35.029 -5.538 65.838 1.00 81.81 316 HIS A N 1
ATOM 2603 C CA . HIS A 1 316 ? -35.115 -4.385 66.738 1.00 81.81 316 HIS A CA 1
ATOM 2604 C C . HIS A 1 316 ? -36.180 -4.578 67.818 1.00 81.81 316 HIS A C 1
ATOM 2606 O O . HIS A 1 316 ? -35.855 -4.424 68.998 1.00 81.81 316 HIS A O 1
ATOM 2612 N N . LEU A 1 317 ? -37.383 -5.024 67.444 1.00 78.19 317 LEU A N 1
ATOM 2613 C CA . LEU A 1 317 ? -38.454 -5.340 68.390 1.00 78.19 317 LEU A CA 1
ATOM 2614 C C . LEU A 1 317 ? -38.026 -6.418 69.402 1.00 78.19 317 LEU A C 1
ATOM 2616 O O . LEU A 1 317 ? -38.185 -6.233 70.607 1.00 78.19 317 LEU A O 1
ATOM 2620 N N . ALA A 1 318 ? -37.432 -7.519 68.928 1.00 79.56 318 ALA A N 1
ATOM 2621 C CA . ALA A 1 318 ? -36.963 -8.615 69.779 1.00 79.56 318 ALA A CA 1
ATOM 2622 C C . ALA A 1 318 ? -35.844 -8.184 70.745 1.00 79.56 318 ALA A C 1
ATOM 2624 O O . ALA A 1 318 ? -35.761 -8.679 71.865 1.00 79.56 318 ALA A O 1
ATOM 2625 N N . SER A 1 319 ? -35.004 -7.231 70.331 1.00 82.00 319 SER A N 1
ATOM 2626 C CA . SER A 1 319 ? -33.940 -6.647 71.159 1.00 82.00 319 SER A CA 1
ATOM 2627 C C . SER A 1 319 ? -34.415 -5.543 72.121 1.00 82.00 319 SER A C 1
ATOM 2629 O O . SER A 1 319 ? -33.591 -4.950 72.817 1.00 82.00 319 SER A O 1
ATOM 2631 N N . GLY A 1 320 ? -35.720 -5.238 72.159 1.00 72.69 320 GLY A N 1
ATOM 2632 C CA . GLY A 1 320 ? -36.300 -4.193 73.011 1.00 72.69 320 GLY A CA 1
ATOM 2633 C C . GLY A 1 320 ? -36.044 -2.758 72.532 1.00 72.69 320 GLY A C 1
ATOM 2634 O O . GLY A 1 320 ? -36.248 -1.811 73.292 1.00 72.69 320 GLY A O 1
ATOM 2635 N N . ARG A 1 321 ? -35.588 -2.572 71.286 1.00 76.25 321 ARG A N 1
ATOM 2636 C CA . ARG A 1 321 ? -35.392 -1.249 70.673 1.00 76.25 321 ARG A CA 1
ATOM 2637 C C . ARG A 1 321 ? -36.697 -0.747 70.050 1.00 76.25 321 ARG A C 1
ATOM 2639 O O . ARG A 1 321 ? -37.549 -1.534 69.642 1.00 76.25 321 ARG A O 1
ATOM 2646 N N . LYS A 1 322 ? -36.854 0.579 69.969 1.00 73.25 322 LYS A N 1
ATOM 2647 C CA . LYS A 1 322 ? -37.999 1.199 69.284 1.00 73.25 322 LYS A CA 1
ATOM 2648 C C . LYS A 1 322 ? -37.942 0.892 67.785 1.00 73.25 322 LYS A C 1
ATOM 2650 O O . LYS A 1 322 ? -36.862 0.909 67.202 1.00 73.25 322 LYS A O 1
ATOM 2655 N N . LEU A 1 323 ? -39.107 0.624 67.199 1.00 75.50 323 LEU A N 1
ATOM 2656 C CA . LEU A 1 323 ? -39.265 0.454 65.759 1.00 75.50 323 LEU A CA 1
ATOM 2657 C C . LEU A 1 323 ? -39.053 1.789 65.039 1.00 75.50 323 LEU A C 1
ATOM 2659 O O . LEU A 1 323 ? -39.429 2.843 65.559 1.00 75.50 323 LEU A O 1
ATOM 2663 N N . ASP A 1 324 ? -38.480 1.731 63.840 1.00 74.88 324 ASP A N 1
ATOM 2664 C CA . ASP A 1 324 ? -38.361 2.908 62.984 1.00 74.88 324 ASP A CA 1
ATOM 2665 C C . ASP A 1 324 ? -39.680 3.128 62.232 1.00 74.88 324 ASP A C 1
ATOM 2667 O O . ASP A 1 324 ? -39.982 2.457 61.241 1.00 74.88 324 ASP A O 1
ATOM 2671 N N . LEU A 1 325 ? -40.496 4.065 62.725 1.00 67.25 325 LEU A N 1
ATOM 2672 C CA . LEU A 1 325 ? -41.778 4.399 62.102 1.00 67.25 325 LEU A CA 1
ATOM 2673 C C . LEU A 1 325 ? -41.626 4.929 60.679 1.00 67.25 325 LEU A C 1
ATOM 2675 O O . LEU A 1 325 ? -42.533 4.717 59.880 1.00 67.25 325 LEU A O 1
ATOM 2679 N N . ALA A 1 326 ? -40.530 5.617 60.352 1.00 69.50 326 ALA A N 1
ATOM 2680 C CA . ALA A 1 326 ? -40.341 6.147 59.007 1.00 69.50 326 ALA A CA 1
ATOM 2681 C C . ALA A 1 326 ? -40.158 4.991 58.018 1.00 69.50 326 ALA A C 1
ATOM 2683 O O . ALA A 1 326 ? -40.803 4.954 56.972 1.00 69.50 326 ALA A O 1
ATOM 2684 N N . GLU A 1 327 ? -39.365 3.988 58.393 1.00 70.44 327 GLU A N 1
ATOM 2685 C CA . GLU A 1 327 ? -39.159 2.798 57.570 1.00 70.44 327 GLU A CA 1
ATOM 2686 C C . GLU A 1 327 ? -40.386 1.875 57.539 1.00 70.44 327 GLU A C 1
ATOM 2688 O O . GLU A 1 327 ? -40.536 1.123 56.590 1.00 70.44 327 GLU A O 1
ATOM 2693 N N . LEU A 1 328 ? -41.302 1.930 58.510 1.00 70.19 328 LEU A N 1
ATOM 2694 C CA . LEU A 1 328 ? -42.548 1.145 58.506 1.00 70.19 328 LEU A CA 1
ATOM 2695 C C . LEU A 1 328 ? -43.705 1.833 57.770 1.00 70.19 328 LEU A C 1
ATOM 2697 O O . LEU A 1 328 ? -44.463 1.141 57.092 1.00 70.19 328 LEU A O 1
ATOM 2701 N N . LEU A 1 329 ? -43.818 3.162 57.863 1.00 64.12 329 LEU A N 1
ATOM 2702 C CA . LEU A 1 329 ? -44.925 3.942 57.294 1.00 64.12 329 LEU A CA 1
ATOM 2703 C C . LEU A 1 329 ? -44.681 4.401 55.852 1.00 64.12 329 LEU A C 1
ATOM 2705 O O . LEU A 1 329 ? -45.641 4.558 55.103 1.00 64.12 329 LEU A O 1
ATOM 2709 N N . ILE A 1 330 ? -43.428 4.601 55.432 1.00 68.62 330 ILE A N 1
ATOM 2710 C CA . ILE A 1 330 ? -43.129 4.974 54.042 1.00 68.62 330 ILE A CA 1
ATOM 2711 C C . ILE A 1 330 ? -43.265 3.728 53.170 1.00 68.62 330 ILE A C 1
ATOM 2713 O O . ILE A 1 330 ? -42.329 2.929 53.094 1.00 68.62 330 ILE A O 1
ATOM 2717 N N . GLN A 1 331 ? -44.414 3.551 52.509 1.00 57.97 331 GLN A N 1
ATOM 2718 C CA . GLN A 1 331 ? -44.592 2.453 51.558 1.00 57.97 331 GLN A CA 1
ATOM 2719 C C . GLN A 1 331 ? -43.399 2.412 50.587 1.00 57.97 331 GLN A C 1
ATOM 2721 O O . GLN A 1 331 ? -43.001 3.456 50.055 1.00 57.97 331 GLN A O 1
ATOM 2726 N N . PRO A 1 332 ? -42.789 1.236 50.346 1.00 58.97 332 PRO A N 1
ATOM 2727 C CA . PRO A 1 332 ? -41.837 1.111 49.256 1.00 58.97 332 PRO A CA 1
ATOM 2728 C C . PRO A 1 332 ? -42.560 1.546 47.986 1.00 58.97 332 PRO A C 1
ATOM 2730 O O . PRO A 1 332 ? -43.729 1.189 47.826 1.00 58.97 332 PRO A O 1
ATOM 2733 N N . LYS A 1 333 ? -41.882 2.308 47.117 1.00 54.22 333 LYS A N 1
ATOM 2734 C CA . LYS A 1 333 ? -42.446 2.777 45.844 1.00 54.22 333 LYS A CA 1
ATOM 2735 C C . LYS A 1 333 ? -43.320 1.676 45.221 1.00 54.22 333 LYS A C 1
ATOM 2737 O O . LYS A 1 333 ? -42.813 0.565 45.039 1.00 54.22 333 LYS A O 1
ATOM 2742 N N . PRO A 1 334 ? -44.608 1.942 44.935 1.00 53.91 334 PRO A N 1
ATOM 2743 C CA . PRO A 1 334 ? -45.418 0.988 44.201 1.00 53.91 334 PRO A CA 1
ATOM 2744 C C . PRO A 1 334 ? -44.750 0.743 42.851 1.00 53.91 334 PRO A C 1
ATOM 2746 O O . PRO A 1 334 ? -44.134 1.651 42.288 1.00 53.91 334 PRO A O 1
ATOM 2749 N N . VAL A 1 335 ? -44.859 -0.491 42.363 1.00 50.44 335 VAL A N 1
ATOM 2750 C CA . VAL A 1 335 ? -44.309 -0.916 41.075 1.00 50.44 335 VAL A CA 1
ATOM 2751 C C . VAL A 1 335 ? -44.866 0.005 39.988 1.00 50.44 335 VAL A C 1
ATOM 2753 O O . VAL A 1 335 ? -45.984 -0.178 39.515 1.00 50.44 335 VAL A O 1
ATOM 2756 N N . SER A 1 336 ? -44.101 1.021 39.591 1.00 45.09 336 SER A N 1
ATOM 2757 C CA . SER A 1 336 ? -44.400 1.840 38.422 1.00 45.09 336 SER A CA 1
ATOM 2758 C C . SER A 1 336 ? -43.889 1.100 37.192 1.00 45.09 336 SER A C 1
ATOM 2760 O O . SER A 1 336 ? -42.910 1.497 36.568 1.00 45.09 336 SER A O 1
ATOM 2762 N N . VAL A 1 337 ? -44.533 -0.016 36.867 1.00 45.31 337 VAL A N 1
ATOM 2763 C CA . VA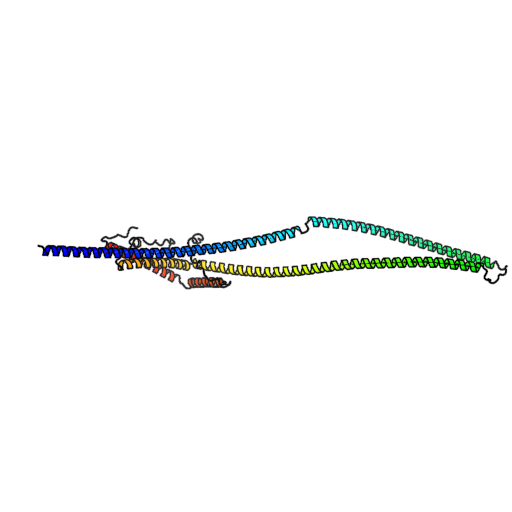L A 1 337 ? -44.467 -0.592 35.526 1.00 45.31 337 VAL A CA 1
ATOM 2764 C C . VAL A 1 337 ? -45.888 -0.527 34.989 1.00 45.31 337 VAL A C 1
ATOM 2766 O O . VAL A 1 337 ? -46.660 -1.475 35.095 1.00 45.31 337 VAL A O 1
ATOM 2769 N N . SER A 1 338 ? -46.257 0.646 34.470 1.00 38.53 338 SER A N 1
ATOM 2770 C CA . SER A 1 338 ? -47.463 0.821 33.664 1.00 38.53 338 SER A CA 1
ATOM 2771 C C . SER A 1 338 ? -47.245 0.159 32.304 1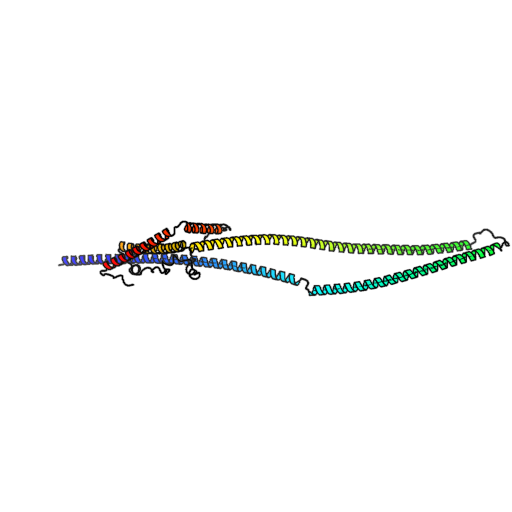.00 38.53 338 SER A C 1
ATOM 2773 O O . SER A 1 338 ? -46.933 0.820 31.320 1.00 38.53 338 SER A O 1
ATOM 2775 N N . LEU A 1 339 ? -47.359 -1.159 32.253 1.00 44.03 339 LEU A N 1
ATOM 2776 C CA . LEU A 1 339 ? -47.623 -1.884 31.017 1.00 44.03 339 LEU A CA 1
ATOM 2777 C C . LEU A 1 339 ? -48.687 -2.900 31.389 1.00 44.03 339 LEU A C 1
ATOM 2779 O O . LEU A 1 339 ? -48.402 -3.854 32.116 1.00 44.03 339 LEU A O 1
ATOM 2783 N N . ASN A 1 340 ? -49.919 -2.588 30.990 1.00 41.66 340 ASN A N 1
ATOM 2784 C CA . ASN A 1 340 ? -51.128 -3.326 31.322 1.00 41.66 340 ASN A CA 1
ATOM 2785 C C . ASN A 1 340 ? -50.893 -4.838 31.193 1.00 41.66 340 ASN A C 1
ATOM 2787 O O . ASN A 1 340 ? -50.337 -5.305 30.198 1.00 41.66 340 ASN A O 1
ATOM 2791 N N . ASP A 1 341 ? -51.359 -5.604 32.183 1.00 45.53 341 ASP A N 1
ATOM 2792 C CA . ASP A 1 341 ? -51.339 -7.073 32.154 1.00 45.53 341 ASP A CA 1
ATOM 2793 C C . ASP A 1 341 ? -52.126 -7.644 30.931 1.00 45.53 341 ASP A C 1
ATOM 2795 O O . ASP A 1 341 ? -51.967 -8.819 30.610 1.00 45.53 341 ASP A O 1
ATOM 2799 N N . ASP A 1 342 ? -52.882 -6.804 30.200 1.00 43.09 342 ASP A N 1
ATOM 2800 C CA . ASP A 1 342 ? -53.646 -7.128 28.978 1.00 43.09 342 ASP A CA 1
ATOM 2801 C C . ASP A 1 342 ? -52.867 -7.027 27.643 1.00 43.09 342 ASP A C 1
ATOM 2803 O O . ASP A 1 342 ? -53.322 -7.571 26.639 1.00 43.09 342 ASP A O 1
ATOM 2807 N N . GLU A 1 343 ? -51.688 -6.394 27.577 1.00 45.91 343 GLU A N 1
ATOM 2808 C CA . GLU A 1 343 ? -50.941 -6.246 26.302 1.00 45.91 343 GLU A CA 1
ATOM 2809 C C . GLU A 1 343 ? -50.040 -7.445 25.950 1.00 45.91 343 GLU A C 1
ATOM 2811 O O . GLU A 1 343 ? -49.476 -7.525 24.858 1.00 45.91 343 GLU A O 1
ATOM 2816 N N . LEU A 1 344 ? -49.931 -8.433 26.839 1.00 46.19 344 LEU A N 1
ATOM 2817 C CA . LEU A 1 344 ? -49.071 -9.609 26.648 1.00 46.19 344 LEU A CA 1
ATOM 2818 C C . LEU A 1 344 ? -49.599 -10.616 25.611 1.00 46.19 344 LEU A C 1
ATOM 2820 O O . LEU A 1 344 ? -48.888 -11.558 25.261 1.00 46.19 344 LEU A O 1
ATOM 2824 N N . LEU A 1 345 ? -50.816 -10.408 25.101 1.00 43.75 345 LEU A N 1
ATOM 2825 C CA . LEU A 1 345 ? -51.408 -11.223 24.039 1.00 43.75 345 LEU A CA 1
ATOM 2826 C C . LEU A 1 345 ? -51.310 -10.596 22.639 1.00 43.75 345 LEU A C 1
ATOM 2828 O O . LEU A 1 345 ? -51.629 -11.291 21.678 1.00 43.75 345 LEU A O 1
ATOM 2832 N N . ASP A 1 346 ? -50.835 -9.350 22.494 1.00 39.59 346 ASP A N 1
ATOM 2833 C CA . ASP A 1 346 ? -50.863 -8.641 21.197 1.00 39.59 346 ASP A CA 1
ATOM 2834 C C . ASP A 1 346 ? -49.528 -7.970 20.806 1.00 39.59 346 ASP A C 1
ATOM 2836 O O . ASP A 1 346 ? -49.475 -7.034 20.008 1.00 39.59 346 ASP A O 1
ATOM 2840 N N . ALA A 1 347 ? -48.405 -8.480 21.325 1.00 39.81 347 ALA A N 1
ATOM 2841 C CA . ALA A 1 347 ? -47.054 -7.953 21.089 1.00 39.81 347 ALA A CA 1
ATOM 2842 C C . ALA A 1 347 ? -46.473 -8.264 19.685 1.00 39.81 347 ALA A C 1
ATOM 2844 O O . ALA A 1 347 ? -45.291 -8.572 19.546 1.00 39.81 347 ALA A O 1
ATOM 2845 N N . ASN A 1 348 ? -47.299 -8.173 18.638 1.00 40.53 348 ASN A N 1
ATOM 2846 C CA . ASN A 1 348 ? -46.884 -8.239 17.232 1.00 40.53 348 ASN A CA 1
ATOM 2847 C C . ASN A 1 348 ? -47.004 -6.896 16.493 1.00 40.53 348 ASN A C 1
ATOM 2849 O O . ASN A 1 348 ? -46.807 -6.856 15.279 1.00 40.53 348 ASN A O 1
ATOM 2853 N N . LYS A 1 349 ? -47.302 -5.787 17.180 1.00 41.19 349 LYS A N 1
ATOM 2854 C CA . LYS A 1 349 ? -47.347 -4.464 16.548 1.00 41.19 349 LYS A CA 1
ATOM 2855 C C . LYS A 1 349 ? -46.306 -3.524 17.132 1.00 41.19 349 LYS A C 1
ATOM 2857 O O . LYS A 1 349 ? -46.405 -3.082 18.266 1.00 41.19 349 LYS A O 1
ATOM 2862 N N . GLU A 1 350 ? -45.283 -3.318 16.307 1.00 43.53 350 GLU A N 1
ATOM 2863 C CA . GLU A 1 350 ? -44.607 -2.047 16.046 1.00 43.53 350 GLU A CA 1
ATOM 2864 C C . GLU A 1 350 ? -44.731 -0.983 17.143 1.00 43.53 350 GLU A C 1
ATOM 2866 O O . GLU A 1 350 ? -45.619 -0.148 17.091 1.00 43.53 350 GLU A O 1
ATOM 2871 N N . ASP A 1 351 ? -43.765 -0.946 18.062 1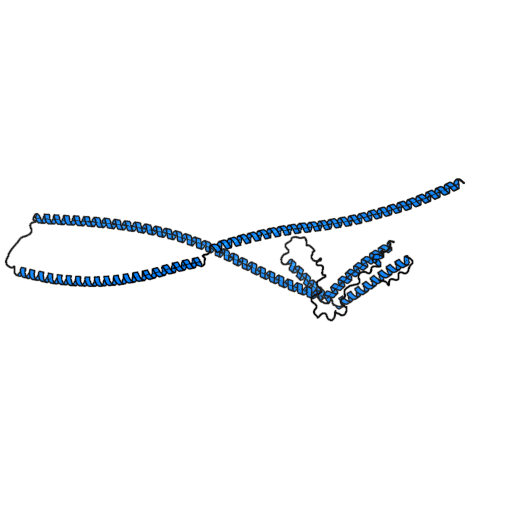.00 36.06 351 ASP A N 1
ATOM 2872 C CA . ASP A 1 351 ? -43.264 0.330 18.570 1.00 36.06 351 ASP A CA 1
ATOM 2873 C C . ASP A 1 351 ? -41.794 0.186 18.981 1.00 36.06 351 ASP A C 1
ATOM 2875 O O . ASP A 1 351 ? -41.423 -0.400 19.998 1.00 36.06 351 ASP A O 1
ATOM 2879 N N . GLN A 1 352 ? -40.918 0.669 18.096 1.00 42.47 352 GLN A N 1
ATOM 2880 C CA . GLN A 1 352 ? -39.469 0.467 18.151 1.00 42.47 352 GLN A CA 1
ATOM 2881 C C . GLN A 1 352 ? -38.704 1.568 18.911 1.00 42.47 352 GLN A C 1
ATOM 2883 O O . GLN A 1 352 ? -37.477 1.513 18.931 1.00 42.47 352 GLN A O 1
ATOM 2888 N N . SER A 1 353 ? -39.349 2.561 19.540 1.00 35.75 353 SER A N 1
ATOM 2889 C CA . SER A 1 353 ? -38.622 3.785 19.937 1.00 35.75 353 SER A CA 1
ATOM 2890 C C . SER A 1 353 ? -38.475 4.088 21.432 1.00 35.75 353 SER A C 1
ATOM 2892 O O . SER A 1 353 ? -37.761 5.034 21.752 1.00 35.75 353 SER A O 1
ATOM 2894 N N . ALA A 1 354 ? -39.091 3.346 22.361 1.00 36.75 354 ALA A N 1
ATOM 2895 C CA . ALA A 1 354 ? -39.146 3.797 23.765 1.00 36.75 354 ALA A CA 1
ATOM 2896 C C . ALA A 1 354 ? -38.301 3.000 24.781 1.00 36.75 354 ALA A C 1
ATOM 2898 O O . ALA A 1 354 ? -38.102 3.468 25.898 1.00 36.75 354 ALA A O 1
ATOM 2899 N N . PHE A 1 355 ? -37.775 1.817 24.443 1.00 37.44 355 PHE A N 1
ATOM 2900 C CA . PHE A 1 355 ? -37.325 0.869 25.482 1.00 37.44 355 PHE A CA 1
ATOM 2901 C C . PHE A 1 355 ? -35.818 0.882 25.818 1.00 37.44 355 PHE A C 1
ATOM 2903 O O . PHE A 1 355 ? -35.369 0.123 26.672 1.00 37.44 355 PHE A O 1
ATOM 2910 N N . CYS A 1 356 ? -35.008 1.739 25.190 1.00 31.16 356 CYS A N 1
ATOM 2911 C CA . CYS A 1 356 ? -33.548 1.737 25.384 1.00 31.16 356 CYS A CA 1
ATOM 2912 C C . CYS A 1 356 ? -33.020 2.759 26.409 1.00 31.16 356 CYS A C 1
ATOM 2914 O O . CYS A 1 356 ? -31.828 3.046 26.399 1.00 31.16 356 CYS A O 1
ATOM 2916 N N . GLN A 1 357 ? -33.856 3.319 27.290 1.00 32.97 357 GLN A N 1
ATOM 2917 C CA . GLN A 1 357 ? -33.420 4.383 28.214 1.00 32.97 357 GLN A CA 1
ATOM 2918 C C . GLN A 1 357 ? -33.100 3.947 29.653 1.00 32.97 357 GLN A C 1
ATOM 2920 O O . GLN A 1 357 ? -32.814 4.808 30.481 1.00 32.97 357 GLN A O 1
ATOM 2925 N N . SER A 1 358 ? -33.103 2.657 30.006 1.00 33.28 358 SER A N 1
ATOM 2926 C CA . SER A 1 358 ? -32.819 2.267 31.404 1.00 33.28 358 SER A CA 1
ATOM 2927 C C . SER A 1 358 ? -32.138 0.910 31.565 1.00 33.28 358 SER A C 1
ATOM 2929 O O . SER A 1 358 ? -32.517 0.117 32.423 1.00 33.28 358 SER A O 1
ATOM 2931 N N . ILE A 1 359 ? -31.118 0.634 30.753 1.00 36.28 359 ILE A N 1
ATOM 2932 C CA . ILE A 1 359 ? -30.111 -0.362 31.130 1.00 36.28 359 ILE A CA 1
ATOM 2933 C C . ILE A 1 359 ? -28.874 0.434 31.525 1.00 36.28 359 ILE A C 1
ATOM 2935 O O . ILE A 1 359 ? -28.132 0.881 30.654 1.00 36.28 359 ILE A O 1
ATOM 2939 N N . ASP A 1 360 ? -28.683 0.644 32.827 1.00 30.22 360 ASP A N 1
ATOM 2940 C CA . ASP A 1 360 ? -27.381 1.050 33.351 1.00 30.22 360 ASP A CA 1
ATOM 2941 C C . ASP A 1 360 ? -26.382 -0.057 32.999 1.00 30.22 360 ASP A C 1
ATOM 2943 O O . ASP A 1 360 ? -26.445 -1.185 33.499 1.00 30.22 360 ASP A O 1
ATOM 2947 N N . ILE A 1 361 ? -25.484 0.257 32.066 1.00 35.88 361 ILE A N 1
ATOM 2948 C CA . ILE A 1 361 ? -24.400 -0.607 31.591 1.00 35.88 361 ILE A CA 1
ATOM 2949 C C . ILE A 1 361 ? -23.267 -0.564 32.627 1.00 35.88 361 ILE A C 1
ATOM 2951 O O . ILE A 1 361 ? -22.146 -0.180 32.324 1.00 35.88 361 ILE A O 1
ATOM 2955 N N . ASP A 1 362 ? -23.557 -0.955 33.866 1.00 31.56 362 ASP A N 1
ATOM 2956 C CA . ASP A 1 362 ? -22.549 -1.071 34.930 1.00 31.56 362 ASP A CA 1
ATOM 2957 C C . ASP A 1 362 ? -22.170 -2.532 35.225 1.00 31.56 362 ASP A C 1
ATOM 2959 O O . ASP A 1 362 ? -21.266 -2.799 36.011 1.00 31.56 362 ASP A O 1
ATOM 2963 N N . LEU A 1 363 ? -22.787 -3.507 34.543 1.00 30.89 363 LEU A N 1
ATOM 2964 C CA . LEU A 1 363 ? -22.481 -4.933 34.738 1.00 30.89 363 LEU A CA 1
ATOM 2965 C C . LEU A 1 363 ? -21.358 -5.486 33.836 1.00 30.89 363 LEU A C 1
ATOM 2967 O O . LEU A 1 363 ? -20.969 -6.640 34.000 1.00 30.89 363 LEU A O 1
ATOM 2971 N N . LEU A 1 364 ? -20.825 -4.693 32.898 1.00 32.03 364 LEU A N 1
ATOM 2972 C CA . LEU A 1 364 ? -19.732 -5.101 31.994 1.00 32.03 364 LEU A CA 1
ATOM 2973 C C . LEU A 1 364 ? -18.349 -4.563 32.409 1.00 32.03 364 LEU A C 1
ATOM 2975 O O . LEU A 1 364 ? -17.371 -4.747 31.689 1.00 32.03 364 LEU A O 1
ATOM 2979 N N . THR A 1 365 ? -18.233 -3.924 33.575 1.00 29.23 365 THR A N 1
ATOM 2980 C CA . THR A 1 365 ? -16.982 -3.323 34.073 1.00 29.23 365 THR A CA 1
ATOM 2981 C C . THR A 1 365 ? -16.241 -4.187 35.097 1.00 29.23 365 THR A C 1
ATOM 2983 O O . THR A 1 365 ? -15.363 -3.687 35.808 1.00 29.23 365 THR A O 1
ATOM 2986 N N . SER A 1 366 ? -16.490 -5.503 35.147 1.00 32.06 366 SER A N 1
ATOM 2987 C CA . SER A 1 366 ? -15.581 -6.422 35.840 1.00 32.06 366 SER A CA 1
ATOM 2988 C C . SER A 1 366 ? -14.277 -6.544 35.045 1.00 32.06 366 SER A C 1
ATOM 2990 O O . SER A 1 366 ? -14.070 -7.441 34.234 1.00 32.06 366 SER A O 1
ATOM 2992 N N . LYS A 1 367 ? -13.371 -5.588 35.281 1.00 31.31 367 LYS A N 1
ATOM 2993 C CA . LYS A 1 367 ? -11.966 -5.643 34.872 1.00 31.31 367 LYS A CA 1
ATOM 2994 C C . LYS A 1 367 ? -11.381 -6.993 35.295 1.00 31.31 367 LYS A C 1
ATOM 2996 O O . LYS A 1 367 ? -11.029 -7.171 36.463 1.00 31.31 367 LYS A O 1
ATOM 3001 N N . SER A 1 368 ? -11.228 -7.913 34.345 1.00 33.56 368 SER A N 1
ATOM 3002 C CA . SER A 1 368 ? -10.311 -9.036 34.478 1.00 33.56 368 SER A CA 1
ATOM 3003 C C . SER A 1 368 ? -8.899 -8.457 34.525 1.00 33.56 368 SER A C 1
ATOM 3005 O O . SER A 1 368 ? -8.305 -8.102 33.506 1.00 33.56 368 SER A O 1
ATOM 3007 N N . LYS A 1 369 ? -8.382 -8.278 35.740 1.00 37.88 369 LYS A N 1
ATOM 3008 C CA . LYS A 1 369 ? -6.947 -8.154 35.970 1.00 37.88 369 LYS A CA 1
ATOM 3009 C C . LYS A 1 369 ? -6.358 -9.530 35.706 1.00 37.88 369 LYS A C 1
ATOM 3011 O O . LYS A 1 369 ? -6.417 -10.353 36.599 1.00 37.88 369 LYS A O 1
ATOM 3016 N N . ASP A 1 370 ? -5.904 -9.767 34.486 1.00 32.50 370 ASP A N 1
ATOM 3017 C CA . ASP A 1 370 ? -4.733 -10.590 34.191 1.00 32.50 370 ASP A CA 1
ATOM 3018 C C . ASP A 1 370 ? -4.366 -10.359 32.725 1.00 32.50 370 ASP A C 1
ATOM 3020 O O . ASP A 1 370 ? -5.163 -10.560 31.809 1.00 32.50 370 ASP A O 1
ATOM 3024 N N . GLY A 1 371 ? -3.169 -9.809 32.531 1.00 35.19 371 GLY A N 1
ATOM 3025 C CA . GLY A 1 371 ? -2.600 -9.452 31.239 1.00 35.19 371 GLY A CA 1
ATOM 3026 C C . GLY A 1 371 ? -2.005 -10.660 30.536 1.00 35.19 371 GLY A C 1
ATOM 3027 O O . GLY A 1 371 ? -0.817 -10.650 30.233 1.00 35.19 371 GLY A O 1
ATOM 3028 N N . ASP A 1 372 ? -2.828 -11.668 30.271 1.00 33.19 372 ASP A N 1
ATOM 3029 C CA . ASP A 1 372 ? -2.506 -12.696 29.293 1.00 33.19 372 ASP A CA 1
ATOM 3030 C C . ASP A 1 372 ? -3.257 -12.394 28.006 1.00 33.19 372 ASP A C 1
ATOM 3032 O O . ASP A 1 372 ? -4.418 -11.984 28.012 1.00 33.19 372 ASP A O 1
ATOM 3036 N N . SER A 1 373 ? -2.562 -12.560 26.884 1.00 35.62 373 SER A N 1
ATOM 3037 C CA . SER A 1 373 ? -3.118 -12.428 25.547 1.00 35.62 373 SER A CA 1
ATOM 3038 C C . SER A 1 373 ? -4.448 -13.178 25.461 1.00 35.62 373 SER A C 1
ATOM 3040 O O . SER A 1 373 ? -4.464 -14.409 25.379 1.00 35.62 373 SER A O 1
ATOM 3042 N N . ILE A 1 374 ? -5.561 -12.442 25.468 1.00 39.47 374 ILE A N 1
ATOM 3043 C CA . ILE A 1 374 ? -6.873 -12.967 25.103 1.00 39.47 374 ILE A CA 1
ATOM 3044 C C . ILE A 1 374 ? -6.732 -13.349 23.631 1.00 39.47 374 ILE A C 1
ATOM 3046 O O . ILE A 1 374 ? -6.832 -12.509 22.736 1.00 39.47 374 ILE A O 1
ATOM 3050 N N . GLY A 1 375 ? -6.375 -14.611 23.386 1.00 40.62 375 GLY A N 1
ATOM 3051 C CA . GLY A 1 375 ? -6.314 -15.176 22.049 1.00 40.62 375 GLY A CA 1
ATOM 3052 C C . GLY A 1 375 ? -7.640 -14.911 21.346 1.00 40.62 375 GLY A C 1
ATOM 3053 O O . GLY A 1 375 ? -8.686 -14.883 21.998 1.00 40.62 375 GLY A O 1
ATOM 3054 N N . LYS A 1 376 ? -7.597 -14.713 20.023 1.00 49.00 376 LYS A N 1
ATOM 3055 C CA . LYS A 1 376 ? -8.764 -14.431 19.162 1.00 49.00 376 LYS A CA 1
ATOM 3056 C C . LYS A 1 376 ? -9.995 -15.316 19.468 1.00 49.00 376 LYS A C 1
ATOM 3058 O O . LYS A 1 376 ? -11.110 -14.877 19.226 1.00 49.00 376 LYS A O 1
ATOM 3063 N N . THR A 1 377 ? -9.798 -16.496 20.058 1.00 52.06 377 THR A N 1
ATOM 3064 C CA . THR A 1 377 ? -10.822 -17.470 20.453 1.00 52.06 377 THR A CA 1
ATOM 3065 C C . THR A 1 377 ? -11.553 -17.158 21.767 1.00 52.06 377 THR A C 1
ATOM 3067 O O . THR A 1 377 ? -12.731 -17.461 21.891 1.00 52.06 377 THR A O 1
ATOM 3070 N N . ALA A 1 378 ? -10.931 -16.505 22.752 1.00 53.03 378 ALA A N 1
ATOM 3071 C CA . ALA A 1 378 ? -11.478 -16.459 24.115 1.00 53.03 378 ALA A CA 1
ATOM 3072 C C . ALA A 1 378 ? -12.734 -15.576 24.263 1.00 53.03 378 ALA A C 1
ATOM 3074 O O . ALA A 1 378 ? -13.649 -15.919 25.016 1.00 53.03 378 ALA A O 1
ATOM 3075 N N . TRP A 1 379 ? -12.831 -14.464 23.523 1.00 58.47 379 TRP A N 1
ATOM 3076 C CA . TRP A 1 379 ? -14.079 -13.690 23.487 1.00 58.47 379 TRP A CA 1
ATOM 3077 C C . TRP A 1 379 ? -15.157 -14.419 22.684 1.00 58.47 379 TRP A C 1
ATOM 3079 O O . TRP A 1 379 ? -16.312 -14.424 23.098 1.00 58.47 379 TRP A O 1
ATOM 3089 N N . GLN A 1 380 ? -14.794 -15.048 21.560 1.00 57.66 380 GLN A N 1
ATOM 3090 C CA . GLN A 1 380 ? -15.728 -15.806 20.721 1.00 57.66 380 GLN A CA 1
ATOM 3091 C C . GLN A 1 380 ? -16.360 -16.955 21.512 1.00 57.66 380 GLN A C 1
ATOM 3093 O O . GLN A 1 380 ? -17.581 -17.085 21.521 1.00 57.66 380 GLN A O 1
ATOM 3098 N N . ASP A 1 381 ? -15.547 -17.696 22.264 1.00 58.91 381 ASP A N 1
ATOM 3099 C CA . ASP A 1 381 ? -15.989 -18.792 23.123 1.00 58.91 381 ASP A CA 1
ATOM 3100 C C . ASP A 1 381 ? -16.891 -18.289 24.260 1.00 58.91 381 ASP A C 1
ATOM 3102 O O . ASP A 1 381 ? -17.935 -18.881 24.527 1.00 58.91 381 ASP A O 1
ATOM 3106 N N . SER A 1 382 ? -16.544 -17.160 24.893 1.00 60.59 382 SER A N 1
ATOM 3107 C CA . SER A 1 382 ? -17.359 -16.535 25.948 1.00 60.59 382 SER A CA 1
ATOM 3108 C C . SER A 1 382 ? -18.718 -16.052 25.424 1.00 60.59 382 SER A C 1
ATOM 3110 O O . SER A 1 382 ? -19.758 -16.301 26.039 1.00 60.59 382 SER A O 1
ATOM 3112 N N . PHE A 1 383 ? -18.736 -15.423 24.245 1.00 63.59 383 PHE A N 1
ATOM 3113 C CA . PHE A 1 383 ? -19.964 -14.946 23.612 1.00 63.59 383 PHE A CA 1
ATOM 3114 C C . PHE A 1 383 ? -20.844 -16.105 23.143 1.00 63.59 383 PHE A C 1
ATOM 3116 O O . PHE A 1 383 ? -22.055 -16.076 23.352 1.00 63.59 383 PHE A O 1
ATOM 3123 N N . HIS A 1 384 ? -20.253 -17.149 22.559 1.00 64.31 384 HIS A N 1
ATOM 3124 C CA . HIS A 1 384 ? -20.993 -18.332 22.131 1.00 64.31 384 HIS A CA 1
ATOM 3125 C C . HIS A 1 384 ? -21.603 -19.075 23.326 1.00 64.31 384 HIS A C 1
ATOM 3127 O O . HIS A 1 384 ? -22.768 -19.469 23.268 1.00 64.31 384 HIS A O 1
ATOM 3133 N N . ASN A 1 385 ? -20.878 -19.159 24.447 1.00 67.69 385 ASN A N 1
ATOM 3134 C CA . ASN A 1 385 ? -21.414 -19.675 25.707 1.00 67.69 385 ASN A CA 1
ATOM 3135 C C . ASN A 1 385 ? -22.585 -18.830 26.223 1.00 67.69 385 ASN A C 1
ATOM 3137 O O . ASN A 1 385 ? -23.606 -19.378 26.625 1.00 67.69 385 ASN A O 1
ATOM 3141 N N . ALA A 1 386 ? -22.472 -17.498 26.191 1.00 64.38 386 ALA A N 1
ATOM 3142 C CA . ALA A 1 386 ? -23.546 -16.607 26.630 1.00 64.38 386 ALA A CA 1
ATOM 3143 C C . ALA A 1 386 ? -24.815 -16.772 25.779 1.00 64.38 386 ALA A C 1
ATOM 3145 O O . ALA A 1 386 ? -25.918 -16.815 26.326 1.00 64.38 386 ALA A O 1
ATOM 3146 N N . ILE A 1 387 ? -24.665 -16.929 24.459 1.00 64.75 387 ILE A N 1
ATOM 3147 C CA . ILE A 1 387 ? -25.778 -17.243 23.555 1.00 64.75 387 ILE A CA 1
ATOM 3148 C C . ILE A 1 387 ? -26.366 -18.599 23.917 1.00 64.75 387 ILE A C 1
ATOM 3150 O O . ILE A 1 387 ? -27.563 -18.684 24.140 1.00 64.75 387 ILE A O 1
ATOM 3154 N N . GLN A 1 388 ? -25.541 -19.641 24.030 1.00 67.88 388 GLN A N 1
ATOM 3155 C CA . GLN A 1 388 ? -26.006 -20.991 24.335 1.00 67.88 388 GLN A CA 1
ATOM 3156 C C . GLN A 1 388 ? -26.776 -21.038 25.660 1.00 67.88 388 GLN A C 1
ATOM 3158 O O . GLN A 1 388 ? -27.842 -21.645 25.722 1.00 67.88 388 GLN A O 1
ATOM 3163 N N . ILE A 1 389 ? -26.288 -20.350 26.694 1.00 65.44 389 ILE A N 1
ATOM 3164 C CA . ILE A 1 389 ? -26.967 -20.223 27.988 1.00 65.44 389 ILE A CA 1
ATOM 3165 C C . ILE A 1 389 ? -28.283 -19.448 27.834 1.00 65.44 389 ILE A C 1
ATOM 3167 O O . ILE A 1 389 ? -29.311 -19.891 28.343 1.00 65.44 389 ILE A O 1
ATOM 3171 N N . ALA A 1 390 ? -28.290 -18.327 27.108 1.00 60.94 390 ALA A N 1
ATOM 3172 C CA . ALA A 1 390 ? -29.500 -17.540 26.868 1.00 60.94 390 ALA A CA 1
ATOM 3173 C C . ALA A 1 390 ? -30.562 -18.325 26.075 1.00 60.94 390 ALA A C 1
ATOM 3175 O O . ALA A 1 390 ? -31.742 -18.284 26.421 1.00 60.94 390 ALA A O 1
ATOM 3176 N N . THR A 1 391 ? -30.156 -19.083 25.055 1.00 65.69 391 THR A N 1
ATOM 3177 C CA . THR A 1 391 ? -31.044 -19.942 24.262 1.00 65.69 391 THR A CA 1
ATOM 3178 C C . THR A 1 391 ? -31.559 -21.111 25.101 1.00 65.69 391 THR A C 1
ATOM 3180 O O . THR A 1 391 ? -32.757 -21.369 25.118 1.00 65.69 391 THR A O 1
ATOM 3183 N N . GLN A 1 392 ? -30.702 -21.753 25.902 1.00 65.62 392 GLN A N 1
ATOM 3184 C CA . GLN A 1 392 ? -31.122 -22.801 26.837 1.00 65.62 392 GLN A CA 1
ATOM 3185 C C . GLN A 1 392 ? -32.108 -22.289 27.894 1.00 65.62 392 GLN A C 1
ATOM 3187 O O . GLN A 1 392 ? -33.038 -23.009 28.251 1.00 65.62 392 GLN A O 1
ATOM 3192 N N . LEU A 1 393 ? -31.933 -21.068 28.403 1.00 61.22 393 LEU A N 1
ATOM 3193 C CA . LEU A 1 393 ? -32.868 -20.449 29.348 1.00 61.22 393 LEU A CA 1
ATOM 3194 C C . LEU A 1 393 ? -34.197 -20.074 28.678 1.00 61.22 393 LEU A C 1
ATOM 3196 O O . LEU A 1 393 ? -35.249 -20.212 29.296 1.00 61.22 393 LEU A O 1
ATOM 3200 N N . SER A 1 394 ? -34.157 -19.642 27.417 1.00 62.00 394 SER A N 1
ATOM 3201 C CA . SER A 1 394 ? -35.348 -19.340 26.618 1.00 62.00 394 SER A CA 1
ATOM 3202 C C . SER A 1 394 ? -36.178 -20.589 26.307 1.00 62.00 394 SER A C 1
ATOM 3204 O O . SER A 1 394 ? -37.400 -20.566 26.456 1.00 62.00 394 SER A O 1
ATOM 3206 N N . ASP A 1 395 ? -35.516 -21.677 25.908 1.00 64.62 395 ASP A N 1
ATOM 3207 C CA . ASP A 1 395 ? -36.173 -22.879 25.383 1.00 64.62 395 ASP A CA 1
ATOM 3208 C C . ASP A 1 395 ? -36.636 -23.844 26.484 1.00 64.62 395 ASP A C 1
ATOM 3210 O O . ASP A 1 395 ? -37.636 -24.546 26.321 1.00 64.62 395 ASP A O 1
ATOM 3214 N N . ASN A 1 396 ? -35.942 -23.885 27.627 1.00 62.34 396 ASN A N 1
ATOM 3215 C CA . ASN A 1 396 ? -36.256 -24.836 28.700 1.00 62.34 396 ASN A CA 1
ATOM 3216 C C . ASN A 1 396 ? -37.305 -24.333 29.695 1.00 62.34 396 ASN A C 1
ATOM 3218 O O . ASN A 1 396 ? -37.860 -25.139 30.447 1.00 62.34 396 ASN A O 1
ATOM 3222 N N . ILE A 1 397 ? -37.587 -23.028 29.732 1.00 66.88 397 ILE A N 1
ATOM 3223 C CA . ILE A 1 397 ? -38.534 -22.472 30.696 1.00 66.88 397 ILE A CA 1
ATOM 3224 C C . ILE A 1 397 ? -39.890 -22.268 30.025 1.00 66.88 397 ILE A C 1
ATOM 3226 O O . ILE A 1 397 ? -40.087 -21.381 29.195 1.00 66.88 397 ILE A O 1
ATOM 3230 N N . LYS A 1 398 ? -40.870 -23.082 30.426 1.00 76.69 398 LYS A N 1
ATOM 3231 C CA . LYS A 1 398 ? -42.250 -22.925 29.958 1.00 76.69 398 LYS A CA 1
ATOM 3232 C C . LYS A 1 398 ? -42.806 -21.594 30.463 1.00 76.69 398 LYS A C 1
ATOM 3234 O O . LYS A 1 398 ? -42.787 -21.337 31.665 1.00 76.69 398 LYS A O 1
ATOM 3239 N N . THR A 1 399 ? -43.380 -20.792 29.569 1.00 74.81 399 THR A N 1
ATOM 3240 C CA . THR A 1 399 ? -43.989 -19.484 29.876 1.00 74.81 399 THR A CA 1
ATOM 3241 C C . THR A 1 399 ? -44.974 -19.561 31.047 1.00 74.81 399 THR A C 1
ATOM 3243 O O . THR A 1 399 ? -44.991 -18.701 31.923 1.00 74.81 399 THR A O 1
ATOM 3246 N N . GLU A 1 400 ? -45.739 -20.650 31.126 1.00 77.81 400 GLU A N 1
ATOM 3247 C CA . GLU A 1 400 ? -46.684 -20.923 32.212 1.00 77.81 400 GLU A CA 1
ATOM 3248 C C . GLU A 1 400 ? -46.004 -21.039 33.591 1.00 77.81 400 GLU A C 1
ATOM 3250 O O . GLU A 1 400 ? -46.534 -20.559 34.594 1.00 77.81 400 GLU A O 1
ATOM 3255 N N . GLN A 1 401 ? -44.800 -21.616 33.659 1.00 81.25 401 GLN A N 1
ATOM 3256 C CA . GLN A 1 401 ? -44.021 -21.682 34.899 1.00 81.25 401 GLN A CA 1
ATOM 3257 C C . GLN A 1 401 ? -43.568 -20.287 35.341 1.00 81.25 401 GLN A C 1
ATOM 3259 O O . GLN A 1 401 ? -43.701 -19.964 36.518 1.00 81.25 401 GLN A O 1
ATOM 3264 N N . LEU A 1 402 ? -43.123 -19.437 34.407 1.00 80.25 402 LEU A N 1
ATOM 3265 C CA . LEU A 1 402 ? -42.725 -18.052 34.701 1.00 80.25 402 LEU A CA 1
ATOM 3266 C C . LEU A 1 402 ? -43.899 -17.226 35.235 1.00 80.25 402 LEU A C 1
ATOM 3268 O O . LEU A 1 402 ? -43.759 -16.541 36.247 1.00 80.25 402 LEU A O 1
ATOM 3272 N N . TYR A 1 403 ? -45.074 -17.335 34.611 1.00 80.19 403 TYR A N 1
ATOM 3273 C CA . TYR A 1 403 ? -46.290 -16.679 35.099 1.00 80.19 403 TYR A CA 1
ATOM 3274 C C . TYR A 1 403 ? -46.696 -17.161 36.491 1.00 80.19 403 TYR A C 1
ATOM 3276 O O . TYR A 1 403 ? -47.044 -16.352 37.353 1.00 80.19 403 TYR A O 1
ATOM 3284 N N . ASN A 1 404 ? -46.624 -18.470 36.739 1.00 82.94 404 ASN A N 1
ATOM 3285 C CA . ASN A 1 404 ? -46.926 -19.032 38.051 1.00 82.94 404 ASN A CA 1
ATOM 3286 C C . ASN A 1 404 ? -45.955 -18.522 39.123 1.00 82.94 404 ASN A C 1
ATOM 3288 O O . ASN A 1 404 ? -46.401 -18.115 40.198 1.00 82.94 404 ASN A O 1
ATOM 3292 N N . SER A 1 405 ? -44.655 -18.463 38.825 1.00 83.50 405 SER A N 1
ATOM 3293 C CA . SER A 1 405 ? -43.650 -17.867 39.712 1.00 83.50 405 SER A CA 1
ATOM 3294 C C . SER A 1 405 ? -43.897 -16.376 39.950 1.00 83.50 405 SER A C 1
ATOM 3296 O O . SER A 1 405 ? -43.781 -15.912 41.084 1.00 83.50 405 SER A O 1
ATOM 3298 N N . LEU A 1 406 ? -44.305 -15.623 38.924 1.00 82.44 406 LEU A N 1
ATOM 3299 C CA . LEU A 1 406 ? -44.591 -14.192 39.050 1.00 82.44 406 LEU A CA 1
ATOM 3300 C C . LEU A 1 406 ? -45.809 -13.959 39.945 1.00 82.44 406 LEU A C 1
ATOM 3302 O O . LEU A 1 406 ? -45.780 -13.113 40.835 1.00 82.44 406 LEU A O 1
ATOM 3306 N N . ASN A 1 407 ? -46.857 -14.762 39.767 1.00 80.38 407 ASN A N 1
ATOM 3307 C CA . ASN A 1 407 ? -48.044 -14.726 40.614 1.00 80.38 407 ASN A CA 1
ATOM 3308 C C . ASN A 1 407 ? -47.727 -15.116 42.064 1.00 80.38 407 ASN A C 1
ATOM 3310 O O . ASN A 1 407 ? -48.264 -14.507 42.989 1.00 80.38 407 ASN A O 1
ATOM 3314 N N . GLN A 1 408 ? -46.840 -16.091 42.283 1.00 84.56 408 GLN A N 1
ATOM 3315 C CA . GLN A 1 408 ? -46.350 -16.418 43.624 1.00 84.56 408 GLN A CA 1
ATOM 3316 C C . GLN A 1 408 ? -45.592 -15.242 44.245 1.00 84.56 408 GLN A C 1
ATOM 3318 O O . GLN A 1 408 ? -45.885 -14.884 45.380 1.00 84.56 408 GLN A O 1
ATOM 3323 N N . LEU A 1 409 ? -44.695 -14.584 43.506 1.00 84.12 409 LEU A N 1
ATOM 3324 C CA . LEU A 1 409 ? -43.967 -13.405 43.990 1.00 84.12 409 LEU A CA 1
ATOM 3325 C C . LEU A 1 409 ? -44.890 -12.223 44.296 1.00 84.12 409 LEU A C 1
ATOM 3327 O O . LEU A 1 409 ? -44.686 -11.561 45.314 1.00 84.12 409 LEU A O 1
ATOM 3331 N N . LYS A 1 410 ? -45.927 -11.988 43.477 1.00 82.50 410 LYS A N 1
ATOM 3332 C CA . LYS A 1 410 ? -46.977 -10.993 43.755 1.00 82.50 410 LYS A CA 1
ATOM 3333 C C . LYS A 1 410 ? -47.702 -11.320 45.070 1.00 82.50 410 LYS A C 1
ATOM 3335 O O . LYS A 1 410 ? -47.851 -10.440 45.909 1.00 82.50 410 LYS A O 1
ATOM 3340 N N . ARG A 1 411 ? -48.081 -12.585 45.300 1.00 82.69 411 ARG A N 1
ATOM 3341 C CA . ARG A 1 411 ? -48.712 -13.022 46.565 1.00 82.69 411 ARG A CA 1
ATOM 3342 C C . ARG A 1 411 ? -47.778 -12.859 47.764 1.00 82.69 411 ARG A C 1
ATOM 3344 O O . ARG A 1 411 ? -48.198 -12.324 48.783 1.00 82.69 411 ARG A O 1
ATOM 3351 N N . THR A 1 412 ? -46.515 -13.266 47.631 1.00 84.19 412 THR A N 1
ATOM 3352 C CA . THR A 1 412 ? -45.496 -13.082 48.674 1.00 84.19 412 THR A CA 1
ATOM 3353 C C . THR A 1 412 ? -45.336 -11.606 49.016 1.00 84.19 412 THR A C 1
ATOM 3355 O O . THR A 1 412 ? -45.303 -11.255 50.193 1.00 84.19 412 THR A O 1
ATOM 3358 N N . ARG A 1 413 ? -45.318 -10.727 48.007 1.00 83.75 413 ARG A N 1
ATOM 3359 C CA . ARG A 1 413 ? -45.270 -9.276 48.205 1.00 83.75 413 ARG A CA 1
ATOM 3360 C C . ARG A 1 413 ? -46.461 -8.782 49.021 1.00 83.75 413 ARG A C 1
ATOM 3362 O O . ARG A 1 413 ? -46.259 -8.039 49.976 1.00 83.75 413 ARG A O 1
ATOM 3369 N N . THR A 1 414 ? -47.677 -9.219 48.692 1.00 84.19 414 THR A N 1
ATOM 3370 C CA . THR A 1 414 ? -48.885 -8.881 49.461 1.00 84.19 414 THR A CA 1
ATOM 3371 C C . THR A 1 414 ? -48.760 -9.328 50.916 1.00 84.19 414 THR A C 1
ATOM 3373 O O . THR A 1 414 ? -48.975 -8.521 51.814 1.00 84.19 414 THR A O 1
ATOM 3376 N N . SER A 1 415 ? -48.317 -10.563 51.167 1.00 85.81 415 SER A N 1
ATOM 3377 C CA . SER A 1 415 ? -48.114 -11.064 52.532 1.00 85.81 415 SER A CA 1
ATOM 3378 C C . SER A 1 415 ? -47.035 -10.294 53.302 1.00 85.81 415 SER A C 1
ATOM 3380 O O . SER A 1 415 ? -47.187 -10.066 54.500 1.00 85.81 415 SER A O 1
ATOM 3382 N N . LEU A 1 416 ? -45.956 -9.857 52.643 1.00 84.25 416 LEU A N 1
ATOM 3383 C CA . LEU A 1 416 ? -44.922 -9.021 53.267 1.00 84.25 416 LEU A CA 1
ATOM 3384 C C . LEU A 1 416 ? -45.463 -7.634 53.637 1.00 84.25 416 LEU A C 1
ATOM 3386 O O . LEU A 1 416 ? -45.175 -7.137 54.724 1.00 84.25 416 LEU A O 1
ATOM 3390 N N . LEU A 1 417 ? -46.285 -7.030 52.776 1.00 83.12 417 LEU A N 1
ATOM 3391 C CA . LEU A 1 417 ? -46.948 -5.758 53.072 1.00 83.12 417 LEU A CA 1
ATOM 3392 C C . LEU A 1 417 ? -47.969 -5.897 54.212 1.00 83.12 417 LEU A C 1
ATOM 3394 O O . LEU A 1 417 ? -48.028 -5.037 55.088 1.00 83.12 417 LEU A O 1
ATOM 3398 N N . GLU A 1 418 ? -48.718 -6.999 54.268 1.00 84.56 418 GLU A N 1
ATOM 3399 C CA . GLU A 1 418 ? -49.603 -7.305 55.399 1.00 84.56 418 GLU A CA 1
ATOM 3400 C C . GLU A 1 418 ? -48.819 -7.477 56.706 1.00 84.56 418 GLU A C 1
ATOM 3402 O O . GLU A 1 418 ? -49.200 -6.917 57.733 1.00 84.56 418 GLU A O 1
ATOM 3407 N N . LEU A 1 419 ? -47.697 -8.204 56.678 1.00 84.44 419 LEU A N 1
ATOM 3408 C CA . LEU A 1 419 ? -46.795 -8.359 57.825 1.00 84.44 419 LEU A CA 1
ATOM 3409 C C . LEU A 1 419 ? -46.270 -7.009 58.312 1.00 84.44 419 LEU A C 1
ATOM 3411 O O . LEU A 1 419 ? -46.272 -6.741 59.514 1.00 84.44 419 LEU A O 1
ATOM 3415 N N . ARG A 1 420 ? -45.867 -6.141 57.383 1.00 83.69 420 ARG A N 1
ATOM 3416 C CA . ARG A 1 420 ? -45.445 -4.772 57.680 1.00 83.69 420 ARG A CA 1
ATOM 3417 C C . ARG A 1 420 ? -46.545 -3.980 58.380 1.00 83.69 420 ARG A C 1
ATOM 3419 O O . ARG A 1 420 ? -46.298 -3.375 59.422 1.00 83.69 420 ARG A O 1
ATOM 3426 N N . GLN A 1 421 ? -47.758 -4.031 57.837 1.00 81.75 421 GLN A N 1
ATOM 3427 C CA . GLN A 1 421 ? -48.927 -3.349 58.382 1.00 81.75 421 GLN A CA 1
ATOM 3428 C C . GLN A 1 421 ? -49.273 -3.854 59.788 1.00 81.75 421 GLN A C 1
ATOM 3430 O O . GLN A 1 421 ? -49.546 -3.067 60.693 1.00 81.75 421 GLN A O 1
ATOM 3435 N N . GLN A 1 422 ? -49.214 -5.168 60.003 1.00 82.81 422 GLN A N 1
ATOM 3436 C CA . GLN A 1 422 ? -49.418 -5.768 61.320 1.00 82.81 422 GLN A CA 1
ATOM 3437 C C . GLN A 1 422 ? -48.343 -5.332 62.321 1.00 82.81 422 GLN A C 1
ATOM 3439 O O . GLN A 1 422 ? -48.661 -5.086 63.486 1.00 82.81 422 GLN A O 1
ATOM 3444 N N . LEU A 1 423 ? -47.084 -5.214 61.885 1.00 80.12 423 LEU A N 1
ATOM 3445 C CA . LEU A 1 423 ? -45.989 -4.735 62.728 1.00 80.12 423 LEU A CA 1
ATOM 3446 C C . LEU A 1 423 ? -46.209 -3.275 63.150 1.00 80.12 423 LEU A C 1
ATOM 3448 O O . LEU A 1 423 ? -46.062 -2.947 64.327 1.00 80.12 423 LEU A O 1
ATOM 3452 N N . ALA A 1 424 ? -46.618 -2.424 62.204 1.00 77.50 424 ALA A N 1
ATOM 3453 C CA . ALA A 1 424 ? -46.950 -1.025 62.457 1.00 77.50 424 ALA A CA 1
ATOM 3454 C C . ALA A 1 424 ? -48.136 -0.888 63.430 1.00 77.50 424 ALA A C 1
ATOM 3456 O O . ALA A 1 424 ? -48.042 -0.151 64.412 1.00 77.50 424 ALA A O 1
ATOM 3457 N N . ASN A 1 425 ? -49.208 -1.661 63.222 1.00 76.94 425 ASN A N 1
ATOM 3458 C CA . ASN A 1 425 ? -50.393 -1.655 64.086 1.00 76.94 425 ASN A CA 1
ATOM 3459 C C . ASN A 1 425 ? -50.075 -2.122 65.512 1.00 76.94 425 ASN A C 1
ATOM 3461 O O . ASN A 1 425 ? -50.457 -1.464 66.472 1.00 76.94 425 ASN A O 1
ATOM 3465 N N . LYS A 1 426 ? -49.313 -3.213 65.679 1.00 74.56 426 LYS A N 1
ATOM 3466 C CA . LYS A 1 426 ? -48.902 -3.677 67.017 1.00 74.56 426 LYS A CA 1
ATOM 3467 C C . LYS A 1 426 ? -48.060 -2.646 67.759 1.00 74.56 426 LYS A C 1
ATOM 3469 O O . LYS A 1 426 ? -48.161 -2.526 68.979 1.00 74.56 426 LYS A O 1
ATOM 3474 N N . TYR A 1 427 ? -47.214 -1.914 67.042 1.00 72.44 427 TYR A N 1
ATOM 3475 C CA . TYR A 1 427 ? -46.439 -0.836 67.642 1.00 72.44 427 TYR A CA 1
ATOM 3476 C C . TYR A 1 427 ? -47.322 0.350 68.053 1.00 72.44 427 TYR A C 1
ATOM 3478 O O . TYR A 1 427 ? -47.133 0.903 69.135 1.00 72.44 427 TYR A O 1
ATOM 3486 N N . ALA A 1 428 ? -48.321 0.696 67.236 1.00 67.81 428 ALA A N 1
ATOM 3487 C CA . ALA A 1 428 ? -49.334 1.703 67.551 1.00 67.81 428 ALA A CA 1
ATOM 3488 C C . ALA A 1 428 ? -50.157 1.339 68.802 1.00 67.81 428 ALA A C 1
ATOM 3490 O O . ALA A 1 428 ? -50.339 2.167 69.697 1.00 67.81 428 ALA A O 1
ATOM 3491 N N . ASP A 1 429 ? -50.571 0.075 68.910 1.00 66.31 429 ASP A N 1
ATOM 3492 C CA . ASP A 1 429 ? -51.306 -0.450 70.064 1.00 66.31 429 ASP A CA 1
ATOM 3493 C C . ASP A 1 429 ? -50.464 -0.389 71.350 1.00 66.31 429 ASP A C 1
ATOM 3495 O O . ASP A 1 429 ? -50.964 0.006 72.405 1.00 66.31 429 ASP A O 1
ATOM 3499 N N . HIS A 1 430 ? -49.161 -0.693 71.268 1.00 64.44 430 HIS A N 1
ATOM 3500 C CA . HIS A 1 430 ? -48.223 -0.529 72.386 1.00 64.44 430 HIS A CA 1
ATOM 3501 C C . HIS A 1 430 ? -48.022 0.932 72.820 1.00 64.44 430 HIS A C 1
ATOM 3503 O O . HIS A 1 430 ? -47.626 1.174 73.961 1.00 64.44 430 HIS A O 1
ATOM 3509 N N . LEU A 1 431 ? -48.304 1.898 71.942 1.00 62.31 431 LEU A N 1
ATOM 3510 C CA . LEU A 1 431 ? -48.242 3.334 72.222 1.00 62.31 431 LEU A CA 1
ATOM 3511 C C . LEU A 1 431 ? -49.592 3.936 72.659 1.00 62.31 431 LEU A C 1
ATOM 3513 O O . LEU A 1 431 ? -49.641 5.119 72.990 1.00 62.31 431 LEU A O 1
ATOM 3517 N N . GLY A 1 432 ? -50.665 3.138 72.730 1.00 49.19 432 GLY A N 1
ATOM 3518 C CA . GLY A 1 432 ? -51.949 3.556 73.301 1.00 49.19 432 GLY A CA 1
ATOM 3519 C C . GLY A 1 432 ? -52.899 4.290 72.348 1.00 49.19 432 GLY A C 1
ATOM 3520 O O . GLY A 1 432 ? -53.732 5.063 72.819 1.00 49.19 432 GLY A O 1
ATOM 3521 N N . GLY A 1 433 ? -52.834 4.050 71.034 1.00 47.06 433 GLY A N 1
ATOM 3522 C CA . GLY A 1 433 ? -53.819 4.603 70.099 1.00 47.06 433 GLY A CA 1
ATOM 3523 C C . GLY A 1 433 ? -53.903 3.850 68.773 1.00 47.06 433 GLY A C 1
ATOM 3524 O O . GLY A 1 433 ? -52.882 3.591 68.144 1.00 47.06 433 GLY A O 1
ATOM 3525 N N . LYS A 1 434 ? -55.135 3.550 68.329 1.00 46.91 434 LYS A N 1
ATOM 3526 C CA . LYS A 1 434 ? -55.433 3.083 66.966 1.00 46.91 434 LYS A CA 1
ATOM 3527 C C . LYS A 1 434 ? -54.862 4.084 65.960 1.00 46.91 434 LYS A C 1
ATOM 3529 O O . LYS A 1 434 ? -55.353 5.207 65.876 1.00 46.91 434 LYS A O 1
ATOM 3534 N N . ILE A 1 435 ? -53.862 3.672 65.189 1.00 49.97 435 ILE A N 1
ATOM 3535 C CA . ILE A 1 435 ? -53.458 4.392 63.982 1.00 49.97 435 ILE A CA 1
ATOM 3536 C C . ILE A 1 435 ? -54.267 3.779 62.836 1.00 49.97 435 ILE A C 1
ATOM 3538 O O . ILE A 1 435 ? -54.031 2.641 62.443 1.00 49.97 435 ILE A O 1
ATOM 3542 N N . ASP A 1 436 ? -55.271 4.510 62.348 1.00 45.69 436 ASP A N 1
ATOM 3543 C CA . ASP A 1 436 ? -55.999 4.154 61.128 1.00 45.69 436 ASP A CA 1
ATOM 3544 C C . ASP A 1 436 ? -55.067 4.331 59.921 1.00 45.69 436 ASP A C 1
ATOM 3546 O O . ASP A 1 436 ? -54.792 5.442 59.467 1.00 45.69 436 ASP A O 1
ATOM 3550 N N . CYS A 1 437 ? -54.562 3.221 59.390 1.00 45.44 437 CYS A N 1
ATOM 3551 C CA . CYS A 1 437 ? -53.635 3.194 58.259 1.00 45.44 437 CYS A CA 1
ATOM 3552 C C . CYS A 1 437 ? -54.344 3.225 56.892 1.00 45.44 437 CYS A C 1
ATOM 3554 O O . CYS A 1 437 ? -54.064 2.392 56.036 1.00 45.44 437 CYS A O 1
ATOM 3556 N N . ILE A 1 438 ? -55.267 4.171 56.675 1.00 36.31 438 ILE A N 1
ATOM 3557 C CA . ILE A 1 438 ? -55.940 4.363 55.368 1.00 36.31 438 ILE A CA 1
ATOM 3558 C C . ILE A 1 438 ? -55.550 5.687 54.678 1.00 36.31 438 ILE A C 1
ATOM 3560 O O . ILE A 1 438 ? -56.031 5.982 53.591 1.00 36.31 438 ILE A O 1
ATOM 3564 N N . VAL A 1 439 ? -54.626 6.483 55.221 1.00 38.38 439 VAL A N 1
ATOM 3565 C CA . VAL A 1 439 ? -54.246 7.757 54.579 1.00 38.38 439 VAL A CA 1
ATOM 3566 C C . VAL A 1 439 ? -52.744 7.834 54.322 1.00 38.38 439 VAL A C 1
ATOM 3568 O O . VAL A 1 439 ? -52.008 8.390 55.132 1.00 38.38 439 VAL A O 1
ATOM 3571 N N . GLN A 1 440 ? -52.311 7.255 53.198 1.00 33.06 440 GLN A N 1
ATOM 3572 C CA . GLN A 1 440 ? -51.632 7.939 52.079 1.00 33.06 440 GLN A CA 1
ATOM 3573 C C . GLN A 1 440 ? -51.240 6.943 50.988 1.00 33.06 440 GLN A C 1
ATOM 3575 O O . GLN A 1 440 ? -50.550 5.950 51.310 1.00 33.06 440 GLN A O 1
#

Radius of gyration: 66.28 Å; chains: 1; bounding box: 137×45×223 Å

Foldseek 3Di:
DVVVVVVVVVVVVVVVVVVVVVVVVVVVVVVVVVVVVVVVVVVVVVVVVVVVVVVVVVVVVVVVVVVVVVVVVVVVVVVVVVVVVVVVVVVVPDDDPVNVVVVVVVVVVVVVVVVVVVVVVVVVVVVVVVVVVVVVVVVVVVVVVVVVVVVVVVVVVVVVVVVVVVPVDDDDDDDDDDDVVNVVVVVVVVVVVVVVVVVVVVVVVVVVVVVVVVVVVVVVVVVVVVVVVVVVVVVVVVVVVVVVVVVVVVVVVVVVVVVVVVVVVVVVVVVVVLVVLVVLLVVLCPDLLNVLVVLLVVLVVVLVVLVVLLVVQVVCVVVVHAGDVVSLLPPDPDPPPPDDPPCSVPPPDDDDPDDPDDDPPPPVPPPPPDPDPPPPVNVVVVSVVVSVVSVCSSPVDDSVNSVVSSVVSVVSVVVSNVSSVVSSQVSCVVVPDGDPSPDD

Sequence (440 aa):
MLKLKISELSTLIQMNEMSFGRRLGATEYELEQCKKANEDVLSQQTVKIQTLQAESQACQNHLSDLKTELEQCKQTIQLKQEKIDQMEMYLSKLPTLEDYKETLNKLQLIQNQNKLLEQRVKKYKDKLDDCDSQLTEANKEIQHSKERERILQMQLDAAIERLYENKDDKSNLKGVRVTPMFVEDLKFELERYRLAFEQTRKLLEAETCRAEAAETRQKLEQREFNEYRAREEAEVTGLKASLSARRAEIKQLKDYLSEVTLEKQDFLSNLFEAHNALMNILSIWKSTNGQLCQRLFVYIQENVDEIIRLSKQLHHLASGRKLDLAELLIQPKPVSVSLNDDELLDANKEDQSAFCQSIDIDLLTSKSKDGDSIGKTAWQDSFHNAIQIATQLSDNIKTEQLYNSLNQLKRTRTSLLELRQQLANKYADHLGGKIDCIVQ